Protein AF-A0A7L4KIB4-F1 (afdb_monomer)

Solvent-accessible surface area (backbone atoms only — not comparable to full-atom values): 39032 Å² total; per-residue (Å²): 135,52,42,20,43,33,67,12,42,65,26,35,74,50,36,65,62,58,71,74,46,82,54,44,65,69,56,52,50,52,50,50,50,46,61,68,49,84,81,75,78,62,70,79,91,49,56,37,87,61,47,54,59,50,58,59,62,57,53,67,56,52,64,57,50,56,53,44,51,76,71,39,92,54,46,53,32,49,70,36,38,34,41,34,30,88,48,21,46,33,38,33,35,61,46,60,75,48,48,64,83,51,51,64,70,54,32,66,53,43,48,51,9,67,78,35,70,85,23,47,22,61,33,49,36,41,77,40,78,74,69,79,46,50,24,28,35,43,16,33,45,37,67,71,90,78,76,72,95,66,87,83,65,66,63,30,35,38,38,36,31,27,31,42,50,33,52,40,47,52,52,42,71,76,35,58,72,38,54,73,64,81,39,76,42,32,46,49,35,31,26,30,38,55,40,34,41,52,21,43,68,70,70,68,41,63,80,49,88,63,66,64,49,83,46,34,40,36,75,78,37,23,65,58,40,43,50,49,39,67,40,84,89,40,54,44,80,46,62,21,38,34,77,89,80,43,24,35,39,38,43,49,41,47,50,75,80,64,82,70,74,48,56,78,77,74,92,68,94,64,42,60,50,43,43,36,34,64,45,86,68,33,44,32,32,42,38,43,34,40,49,78,53,99,70,92,59,78,34,56,62,55,94,84,56,56,49,47,93,56,78,89,64,88,61,76,58,61,52,53,43,71,24,34,33,81,53,68,53,40,87,89,75,72,43,61,39,84,75,61,66,71,45,47,71,46,76,76,76,67,74,81,83,70,70,71,85,71,59,67,74,60,57,74,72,53,80,79,89,75,83,69,58,30,78,75,32,83,46,66,84,75,22,53,20,31,56,66,29,24,51,28,42,26,33,73,81,65,70,52,69,45,97,72,60,46,28,33,42,41,86,54,16,33,69,19,20,32,68,38,81,58,92,83,64,76,66,98,54,83,71,53,64,65,55,54,54,54,56,60,63,67,70,58,71,54,64,66,52,51,51,50,52,53,49,52,51,52,51,52,51,50,50,52,49,50,49,52,50,51,50,55,53,54,62,62,72,76,70,85,87,85,86,85,86,83,81,86,80,91,83,84,89,83,88,83,87,86,84,90,82,87,85,86,88,84,84,87,82,88,86,84,87,86,88,83,87,80,87,80,85,81,88,79,91,74,93,72,86,81,82,79,82,79,88,86,80,89,83,89,79,90,82,85,86,82,86,88,84,81,86,85,90,81,93,83,81,86,86,85,88,82,82,89,86,89,87,86,88,85,90,82,88,88,81,90,80,91,79,83,90,74,85,65,57,59,60,49,49,76,69,60,83,86,85,80,93,74,86,87,76,87,82,91,78,96,74,88,79,82,83,78,86,77,78,70,86,77,77,84,65,98,80,134

Secondary structure (DSSP, 8-state):
---EEEE-GGGBS-HHHHHHSPP-HHHHHHHHHHHH-SSS-SPP-SB-TTHHHHHHHHHHHHHHHHHHHHH-TTTTTEEEEEEE-TTSEEEEES-----TT--GGGSHHHHHHHHSTTSBEEEEEEE-TTSS-EEEEEEEEEE-SSS---S--EEEEEEEEEEHHHHHHHHHHH-GGGGTTTTSSEEEEEE-TTSBEEE-HHHH-TT--S-STT-BHHHH-HHHHHHHTTSTTTEEEEEEEETTTTEEEEEEEE-TT--SEEE--S-S--SEEEEEEEPTTBS-EEEEEEE-S------B--SSSSB-S-SS---SSS-B-SEEEE--B-TTT-PBPTTGGGSPBPPPPPPP-------HHHHHHSPPS----GGG--SHHHHTT-TTEEEEEE-TTSSSEEEEEEEEETTTEETTEETPPPTT---TTTTSHHHHHHHHHTTSTHHHHHHHHHHHHHHHHHHHHHHHHHHHHHHTTS----------------------------------------PPPP-----PPP---------------------------------------------------PPPPPS-EE-PPPP--------------------------S--

Nearest PDB structures (foldseek):
  8s7c-assembly3_G  TM=9.441E-01  e=5.454E-66  Mus musculus
  7k5n-assembly1_A-2  TM=5.821E-01  e=9.030E-11  Aeromonas caviae
  8if3-assembly1_A  TM=6.240E-01  e=5.280E-10  Homo sapiens
  8if4-assembly1_A  TM=6.473E-01  e=2.168E-09  Homo sapiens
  7w0w-assembly1_A  TM=6.983E-01  e=3.185E-05  Bacillus velezensis

Mean predicted aligned error: 17.9 Å

Foldseek 3Di:
DFKWKAAALLFFQGSPVQVVDFFFPVLLVLVLCCLPDPPNPRDDSGTDPCQSVVSVVQVVVVVVVVVCCVPPPCVQWWDKKWKAFPSQIIMIPPYAFAFRNDGPCQDPQNVQQLVPAQFFEKDAWDQDLRHQGIKIKTKHFADDPPDDPPRDDGGMMIMIIGFLQVVQLVQCVVCVVCPPPPNPFKWKFKAFQQQATRYGPLLLDLLNPDPNPQRGCCAVPVLCQLQQLPDPPAKDWAWAAEPVVQKIWITMGGDLPDDDWDWGDDDDPRQKTKIWAHDPRYRMIMMMIGGNDDDDDHAQEDPPAQAGPDDPDDDSNRGHGTGIGHFDADPVPRDGDPVNVPGHHDRDDRDPRDRDDDDVVVVVLDDDPDDQVQQVDQDCSSQGSGGQKDWAQAEQVSPDGDPGIGIDGCCQAPSNYGPDDGPSDDDPPVPVVVVVVVVVVVPPVCPVVVVVVVVVVVVVVVVVVVVVVVVVVVVVVPDDDDDDDDDDDDDDDDDDDDDDDDDYDDDDDDDDDDDDDDDDDDDDDDDDPDDDDDDDDDDDDDDDDDDDDDDDDDDDDDDDDDDDDDDDDDDDDDDDDDDDDDPRRRRTDRFDADDDDDDDDDDDDDDDDDDDGDTDDDDPPPDD

pLDDT: mean 70.76, std 25.79, range [21.38, 97.5]

Sequence (624 aa):
ESPTVMLSAGSFSSPYEHLSQPETKRMVEHYTAYLSDNTRLIANPGLKFSVRNEVMATSHGTDEWMTQMEISGLNSYIVRRYIATPNGVLRIYPGSLMDKAFDPTRRQWYLHAVANPGLITFTGPYLDVGGAGYVVTISHTVHSSSAQMSSGHSVAVMGIDFTLRYFYKVLMDLLPVCNQDGGNKIRCFIMEDRGYLVAHPTLIDPKGHAPVEQQHITHKEPLVANDILNHPNFVKKNLCNSFSDRTVQRFYKFNTSLVGDLTNLVHGSHCSKYRLTRIPGTNAFVGIVNETCDSLAFCACSMVDRLCLNCHRMEQNECECPCECPLEVNECTGNLTNAESRNPSCEVHQEPMTFTAIDPSLQDALPQCINTQCNQRTESGDCFGVLDCEWCMVDSDGKTHLDKSYCAPQKECFGGIVGAKSPYVDDLGAIGDEVITLNMIKSAPVGPVAGGIMGCIMVLVLAVYAYRHQIHRRSHQHMSPLAAQEMSVRMSNLENDRDERDDDSHEDRGIISNTRFIAAVIERHAHSPERRRRYWGRSGTESDHGYSTMSPQEDSENPPCNNDPLSAGVDVGTHDEDLELDTPPQTAALLSHKFH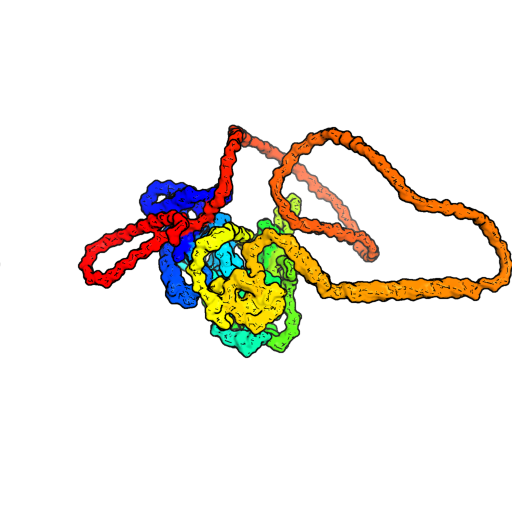HYRLHHPTLHHSHHLQAAVTVHTVDAEC

Organism: NCBI:txid1347786

Structure (mmCIF, N/CA/C/O backbone):
data_AF-A0A7L4KIB4-F1
#
_entry.id   AF-A0A7L4KIB4-F1
#
loop_
_atom_site.group_PDB
_atom_site.id
_atom_site.type_symbol
_atom_site.label_atom_id
_atom_site.label_alt_id
_atom_site.label_comp_id
_atom_site.label_asym_id
_atom_site.label_entity_id
_atom_site.label_seq_id
_atom_site.pdbx_PDB_ins_code
_atom_site.Cartn_x
_atom_site.Cartn_y
_atom_site.Cartn_z
_atom_site.occupancy
_atom_site.B_iso_or_equiv
_atom_site.auth_seq_id
_atom_site.auth_comp_id
_atom_site.auth_asym_id
_atom_site.auth_atom_id
_atom_site.pdbx_PDB_model_num
ATOM 1 N N . GLU A 1 1 ? 2.270 -0.060 26.452 1.00 62.03 1 GLU A N 1
ATOM 2 C CA . GLU A 1 1 ? 1.328 0.315 25.378 1.00 62.03 1 GLU A CA 1
ATOM 3 C C . GLU A 1 1 ? 0.114 -0.595 25.434 1.00 62.03 1 GLU A C 1
ATOM 5 O O . GLU A 1 1 ? 0.255 -1.742 25.845 1.00 62.03 1 GLU A O 1
ATOM 10 N N . SER A 1 2 ? -1.069 -0.098 25.082 1.00 77.50 2 SER A N 1
ATOM 11 C CA . SER A 1 2 ? -2.312 -0.877 25.085 1.00 77.50 2 SER A CA 1
ATOM 12 C C . SER A 1 2 ? -2.818 -1.105 23.658 1.00 77.50 2 SER A C 1
ATOM 14 O O . SER A 1 2 ? -2.631 -0.245 22.796 1.00 77.50 2 SER A O 1
ATOM 16 N N . PRO A 1 3 ? -3.459 -2.254 23.381 1.00 87.50 3 PRO A N 1
ATOM 17 C CA . PRO A 1 3 ? -4.139 -2.472 22.114 1.00 87.50 3 PRO A CA 1
ATOM 18 C C . PRO A 1 3 ? -5.426 -1.644 22.038 1.00 87.50 3 PRO A C 1
ATOM 20 O O . PRO A 1 3 ? -6.087 -1.397 23.050 1.00 87.50 3 PRO A O 1
ATOM 23 N N . THR A 1 4 ? -5.823 -1.296 20.818 1.00 89.69 4 THR A N 1
ATOM 24 C CA . THR A 1 4 ? -7.079 -0.591 20.540 1.00 89.69 4 THR A CA 1
ATOM 25 C C . THR A 1 4 ? -8.018 -1.485 19.745 1.00 89.69 4 THR A C 1
ATOM 27 O O . THR A 1 4 ? -7.585 -2.200 18.838 1.00 89.69 4 THR A O 1
ATOM 30 N N . VAL A 1 5 ? -9.311 -1.431 20.073 1.00 92.50 5 VAL A N 1
ATOM 31 C CA . VAL A 1 5 ? -10.382 -1.980 19.235 1.00 92.50 5 VAL A CA 1
ATOM 32 C C . VAL A 1 5 ? -11.169 -0.835 18.620 1.00 92.50 5 VAL A C 1
ATOM 34 O O . VAL A 1 5 ? -11.675 0.028 19.337 1.00 92.50 5 VAL A O 1
ATOM 37 N N . MET A 1 6 ? -11.290 -0.880 17.300 1.00 91.94 6 MET A N 1
ATOM 38 C CA . MET A 1 6 ? -12.134 -0.014 16.498 1.00 91.94 6 MET A CA 1
ATOM 39 C C . MET A 1 6 ? -13.277 -0.844 15.899 1.00 91.94 6 MET A C 1
ATOM 41 O O . MET A 1 6 ? -13.082 -1.983 15.463 1.00 91.94 6 MET A O 1
ATOM 45 N N . LEU A 1 7 ? -14.474 -0.264 15.878 1.00 93.56 7 LEU A N 1
ATOM 46 C CA . LEU A 1 7 ? -15.646 -0.821 15.212 1.00 93.56 7 LEU A CA 1
ATOM 47 C C . LEU A 1 7 ? -15.991 0.081 14.030 1.00 93.56 7 LEU A C 1
ATOM 49 O O . LEU A 1 7 ? -16.447 1.200 14.241 1.00 93.56 7 LEU A O 1
ATOM 53 N N . SER A 1 8 ? -15.781 -0.389 12.799 1.00 92.94 8 SER A N 1
ATOM 54 C CA . SER A 1 8 ? -16.218 0.372 11.624 1.00 92.94 8 SER A CA 1
ATOM 55 C C . SER A 1 8 ? -17.745 0.386 11.521 1.00 92.94 8 SER A C 1
ATOM 57 O O . SER A 1 8 ? -18.434 -0.427 12.148 1.00 92.94 8 SER A O 1
ATOM 59 N N . ALA A 1 9 ? -18.293 1.249 10.662 1.00 92.62 9 ALA A N 1
ATOM 60 C CA . ALA A 1 9 ? -19.732 1.310 10.392 1.00 92.62 9 ALA A CA 1
ATOM 61 C C . ALA A 1 9 ? -20.334 -0.065 10.025 1.00 92.62 9 ALA A C 1
ATOM 63 O O . ALA A 1 9 ? -21.481 -0.358 10.366 1.00 92.62 9 ALA A O 1
ATOM 64 N N . GLY A 1 10 ? -19.539 -0.951 9.410 1.00 92.19 10 GLY A N 1
ATOM 65 C CA . GLY A 1 10 ? -19.920 -2.330 9.105 1.00 92.19 10 GLY A CA 1
ATOM 66 C C . GLY A 1 10 ? -20.248 -3.194 10.331 1.00 92.19 10 GLY A C 1
ATOM 67 O O . GLY A 1 10 ? -20.943 -4.198 10.176 1.00 92.19 10 GLY A O 1
ATOM 68 N N . SER A 1 11 ? -19.827 -2.800 11.536 1.00 95.31 11 SER A N 1
ATOM 69 C CA . SER A 1 11 ? -20.081 -3.522 12.795 1.00 95.31 11 SER A CA 1
ATOM 70 C C . SER A 1 11 ? -21.490 -3.287 13.342 1.00 95.31 11 SER A C 1
ATOM 72 O O . SER A 1 11 ? -21.972 -4.041 14.191 1.00 95.31 11 SER A O 1
ATOM 74 N N . PHE A 1 12 ? -22.177 -2.252 12.865 1.00 95.06 12 PHE A N 1
ATOM 75 C CA . PHE A 1 12 ? -23.471 -1.828 13.384 1.00 95.06 12 PHE A CA 1
ATOM 76 C C . PHE A 1 12 ? -24.617 -2.389 12.542 1.00 95.06 12 PHE A C 1
ATOM 78 O O . PHE A 1 12 ? -24.485 -2.644 11.344 1.00 95.06 12 PHE A O 1
ATOM 85 N N . SER A 1 13 ? -25.770 -2.587 13.181 1.00 95.00 13 SER A N 1
ATOM 86 C CA . SER A 1 13 ? -27.001 -2.983 12.484 1.00 95.00 13 SER A CA 1
ATOM 87 C C . SER A 1 13 ? -27.495 -1.870 11.553 1.00 95.00 13 SER A C 1
ATOM 89 O O . SER A 1 13 ? -28.061 -2.161 10.503 1.00 95.00 13 SER A O 1
ATOM 91 N N . SER A 1 14 ? -27.224 -0.609 11.912 1.00 94.50 14 SER A N 1
ATOM 92 C CA . SER A 1 14 ? -27.474 0.586 11.102 1.00 94.50 14 SER A CA 1
ATOM 93 C C . SER A 1 14 ? -26.161 1.362 10.890 1.00 94.50 14 SER A C 1
ATOM 95 O O . SER A 1 14 ? -25.810 2.214 11.709 1.00 94.50 14 SER A O 1
ATOM 97 N N . PRO A 1 15 ? -25.397 1.070 9.815 1.00 93.06 15 PRO A N 1
ATOM 98 C CA . PRO A 1 15 ? -24.148 1.777 9.513 1.00 93.06 15 PRO A CA 1
ATOM 99 C C . PRO A 1 15 ? -24.341 3.288 9.320 1.00 93.06 15 PRO A C 1
ATOM 101 O O . PRO A 1 15 ? -23.518 4.080 9.768 1.00 93.06 15 PRO A O 1
ATOM 104 N N . TYR A 1 16 ? -25.447 3.688 8.682 1.00 92.19 16 TYR A N 1
ATOM 105 C CA . TYR A 1 16 ? -25.767 5.095 8.427 1.00 92.19 16 TYR A CA 1
ATOM 106 C C . TYR A 1 16 ? -25.990 5.878 9.723 1.00 92.19 16 TYR A C 1
ATOM 108 O O . TYR A 1 16 ? -25.429 6.955 9.892 1.00 92.19 16 TYR A O 1
ATOM 116 N N . GLU A 1 17 ? -26.764 5.323 10.660 1.00 91.25 17 GLU A N 1
ATOM 117 C CA . GLU A 1 17 ? -27.024 5.975 11.945 1.00 91.25 17 GLU A CA 1
ATOM 118 C C . GLU A 1 17 ? -25.727 6.179 12.727 1.00 91.25 17 GLU A C 1
ATOM 120 O O . GLU A 1 17 ? -25.471 7.290 13.194 1.00 91.25 17 GLU A O 1
ATOM 125 N N . HIS A 1 18 ? -24.871 5.147 12.768 1.00 89.62 18 HIS A N 1
ATOM 126 C CA . HIS A 1 18 ? -23.547 5.250 13.369 1.00 89.62 18 HIS A CA 1
ATOM 127 C C . HIS A 1 18 ? -22.758 6.405 12.751 1.00 89.62 18 HIS A C 1
ATOM 129 O O . HIS A 1 18 ? -22.316 7.266 13.496 1.00 89.62 18 HIS A O 1
ATOM 135 N N . LEU A 1 19 ? -22.621 6.476 11.424 1.00 90.25 19 LEU A N 1
ATOM 136 C CA . LEU A 1 19 ? -21.848 7.536 10.762 1.00 90.25 19 LEU A CA 1
ATOM 137 C C . LEU A 1 19 ? -22.461 8.938 10.922 1.00 90.25 19 LEU A C 1
ATOM 139 O O . LEU A 1 19 ? -21.721 9.912 10.991 1.00 90.25 19 LEU A O 1
ATOM 143 N N . SER A 1 20 ? -23.790 9.045 10.994 1.00 90.50 20 SER A N 1
ATOM 144 C CA . SER A 1 20 ? -24.495 10.333 11.065 1.00 90.50 20 SER A CA 1
ATOM 145 C C . SER A 1 20 ? -24.443 11.006 12.438 1.00 90.50 20 SER A C 1
ATOM 147 O O . SER A 1 20 ? -24.501 12.230 12.525 1.00 90.50 20 SER A O 1
ATOM 149 N N . GLN A 1 21 ? -24.359 10.225 13.517 1.00 88.88 21 GLN A N 1
ATOM 150 C CA . GLN A 1 21 ? -24.362 10.758 14.877 1.00 88.88 21 GLN A CA 1
ATOM 151 C C . GLN A 1 21 ? -22.930 11.037 15.345 1.00 88.88 21 GLN A C 1
ATOM 153 O O . GLN A 1 21 ? -22.037 10.238 15.054 1.00 88.88 21 GLN A O 1
ATOM 158 N N . PRO A 1 22 ? -22.672 12.114 16.106 1.00 86.75 22 PRO A N 1
ATOM 159 C CA . PRO A 1 22 ? -21.375 12.301 16.741 1.00 86.75 22 PRO A CA 1
ATOM 160 C C . PRO A 1 22 ? -21.140 11.187 17.760 1.00 86.75 22 PRO A C 1
ATOM 162 O O . PRO A 1 22 ? -22.062 10.711 18.425 1.00 86.75 22 PRO A O 1
ATOM 165 N N . GLU A 1 23 ? -19.895 10.743 17.876 1.00 83.38 23 GLU A N 1
ATOM 166 C CA . GLU A 1 23 ? -19.550 9.820 18.943 1.00 83.38 23 GLU A CA 1
ATOM 167 C C . GLU A 1 23 ? -19.382 10.560 20.272 1.00 83.38 23 GLU A C 1
ATOM 169 O O . GLU A 1 23 ? -18.769 11.621 20.341 1.00 83.38 23 GLU A O 1
ATOM 174 N N . THR A 1 24 ? -19.940 9.990 21.341 1.00 88.38 24 THR A N 1
ATOM 175 C CA . THR A 1 24 ? -19.845 10.545 22.694 1.00 88.38 24 THR A CA 1
ATOM 176 C C . THR A 1 24 ? -19.179 9.552 23.635 1.00 88.38 24 THR A C 1
ATOM 178 O O . THR A 1 24 ? -19.329 8.336 23.488 1.00 88.38 24 THR A O 1
ATOM 181 N N . LYS A 1 25 ? -18.513 10.057 24.679 1.00 87.88 25 LYS A N 1
ATOM 182 C CA . LYS A 1 25 ? -17.883 9.226 25.720 1.00 87.88 25 LYS A CA 1
ATOM 183 C C . LYS A 1 25 ? -18.846 8.178 26.293 1.00 87.88 25 LYS A C 1
ATOM 185 O O . LYS A 1 25 ? -18.488 7.012 26.426 1.00 87.88 25 LYS A O 1
ATOM 190 N N . ARG A 1 26 ? -20.097 8.571 26.548 1.00 89.25 26 ARG A N 1
ATOM 191 C CA . ARG A 1 26 ? -21.144 7.684 27.076 1.00 89.25 26 ARG A CA 1
ATOM 192 C C . ARG A 1 26 ? -21.479 6.531 26.124 1.00 89.25 26 ARG A C 1
ATOM 194 O O . ARG A 1 26 ? -21.742 5.420 26.581 1.00 89.25 26 ARG A O 1
ATOM 201 N N . MET A 1 27 ? -21.477 6.774 24.811 1.00 89.38 27 MET A N 1
ATOM 202 C CA . MET A 1 27 ? -21.674 5.713 23.815 1.00 89.38 27 MET A CA 1
ATOM 203 C C . MET A 1 27 ? -20.516 4.716 23.852 1.00 89.38 27 MET A C 1
ATOM 205 O O . MET A 1 27 ? -20.757 3.513 23.924 1.00 89.38 27 MET A O 1
ATOM 209 N N . VAL A 1 28 ? -19.276 5.210 23.890 1.00 88.69 28 VAL A N 1
ATOM 210 C CA . VAL A 1 28 ? -18.071 4.368 23.971 1.00 88.69 28 VAL A CA 1
ATOM 211 C C . VAL A 1 28 ? -18.054 3.533 25.253 1.00 88.69 28 VAL A C 1
ATOM 213 O O . VAL A 1 28 ? -17.759 2.337 25.208 1.00 88.69 28 VAL A O 1
ATOM 216 N N . GLU A 1 29 ? -18.430 4.117 26.392 1.00 90.75 29 GLU A N 1
ATOM 217 C CA . GLU A 1 29 ? -18.575 3.402 27.666 1.00 90.75 29 GLU A CA 1
ATOM 218 C C . GLU A 1 29 ? -19.626 2.288 27.571 1.00 90.75 29 GLU A C 1
ATOM 220 O O . GLU A 1 29 ? -19.388 1.171 28.035 1.00 90.75 29 GLU A O 1
ATOM 225 N N . HIS A 1 30 ? -20.759 2.547 26.913 1.00 91.31 30 HIS A N 1
ATOM 226 C CA . HIS A 1 30 ? -21.805 1.546 26.713 1.00 91.31 30 HIS A CA 1
ATOM 227 C C . HIS A 1 30 ? -21.356 0.405 25.783 1.00 91.31 30 HIS A C 1
ATOM 229 O O . HIS A 1 30 ? -21.592 -0.765 26.097 1.00 91.31 30 HIS A O 1
ATOM 235 N N . TYR A 1 31 ? -20.652 0.713 24.686 1.00 91.88 31 TYR A N 1
ATOM 236 C CA . TYR A 1 31 ? -20.038 -0.297 23.815 1.00 91.88 31 TYR A CA 1
ATOM 237 C C . TYR A 1 31 ? -19.034 -1.153 24.587 1.00 91.88 31 TYR A C 1
ATOM 239 O O . TYR A 1 31 ? -19.090 -2.382 24.540 1.00 91.88 31 TYR A O 1
ATOM 247 N N . THR A 1 32 ? -18.153 -0.507 25.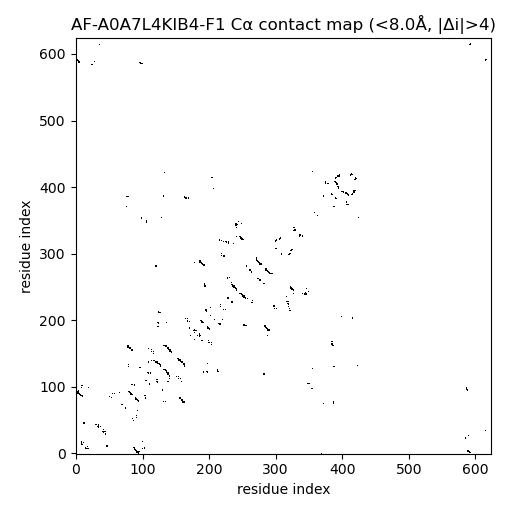350 1.00 91.38 32 THR A N 1
ATOM 248 C CA . THR A 1 32 ? -17.120 -1.173 26.151 1.00 91.38 32 THR A CA 1
ATOM 249 C C . THR A 1 32 ? -17.743 -2.090 27.197 1.00 91.38 32 THR A C 1
ATOM 251 O O . THR A 1 32 ? -17.321 -3.239 27.331 1.00 91.38 32 THR A O 1
ATOM 254 N N . ALA A 1 33 ? -18.787 -1.634 27.895 1.00 91.38 33 ALA A N 1
ATOM 255 C CA . ALA A 1 33 ? -19.518 -2.443 28.862 1.00 91.38 33 ALA A CA 1
ATOM 256 C C . ALA A 1 33 ? -20.143 -3.680 28.198 1.00 91.38 33 ALA A C 1
ATOM 258 O O . ALA A 1 33 ? -19.938 -4.793 28.669 1.00 91.38 33 ALA A O 1
ATOM 259 N N . TYR A 1 34 ? -20.832 -3.522 27.063 1.00 92.94 34 TYR A N 1
ATOM 260 C CA . TYR A 1 34 ? -21.438 -4.648 26.342 1.00 92.94 34 TYR A CA 1
ATOM 261 C C . TYR A 1 34 ? -20.409 -5.675 25.838 1.00 92.94 34 TYR A C 1
ATOM 263 O O . TYR A 1 34 ? -20.644 -6.884 25.914 1.00 92.94 34 TYR A O 1
ATOM 271 N N . LEU A 1 35 ? -19.270 -5.208 25.318 1.00 91.94 35 LEU A N 1
ATOM 272 C CA . LEU A 1 35 ? -18.213 -6.070 24.782 1.00 91.94 35 LEU A CA 1
ATOM 273 C C . LEU A 1 35 ? -17.439 -6.806 25.879 1.00 91.94 35 LEU A C 1
ATOM 275 O O . LEU A 1 35 ? -17.030 -7.944 25.664 1.00 91.94 35 LEU A O 1
ATOM 279 N N . SER A 1 36 ? -17.256 -6.170 27.038 1.00 87.56 36 SER A N 1
ATOM 280 C CA . SER A 1 36 ? -16.556 -6.748 28.192 1.00 87.56 36 SER A CA 1
ATOM 281 C C . SER A 1 36 ? -17.459 -7.559 29.125 1.00 87.56 36 SER A C 1
ATOM 283 O O . SER A 1 36 ? -16.958 -8.325 29.950 1.00 87.56 36 SER A O 1
ATOM 285 N N . ASP A 1 37 ? -18.782 -7.426 29.003 1.00 86.88 37 ASP A N 1
ATOM 286 C CA . ASP A 1 37 ? -19.730 -8.202 29.791 1.00 86.88 37 ASP A CA 1
ATOM 287 C C . ASP A 1 37 ? -19.542 -9.695 29.505 1.00 86.88 37 ASP A C 1
ATOM 289 O O . ASP A 1 37 ? -19.565 -10.117 28.356 1.00 86.88 37 ASP A O 1
ATOM 293 N N . ASN A 1 38 ? -19.401 -10.526 30.536 1.00 82.25 38 ASN A N 1
ATOM 294 C CA . ASN A 1 38 ? -19.404 -11.989 30.409 1.00 82.25 38 ASN A CA 1
ATOM 295 C C . ASN A 1 38 ? -20.767 -12.598 30.772 1.00 82.25 38 ASN A C 1
ATOM 297 O O . ASN A 1 38 ? -21.056 -13.738 30.412 1.00 82.25 38 ASN A O 1
ATOM 301 N N . THR A 1 39 ? -21.626 -11.836 31.452 1.00 84.69 39 THR A N 1
ATOM 302 C CA . THR A 1 39 ? -22.924 -12.291 31.968 1.00 84.69 39 THR A CA 1
ATOM 303 C C . THR A 1 39 ? -24.016 -12.318 30.899 1.00 84.69 39 THR A C 1
ATOM 305 O O . THR A 1 39 ? -24.998 -13.040 31.053 1.00 84.69 39 THR A O 1
ATOM 308 N N . ARG A 1 40 ? -23.821 -11.593 29.784 1.00 83.94 40 ARG A N 1
ATOM 309 C CA . ARG A 1 40 ? -24.810 -11.404 28.704 1.00 83.94 40 ARG A CA 1
ATOM 310 C C . ARG A 1 40 ? -26.092 -10.715 29.187 1.00 83.94 40 ARG A C 1
ATOM 312 O O . ARG A 1 40 ? -27.150 -10.930 28.603 1.00 83.94 40 ARG A O 1
ATOM 319 N N . LEU A 1 41 ? -25.989 -9.906 30.238 1.00 87.69 41 LEU A N 1
ATOM 320 C CA . LEU A 1 41 ? -27.109 -9.158 30.809 1.00 87.69 41 LEU A CA 1
ATOM 321 C C . LEU A 1 41 ? -27.213 -7.746 30.228 1.00 87.69 41 LEU A C 1
ATOM 323 O O . LEU A 1 41 ? -28.287 -7.151 30.273 1.00 87.69 41 LEU A O 1
ATOM 327 N N . ILE A 1 42 ? -26.121 -7.211 29.673 1.00 88.88 42 ILE A N 1
ATOM 328 C CA . ILE A 1 42 ? -26.125 -5.884 29.057 1.00 88.88 42 ILE A CA 1
ATOM 329 C C . ILE A 1 42 ? -26.809 -5.946 27.688 1.00 88.88 42 ILE A C 1
ATOM 331 O O . ILE A 1 42 ? -26.513 -6.813 26.858 1.00 88.88 42 ILE A O 1
ATOM 335 N N . ALA A 1 43 ? -27.737 -5.016 27.458 1.00 90.94 43 ALA A N 1
ATOM 336 C CA . ALA A 1 43 ? -28.459 -4.897 26.200 1.00 90.94 43 ALA A CA 1
ATOM 337 C C . ALA A 1 43 ? -27.506 -4.544 25.049 1.00 90.94 43 ALA A C 1
ATOM 339 O O . ALA A 1 43 ? -26.565 -3.774 25.217 1.00 90.94 43 ALA A O 1
ATOM 340 N N . ASN A 1 44 ? -27.761 -5.108 23.867 1.00 91.88 44 ASN A N 1
ATOM 341 C CA . ASN A 1 44 ? -26.950 -4.832 22.687 1.00 91.88 44 ASN A CA 1
ATOM 342 C C . ASN A 1 44 ? -27.139 -3.367 22.240 1.00 91.88 44 ASN A C 1
ATOM 344 O O . ASN A 1 44 ? -28.263 -3.000 21.894 1.00 91.88 44 ASN A O 1
ATOM 348 N N . PRO A 1 45 ? -26.070 -2.553 22.175 1.00 92.12 45 PRO A N 1
ATOM 349 C CA . PRO A 1 45 ? -26.143 -1.133 21.834 1.00 92.12 45 PRO A CA 1
ATOM 350 C C . PRO A 1 45 ? -26.274 -0.864 20.319 1.00 92.12 45 PRO A C 1
ATOM 352 O O . PRO A 1 45 ? -25.869 0.190 19.846 1.00 92.12 45 PRO A O 1
ATOM 355 N N . GLY A 1 46 ? -26.809 -1.814 19.543 1.00 92.62 46 GLY A N 1
ATOM 356 C CA . GLY A 1 46 ? -26.989 -1.696 18.088 1.00 92.62 46 GLY A CA 1
ATOM 357 C C . GLY A 1 46 ? -25.927 -2.406 17.238 1.00 92.62 46 GLY A C 1
ATOM 358 O O . GLY A 1 46 ? -25.942 -2.291 16.011 1.00 92.62 46 GLY A O 1
ATOM 359 N N . LEU A 1 47 ? -25.032 -3.184 17.850 1.00 94.88 47 LEU A N 1
ATOM 360 C CA . LEU A 1 47 ? -24.017 -3.973 17.147 1.00 94.88 47 LEU A CA 1
ATOM 361 C C . LEU A 1 47 ? -24.627 -5.201 16.463 1.00 94.88 47 LEU A C 1
ATOM 363 O O . LEU A 1 47 ? -25.631 -5.758 16.913 1.00 94.88 47 LEU A O 1
ATOM 367 N N . LYS A 1 48 ? -23.998 -5.679 15.389 1.00 95.31 48 LYS A N 1
ATOM 368 C CA . LYS A 1 48 ? -24.334 -6.987 14.813 1.00 95.31 48 LYS A CA 1
ATOM 369 C C . LYS A 1 48 ? -24.034 -8.097 15.823 1.00 95.31 48 LYS A C 1
ATOM 371 O O . LYS A 1 48 ? -23.081 -8.020 16.596 1.00 95.31 48 LYS A O 1
ATOM 376 N N . PHE A 1 49 ? -24.821 -9.172 15.792 1.00 90.25 49 PHE A N 1
ATOM 377 C CA . PHE A 1 49 ? -24.722 -10.254 16.783 1.00 90.25 49 PHE A CA 1
ATOM 378 C C . PHE A 1 49 ? -23.351 -10.965 16.804 1.00 90.25 49 PHE A C 1
ATOM 380 O O . PHE A 1 49 ? -22.969 -11.521 17.833 1.00 90.25 49 PHE A O 1
ATOM 387 N N . SER A 1 50 ? -22.616 -10.965 15.684 1.00 91.75 50 SER A N 1
ATOM 388 C CA . SER A 1 50 ? -21.294 -11.592 15.540 1.00 91.75 50 SER A CA 1
ATOM 389 C C . SER A 1 50 ? -20.160 -10.777 16.167 1.00 91.75 50 SER A C 1
ATOM 391 O O . SER A 1 50 ? -19.188 -11.365 16.643 1.00 91.75 50 SER A O 1
ATOM 393 N N . VAL A 1 51 ? -20.303 -9.450 16.234 1.00 94.31 51 VAL A N 1
ATOM 394 C CA . VAL A 1 51 ? -19.225 -8.510 16.591 1.00 94.31 51 VAL A CA 1
ATOM 395 C C . VAL A 1 51 ? -18.643 -8.798 17.966 1.00 94.31 51 VAL A C 1
ATOM 397 O O . VAL A 1 51 ? -17.429 -8.817 18.132 1.00 94.31 51 VAL A O 1
ATOM 400 N N . ARG A 1 52 ? -19.480 -9.103 18.962 1.00 92.44 52 ARG A N 1
ATOM 401 C CA . ARG A 1 52 ? -18.987 -9.429 20.308 1.00 92.44 52 ARG A CA 1
ATOM 402 C C . ARG A 1 52 ? -18.083 -10.664 20.309 1.00 92.44 52 ARG A C 1
ATOM 404 O O . ARG A 1 52 ? -17.039 -10.654 20.952 1.00 92.44 52 ARG A O 1
ATOM 411 N N . ASN A 1 53 ? -18.458 -11.709 19.571 1.00 91.12 53 ASN A N 1
ATOM 412 C CA . ASN A 1 53 ? -17.645 -12.923 19.474 1.00 91.12 53 ASN A CA 1
ATOM 413 C C . ASN A 1 53 ? -16.338 -12.658 18.717 1.00 91.12 53 ASN A C 1
ATOM 415 O O . ASN A 1 53 ? -15.305 -13.203 19.085 1.00 91.12 53 ASN A O 1
ATOM 419 N N . GLU A 1 54 ? -16.363 -11.803 17.697 1.00 92.38 54 GLU A N 1
ATOM 420 C CA . GLU A 1 54 ? -15.179 -11.398 16.932 1.00 92.38 54 GLU A CA 1
ATOM 421 C C . GLU A 1 54 ? -14.206 -10.540 17.755 1.00 92.38 54 GLU A C 1
ATOM 423 O O . GLU A 1 54 ? -12.997 -10.780 17.742 1.00 92.38 54 GLU A O 1
ATOM 428 N N . VAL A 1 55 ? -14.714 -9.582 18.538 1.00 93.44 55 VAL A N 1
ATOM 429 C CA . VAL A 1 55 ? -13.902 -8.774 19.465 1.00 93.44 55 VAL A CA 1
ATOM 430 C C . VAL A 1 55 ? -13.210 -9.663 20.500 1.00 93.44 55 VAL A C 1
ATOM 432 O O . VAL A 1 55 ? -12.027 -9.456 20.781 1.00 93.44 55 VAL A O 1
ATOM 435 N N . MET A 1 56 ? -13.920 -10.667 21.026 1.00 90.50 56 MET A N 1
ATOM 436 C CA . MET A 1 56 ? -13.360 -11.658 21.950 1.00 90.50 56 MET A CA 1
ATOM 437 C C . MET A 1 56 ? -12.368 -12.603 21.261 1.00 90.50 56 MET A C 1
ATOM 439 O O . MET A 1 56 ? -11.322 -12.907 21.815 1.00 90.50 56 MET A O 1
ATOM 443 N N . ALA A 1 57 ? -12.642 -13.054 20.036 1.00 89.69 57 ALA A N 1
ATOM 444 C CA . ALA A 1 57 ? -11.727 -13.936 19.312 1.00 89.69 57 ALA A CA 1
ATOM 445 C C . ALA A 1 57 ? -10.394 -13.240 18.992 1.00 89.69 57 ALA A C 1
ATOM 447 O O . ALA A 1 57 ? -9.328 -13.842 19.112 1.00 89.69 57 ALA A O 1
ATOM 448 N N . THR A 1 58 ? -10.443 -11.957 18.622 1.00 91.69 58 THR A N 1
ATOM 449 C CA . THR A 1 58 ? -9.245 -11.170 18.297 1.00 91.69 58 THR A CA 1
ATOM 450 C C . THR A 1 58 ? -8.420 -10.777 19.524 1.00 91.69 58 THR A C 1
ATOM 452 O O . THR A 1 58 ? -7.242 -10.462 19.367 1.00 91.69 58 THR A O 1
ATOM 455 N N . SER A 1 59 ? -8.976 -10.811 20.744 1.00 89.12 59 SER A N 1
ATOM 456 C CA . SER A 1 59 ? -8.235 -10.409 21.950 1.00 89.12 59 SER A CA 1
ATOM 457 C C . SER A 1 59 ? -7.065 -11.337 22.269 1.00 89.12 59 SER A C 1
ATOM 459 O O . SER A 1 59 ? -6.069 -10.886 22.810 1.00 89.12 59 SER A O 1
ATOM 461 N N . HIS A 1 60 ? -7.124 -12.611 21.880 1.00 83.88 60 HIS A N 1
ATOM 462 C CA . HIS A 1 60 ? -6.021 -13.548 22.114 1.00 83.88 60 HIS A CA 1
ATOM 463 C C . HIS A 1 60 ? -4.733 -13.189 21.355 1.00 83.88 60 HIS A C 1
ATOM 465 O O . HIS A 1 60 ? -3.653 -13.607 21.760 1.00 83.88 60 HIS A O 1
ATOM 471 N N . GLY A 1 61 ? -4.825 -12.415 20.267 1.00 86.94 61 GLY A N 1
ATOM 472 C CA . GLY A 1 61 ? -3.649 -12.007 19.495 1.00 86.94 61 GLY A CA 1
ATOM 473 C C . GLY A 1 61 ? -2.776 -10.967 20.202 1.00 86.94 61 GLY A C 1
ATOM 474 O O . GLY A 1 61 ? -1.582 -10.884 19.921 1.00 86.94 61 GLY A O 1
ATOM 475 N N . THR A 1 62 ? -3.336 -10.182 21.128 1.00 87.88 62 THR A N 1
ATOM 476 C CA . THR A 1 62 ? -2.617 -9.035 21.707 1.00 87.88 62 THR A CA 1
ATOM 477 C C . THR A 1 62 ? -1.511 -9.446 22.658 1.00 87.88 62 THR A C 1
ATOM 479 O O . THR A 1 62 ? -0.469 -8.799 22.668 1.00 87.88 62 THR A O 1
ATOM 482 N N . ASP A 1 63 ? -1.705 -10.523 23.418 1.00 86.00 63 ASP A N 1
ATOM 483 C CA . ASP A 1 63 ? -0.718 -10.994 24.397 1.00 86.00 63 ASP A CA 1
ATOM 484 C C . ASP A 1 63 ? 0.585 -11.421 23.708 1.00 86.00 63 ASP A C 1
ATOM 486 O O . ASP A 1 63 ? 1.686 -11.072 24.144 1.00 86.00 63 ASP A O 1
ATOM 490 N N . GLU A 1 64 ? 0.455 -12.105 22.570 1.00 89.38 64 GLU A N 1
ATOM 491 C CA . GLU A 1 64 ? 1.594 -12.478 21.735 1.00 89.38 64 GLU A CA 1
ATOM 492 C C . GLU A 1 64 ? 2.272 -11.236 21.146 1.00 89.38 64 GLU A C 1
ATOM 494 O O . GLU A 1 64 ? 3.493 -11.117 21.191 1.00 89.38 64 GLU A O 1
ATOM 499 N N . TRP A 1 65 ? 1.509 -10.270 20.626 1.00 91.62 65 TRP A N 1
ATOM 500 C CA . TRP A 1 65 ? 2.088 -9.061 20.032 1.00 91.62 65 TRP A CA 1
ATOM 501 C C . TRP A 1 65 ? 2.847 -8.192 21.032 1.00 91.62 65 TRP A C 1
ATOM 503 O O . TRP A 1 65 ? 3.914 -7.685 20.687 1.00 91.62 65 TRP A O 1
ATOM 513 N N . MET A 1 66 ? 2.328 -8.051 22.254 1.00 88.56 66 MET A N 1
ATOM 514 C CA . MET A 1 66 ? 3.013 -7.345 23.338 1.00 88.56 66 MET A CA 1
ATOM 515 C C . MET A 1 66 ? 4.338 -8.034 23.671 1.00 88.56 66 MET A C 1
ATOM 517 O O . MET A 1 66 ? 5.384 -7.390 23.672 1.00 88.56 66 MET A O 1
ATOM 521 N N . THR A 1 67 ? 4.316 -9.360 23.835 1.00 88.88 67 THR A N 1
ATOM 522 C CA . THR A 1 67 ? 5.527 -10.150 24.099 1.00 88.88 67 THR A CA 1
ATOM 523 C C . THR A 1 67 ? 6.552 -9.985 22.973 1.00 88.88 67 THR A C 1
ATOM 525 O O . THR A 1 67 ? 7.723 -9.702 23.225 1.00 88.88 67 THR A O 1
ATOM 528 N N . GLN A 1 68 ? 6.116 -10.095 21.714 1.00 89.06 68 GLN A N 1
ATOM 529 C CA . GLN A 1 68 ? 6.983 -9.948 20.542 1.00 89.06 68 GLN A CA 1
ATOM 530 C C . GLN A 1 68 ? 7.566 -8.542 20.401 1.00 89.06 68 GLN A C 1
ATOM 532 O O . GLN A 1 68 ? 8.671 -8.398 19.890 1.00 89.06 68 GLN A O 1
ATOM 537 N N . MET A 1 69 ? 6.867 -7.498 20.838 1.00 86.12 69 MET A N 1
ATOM 538 C CA . MET A 1 69 ? 7.402 -6.138 20.798 1.00 86.12 69 MET A CA 1
ATOM 539 C C . MET A 1 69 ? 8.595 -5.945 21.742 1.00 86.12 69 MET A C 1
ATOM 541 O O . MET A 1 69 ? 9.532 -5.223 21.401 1.00 86.12 69 MET A O 1
ATOM 545 N N . GLU A 1 70 ? 8.591 -6.615 22.892 1.00 84.31 70 GLU A N 1
ATOM 546 C CA . GLU A 1 70 ? 9.688 -6.534 23.860 1.00 84.31 70 GLU A CA 1
ATOM 547 C C . GLU A 1 70 ? 10.903 -7.364 23.429 1.00 84.31 70 GLU A C 1
ATOM 549 O O . GLU A 1 70 ? 12.040 -6.921 23.586 1.00 84.31 70 GLU A O 1
ATOM 554 N N . ILE A 1 71 ? 10.679 -8.561 22.872 1.00 88.50 71 ILE A N 1
ATOM 555 C CA . ILE A 1 71 ? 11.766 -9.516 22.588 1.00 88.50 71 ILE A CA 1
ATOM 556 C C . ILE A 1 71 ? 12.297 -9.461 21.151 1.00 88.50 71 ILE A C 1
ATOM 558 O O . ILE A 1 71 ? 13.410 -9.922 20.892 1.00 88.50 71 ILE A O 1
ATOM 562 N N . SER A 1 72 ? 11.508 -8.973 20.190 1.00 88.00 72 SER A N 1
ATOM 563 C CA . SER A 1 72 ? 11.878 -9.038 18.776 1.00 88.00 72 SER A CA 1
ATOM 564 C C . SER A 1 72 ? 12.881 -7.951 18.411 1.00 88.00 72 SER A C 1
ATOM 566 O O . SER A 1 72 ? 12.627 -6.765 18.606 1.00 88.00 72 SER A O 1
ATOM 568 N N . GLY A 1 73 ? 13.961 -8.338 17.727 1.00 86.12 73 GLY A N 1
ATOM 569 C CA . GLY A 1 73 ? 14.875 -7.386 17.085 1.00 86.12 73 GLY A CA 1
ATOM 570 C C . GLY A 1 73 ? 14.236 -6.573 15.948 1.00 86.12 73 GLY A C 1
ATOM 571 O O . GLY A 1 73 ? 14.866 -5.658 15.427 1.00 86.12 73 GLY A O 1
ATOM 572 N N . LEU A 1 74 ? 12.996 -6.895 15.553 1.00 87.81 74 LEU A N 1
ATOM 573 C CA . LEU A 1 74 ? 12.226 -6.148 14.556 1.00 87.81 74 LEU A CA 1
ATOM 574 C C . LEU A 1 74 ? 11.347 -5.045 15.158 1.00 87.81 74 LEU A C 1
ATOM 576 O O . LEU A 1 74 ? 10.673 -4.335 14.414 1.00 87.81 74 LEU A O 1
ATOM 580 N N . ASN A 1 75 ? 11.334 -4.887 16.485 1.00 86.12 75 ASN A N 1
ATOM 581 C CA . ASN A 1 75 ? 10.500 -3.900 17.176 1.00 86.12 75 ASN A CA 1
ATOM 582 C C . ASN A 1 75 ? 10.722 -2.459 16.693 1.00 86.12 75 ASN A C 1
ATOM 584 O O . ASN A 1 75 ? 9.793 -1.665 16.679 1.00 86.12 75 ASN A O 1
ATOM 588 N N . SER A 1 76 ? 11.933 -2.157 16.232 1.00 88.31 76 SER A N 1
ATOM 589 C CA . SER A 1 76 ? 12.332 -0.846 15.731 1.00 88.31 76 SER A CA 1
ATOM 590 C C . SER A 1 76 ? 11.913 -0.607 14.277 1.00 88.31 76 SER A C 1
ATOM 592 O O . SER A 1 76 ? 12.150 0.478 13.770 1.00 88.31 76 SER A O 1
ATOM 594 N N . TYR A 1 77 ? 11.332 -1.596 13.592 1.00 90.88 77 TYR A N 1
ATOM 595 C CA . TYR A 1 77 ? 10.967 -1.525 12.168 1.00 90.88 77 TYR A CA 1
ATOM 596 C C . TYR A 1 77 ? 9.478 -1.791 11.909 1.00 90.88 77 TYR A C 1
ATOM 598 O O . TYR A 1 77 ? 8.960 -1.436 10.848 1.00 90.88 77 TYR A O 1
ATOM 606 N N . ILE A 1 78 ? 8.797 -2.437 12.859 1.00 92.88 78 ILE A N 1
ATOM 607 C CA . ILE A 1 78 ? 7.370 -2.752 12.784 1.00 92.88 78 ILE A CA 1
ATOM 608 C C . ILE A 1 78 ? 6.579 -1.586 13.364 1.00 92.88 78 ILE A C 1
ATOM 610 O O . ILE A 1 78 ? 6.713 -1.270 14.541 1.00 92.88 78 ILE A O 1
ATOM 614 N N . VAL A 1 79 ? 5.722 -0.998 12.538 1.00 91.81 79 VAL A N 1
ATOM 615 C CA . VAL A 1 79 ? 4.857 0.125 12.907 1.00 91.81 79 VAL A CA 1
ATOM 616 C C . VAL A 1 79 ? 3.674 -0.366 13.732 1.00 91.81 79 VAL A C 1
ATOM 618 O O . VAL A 1 79 ? 3.404 0.140 14.816 1.00 91.81 79 VAL A O 1
ATOM 621 N N . ARG A 1 80 ? 2.951 -1.363 13.212 1.00 91.44 80 ARG A N 1
ATOM 622 C CA . ARG A 1 80 ? 1.714 -1.867 13.814 1.00 91.44 80 ARG A CA 1
ATOM 623 C C . ARG A 1 80 ? 1.409 -3.287 13.356 1.00 91.44 80 ARG A C 1
ATOM 625 O O . ARG A 1 80 ? 1.805 -3.714 12.275 1.00 91.44 80 ARG A O 1
ATOM 632 N N . ARG A 1 81 ? 0.680 -4.015 14.195 1.00 94.50 81 ARG A N 1
ATOM 633 C CA . ARG A 1 81 ? 0.075 -5.322 13.922 1.00 94.50 81 ARG A CA 1
ATOM 634 C C . ARG A 1 81 ? -1.422 -5.195 14.117 1.00 94.50 81 ARG A C 1
ATOM 636 O O . ARG A 1 81 ? -1.862 -4.552 15.070 1.00 94.50 81 ARG A O 1
ATOM 643 N N . TYR A 1 82 ? -2.203 -5.796 13.233 1.00 95.62 82 TYR A N 1
ATOM 644 C CA . TYR A 1 82 ? -3.649 -5.690 13.317 1.00 95.62 82 TYR A CA 1
ATOM 645 C C . TYR A 1 82 ? -4.383 -6.903 12.759 1.00 95.62 82 TYR A C 1
ATOM 647 O O . TYR A 1 82 ? -3.862 -7.667 11.949 1.00 95.62 82 TYR A O 1
ATOM 655 N N . ILE A 1 83 ? -5.616 -7.082 13.228 1.00 96.50 83 ILE A N 1
ATOM 656 C CA . ILE A 1 83 ? -6.561 -8.085 12.738 1.00 96.50 83 ILE A CA 1
ATOM 657 C C . ILE A 1 83 ? -7.858 -7.363 12.401 1.00 96.50 83 ILE A C 1
ATOM 659 O O . ILE A 1 83 ? -8.423 -6.694 13.267 1.00 96.50 83 ILE A O 1
ATOM 663 N N . ALA A 1 84 ? -8.341 -7.531 11.172 1.00 95.88 84 ALA A N 1
ATOM 664 C CA . ALA A 1 84 ? -9.660 -7.075 10.758 1.00 95.88 84 ALA A CA 1
ATOM 665 C C . ALA A 1 84 ? -10.577 -8.240 10.413 1.00 95.88 84 ALA A C 1
ATOM 667 O O . ALA A 1 84 ? -10.172 -9.217 9.780 1.00 95.88 84 ALA A O 1
ATOM 668 N N . THR A 1 85 ? -11.842 -8.106 10.779 1.00 95.06 85 THR A N 1
ATOM 669 C CA . THR A 1 85 ? -12.894 -9.067 10.441 1.00 95.06 85 THR A CA 1
ATOM 670 C C . THR A 1 85 ? -13.791 -8.525 9.326 1.00 95.06 85 THR A C 1
ATOM 672 O O . THR A 1 85 ? -13.889 -7.308 9.154 1.00 95.06 85 THR A O 1
ATOM 675 N N . PRO A 1 86 ? -14.490 -9.397 8.576 1.00 92.94 86 PRO A N 1
ATOM 676 C CA . PRO A 1 86 ? -15.442 -8.972 7.547 1.00 92.94 86 PRO A CA 1
ATOM 677 C C . PRO A 1 86 ? -16.591 -8.094 8.065 1.00 92.94 86 PRO A C 1
ATOM 679 O O . PRO A 1 86 ? -17.176 -7.340 7.295 1.00 92.94 86 PRO A O 1
ATOM 682 N N . ASN A 1 87 ? -16.926 -8.174 9.357 1.00 93.38 87 ASN A N 1
ATOM 683 C CA . ASN A 1 87 ? -17.953 -7.326 9.964 1.00 93.38 87 ASN A CA 1
ATOM 684 C C . ASN A 1 87 ? -17.408 -5.980 10.458 1.00 93.38 87 ASN A C 1
ATOM 686 O O . ASN A 1 87 ? -18.164 -5.230 11.059 1.00 93.38 87 ASN A O 1
ATOM 690 N N . GLY A 1 88 ? -16.140 -5.642 10.206 1.00 92.31 88 GLY A N 1
ATOM 691 C CA . GLY A 1 88 ? -15.608 -4.313 10.514 1.00 92.31 88 GLY A CA 1
ATOM 692 C C . GLY A 1 88 ? -14.982 -4.157 11.900 1.00 92.31 88 GLY A C 1
ATOM 693 O O . GLY A 1 88 ? -14.620 -3.042 12.271 1.00 92.31 88 GLY A O 1
ATOM 694 N N . VAL A 1 89 ? -14.814 -5.245 12.660 1.00 95.38 89 VAL A N 1
ATOM 695 C CA . VAL A 1 89 ? -13.984 -5.224 13.875 1.00 95.38 89 VAL A CA 1
ATOM 696 C C . VAL A 1 89 ? -12.524 -5.139 13.463 1.00 95.38 89 VAL A C 1
ATOM 698 O O . VAL A 1 89 ? -12.053 -6.018 12.740 1.00 95.38 89 VAL A O 1
ATOM 701 N N . LEU A 1 90 ? -11.814 -4.133 13.964 1.00 95.12 90 LEU A N 1
ATOM 702 C CA . LEU A 1 90 ? -10.383 -3.936 13.775 1.00 95.12 90 LEU A CA 1
ATOM 703 C C . LEU A 1 90 ? -9.697 -3.858 15.134 1.00 95.12 90 LEU A C 1
ATOM 705 O O . LEU A 1 90 ? -10.058 -3.044 15.980 1.00 95.12 90 LEU A O 1
ATOM 709 N N . ARG A 1 91 ? -8.683 -4.691 15.342 1.00 94.81 91 ARG A N 1
ATOM 710 C CA . ARG A 1 91 ? -7.835 -4.650 16.533 1.00 94.81 91 ARG A CA 1
ATOM 711 C C . ARG A 1 91 ? -6.415 -4.310 16.124 1.00 94.81 91 ARG A C 1
ATOM 713 O O . ARG A 1 91 ? -5.893 -4.980 15.240 1.00 94.81 91 ARG A O 1
ATOM 720 N N . ILE A 1 92 ? -5.809 -3.313 16.762 1.00 93.31 92 ILE A N 1
ATOM 721 C CA . ILE A 1 92 ? -4.492 -2.766 16.400 1.00 93.31 92 ILE A CA 1
ATOM 722 C C . ILE A 1 92 ? -3.585 -2.732 17.632 1.00 93.31 92 ILE A C 1
ATOM 724 O O . ILE A 1 92 ? -4.040 -2.436 18.740 1.00 93.31 92 ILE A O 1
ATOM 728 N N . TYR A 1 93 ? -2.303 -3.027 17.427 1.00 91.38 93 TYR A N 1
ATOM 729 C CA . TYR A 1 93 ? -1.239 -2.843 18.404 1.00 91.38 93 TYR A CA 1
ATOM 730 C C . TYR A 1 93 ? 0.058 -2.335 17.734 1.00 91.38 93 TYR A C 1
ATOM 732 O O . TYR A 1 93 ? 0.495 -2.960 16.762 1.00 91.38 93 TYR A O 1
ATOM 740 N N . PRO A 1 94 ? 0.719 -1.280 18.247 1.00 89.19 94 PRO A N 1
ATOM 741 C CA . PRO A 1 94 ? 0.274 -0.412 19.342 1.00 89.19 94 PRO A CA 1
ATOM 742 C C . PRO A 1 94 ? -1.054 0.290 19.025 1.00 89.19 94 PRO A C 1
ATOM 744 O O . PRO A 1 94 ? -1.445 0.402 17.862 1.00 89.19 94 PRO A O 1
ATOM 747 N N . GLY A 1 95 ? -1.791 0.698 20.058 1.00 86.19 95 GLY A N 1
ATOM 748 C CA . GLY A 1 95 ? -3.064 1.396 19.893 1.00 86.19 95 GLY A CA 1
ATOM 749 C C . GLY A 1 95 ? -2.916 2.697 19.100 1.00 86.19 95 GLY A C 1
ATOM 750 O O . GLY A 1 95 ? -1.889 3.370 19.164 1.00 86.19 95 GLY A O 1
ATOM 751 N N . SER A 1 96 ? -3.928 3.058 18.314 1.00 81.19 96 SER A N 1
ATOM 752 C CA . SER A 1 96 ? -3.927 4.295 17.525 1.00 81.19 96 SER A CA 1
ATOM 753 C C . SER A 1 96 ? -5.333 4.862 17.413 1.00 81.19 96 SER A C 1
ATOM 755 O O . SER A 1 96 ? -6.310 4.110 17.406 1.00 81.19 96 SER A O 1
ATOM 757 N N . LEU A 1 97 ? -5.417 6.188 17.337 1.00 78.75 97 LEU A N 1
ATOM 758 C CA . LEU A 1 97 ? -6.665 6.908 17.124 1.00 78.75 97 LEU A CA 1
ATOM 759 C C . LEU A 1 97 ? -7.045 6.818 15.650 1.00 78.75 97 LEU A C 1
ATOM 761 O O . LEU A 1 97 ? -6.243 7.205 14.809 1.00 78.75 97 LEU A O 1
ATOM 765 N N . MET A 1 98 ? -8.235 6.305 15.351 1.00 81.69 98 MET A N 1
ATOM 766 C CA . MET A 1 98 ? -8.723 6.132 13.985 1.00 81.69 98 MET A CA 1
ATOM 767 C C . MET A 1 98 ? -10.015 6.906 13.784 1.00 81.69 98 MET A C 1
ATOM 769 O O . MET A 1 98 ? -10.873 6.929 14.669 1.00 81.69 98 MET A O 1
ATOM 773 N N . ASP A 1 99 ? -10.159 7.477 12.591 1.00 83.25 99 ASP A N 1
ATOM 774 C CA . ASP A 1 99 ? -11.388 8.139 12.190 1.00 83.25 99 ASP A CA 1
ATOM 775 C C . ASP A 1 99 ? -12.572 7.165 12.211 1.00 83.25 99 ASP A C 1
ATOM 777 O O . ASP A 1 99 ? -12.460 5.995 11.843 1.00 83.25 99 ASP A O 1
ATOM 781 N N . LYS A 1 100 ? -13.737 7.663 12.618 1.00 83.88 100 LYS A N 1
ATOM 782 C CA . LYS A 1 100 ? -14.961 6.869 12.745 1.00 83.88 100 LYS A CA 1
ATOM 783 C C . LYS A 1 100 ? -15.427 6.255 11.419 1.00 83.88 100 LYS A C 1
ATOM 785 O O . LYS A 1 100 ? -16.009 5.171 11.416 1.00 83.88 100 LYS A O 1
ATOM 790 N N . ALA A 1 101 ? -15.178 6.926 10.297 1.00 86.19 101 ALA A N 1
ATOM 791 C CA . ALA A 1 101 ? -15.513 6.429 8.971 1.00 86.19 101 ALA A CA 1
ATOM 792 C C . ALA A 1 101 ? -14.497 5.404 8.444 1.00 86.19 101 ALA A C 1
ATOM 794 O O . ALA A 1 101 ? -14.737 4.797 7.401 1.00 86.19 101 ALA A O 1
ATOM 795 N N . PHE A 1 102 ? -13.384 5.156 9.147 1.00 88.12 102 PHE A N 1
ATOM 796 C CA . PHE A 1 102 ? -12.379 4.203 8.692 1.00 88.12 102 PHE A CA 1
ATOM 797 C C . PHE A 1 102 ? -12.959 2.779 8.586 1.00 88.12 102 PHE A C 1
ATOM 799 O O . PHE A 1 102 ? -13.386 2.161 9.563 1.00 88.12 102 PHE A O 1
ATOM 806 N N . ASP A 1 103 ? -12.925 2.219 7.375 1.00 90.75 103 ASP A N 1
ATOM 807 C CA . ASP A 1 103 ? -13.317 0.835 7.113 1.00 90.75 103 ASP A CA 1
ATOM 808 C C . ASP A 1 103 ? -12.087 -0.014 6.738 1.00 90.75 103 ASP A C 1
ATOM 810 O O . ASP A 1 103 ? -11.529 0.160 5.648 1.00 90.75 103 ASP A O 1
ATOM 814 N N . PRO A 1 104 ? -11.648 -0.961 7.594 1.00 92.00 104 PRO A N 1
ATOM 815 C CA . PRO A 1 104 ? -10.511 -1.826 7.284 1.00 92.00 104 PRO A CA 1
ATOM 816 C C . PRO A 1 104 ? -10.776 -2.738 6.081 1.00 92.00 104 PRO A C 1
ATOM 818 O O . PRO A 1 104 ? -9.837 -3.102 5.378 1.00 92.00 104 PRO A O 1
ATOM 821 N N . THR A 1 105 ? -12.037 -3.098 5.817 1.00 91.75 105 THR A N 1
ATOM 822 C CA . THR A 1 105 ? -12.396 -4.061 4.761 1.00 91.75 105 THR A CA 1
ATOM 823 C C . THR A 1 105 ? -12.259 -3.481 3.354 1.00 91.75 105 THR A C 1
ATOM 825 O O . THR A 1 105 ? -12.190 -4.223 2.376 1.00 91.75 105 THR A O 1
ATOM 828 N N . ARG A 1 106 ? -12.160 -2.150 3.252 1.00 90.00 106 ARG A N 1
ATOM 829 C CA . ARG A 1 106 ? -11.961 -1.405 2.001 1.00 90.00 106 ARG A CA 1
ATOM 830 C C . ARG A 1 106 ? -10.498 -1.047 1.742 1.00 90.00 106 ARG A C 1
ATOM 832 O O . ARG A 1 106 ? -10.184 -0.412 0.738 1.00 90.00 106 ARG A O 1
ATOM 839 N N . ARG A 1 107 ? -9.578 -1.410 2.642 1.00 90.00 107 ARG A N 1
ATOM 840 C CA . ARG A 1 107 ? -8.150 -1.098 2.490 1.00 90.00 107 ARG A CA 1
ATOM 841 C C . ARG A 1 107 ? -7.473 -2.085 1.541 1.00 90.00 107 ARG A C 1
ATOM 843 O O . ARG A 1 107 ? -7.820 -3.264 1.508 1.00 90.00 107 ARG A O 1
ATOM 850 N N . GLN A 1 108 ? -6.471 -1.606 0.798 1.00 90.31 108 GLN A N 1
ATOM 851 C CA . GLN A 1 108 ? -5.736 -2.402 -0.197 1.00 90.31 108 GLN A CA 1
ATOM 852 C C . GLN A 1 108 ? -5.179 -3.687 0.410 1.00 90.31 108 GLN A C 1
ATOM 854 O O . GLN A 1 108 ? -5.393 -4.758 -0.142 1.00 90.31 108 GLN A O 1
ATOM 859 N N . TRP A 1 109 ? -4.562 -3.608 1.591 1.00 93.38 109 TRP A N 1
ATOM 860 C CA . TRP A 1 109 ? -4.005 -4.782 2.260 1.00 93.38 109 TRP A CA 1
ATOM 861 C C . TRP A 1 109 ? -5.046 -5.856 2.587 1.00 93.38 109 TRP A C 1
ATOM 863 O O . TRP A 1 109 ? -4.718 -7.045 2.575 1.00 93.38 109 TRP A O 1
ATOM 873 N N . TYR A 1 110 ? -6.292 -5.456 2.863 1.00 94.25 110 TYR A N 1
ATOM 874 C CA . TYR A 1 110 ? -7.393 -6.372 3.144 1.00 94.25 110 TYR A CA 1
ATOM 875 C C . TYR A 1 110 ? -7.878 -7.012 1.845 1.00 94.25 110 TYR A C 1
ATOM 877 O O . TYR A 1 110 ? -7.929 -8.238 1.736 1.00 94.25 110 TYR A O 1
ATOM 885 N N . LEU A 1 111 ? -8.163 -6.184 0.836 1.00 92.25 111 LEU A N 1
ATOM 886 C CA . LEU A 1 111 ? -8.633 -6.625 -0.477 1.00 92.25 111 LEU A CA 1
ATOM 887 C C . LEU A 1 111 ? -7.611 -7.543 -1.161 1.00 92.25 111 LEU A C 1
ATOM 889 O O . LEU A 1 111 ? -7.975 -8.611 -1.651 1.00 92.25 111 LEU A O 1
ATOM 893 N N . HIS A 1 112 ? -6.325 -7.187 -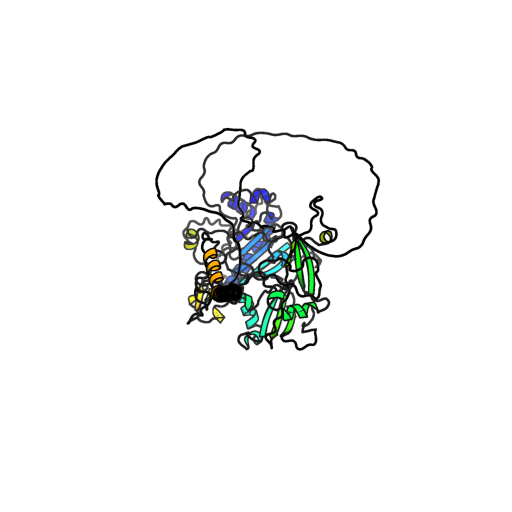1.126 1.00 92.12 112 HIS A N 1
ATOM 894 C CA . HIS A 1 112 ? -5.252 -7.985 -1.714 1.00 92.12 112 HIS A CA 1
ATOM 895 C C . HIS A 1 112 ? -5.119 -9.343 -1.006 1.00 92.12 112 HIS A C 1
ATOM 897 O O . HIS A 1 112 ? -4.918 -10.355 -1.680 1.00 92.12 112 HIS A O 1
ATOM 903 N N . ALA A 1 113 ? -5.262 -9.399 0.326 1.00 94.25 113 ALA A N 1
ATOM 904 C CA . ALA A 1 113 ? -5.197 -10.657 1.075 1.00 94.25 113 ALA A CA 1
ATOM 905 C C . ALA A 1 113 ? -6.380 -11.577 0.761 1.00 94.25 113 ALA A C 1
ATOM 907 O O . ALA A 1 113 ? -6.202 -12.782 0.582 1.00 94.25 113 ALA A O 1
ATOM 908 N N . VAL A 1 114 ? -7.589 -11.014 0.675 1.00 91.94 114 VAL A N 1
ATOM 909 C CA . VAL A 1 114 ? -8.800 -11.758 0.301 1.00 91.94 114 VAL A CA 1
ATOM 910 C C . VAL A 1 114 ? -8.708 -12.265 -1.141 1.00 91.94 114 VAL A C 1
ATOM 912 O O . VAL A 1 114 ? -9.114 -13.393 -1.416 1.00 91.94 114 VAL A O 1
ATOM 915 N N . ALA A 1 115 ? -8.116 -11.482 -2.048 1.00 89.44 115 ALA A N 1
ATOM 916 C CA . ALA A 1 115 ? -7.869 -11.883 -3.433 1.00 89.44 115 ALA A CA 1
ATOM 917 C C . ALA A 1 115 ? -6.792 -12.977 -3.578 1.00 89.44 115 ALA A C 1
ATOM 919 O O . ALA A 1 115 ? -6.744 -13.655 -4.606 1.00 89.44 115 ALA A O 1
ATOM 920 N N . ASN A 1 116 ? -5.943 -13.168 -2.563 1.00 90.50 116 ASN A N 1
ATOM 921 C CA . ASN A 1 116 ? -4.849 -14.140 -2.545 1.00 90.50 116 ASN A CA 1
ATOM 922 C C . ASN A 1 116 ? -4.956 -15.087 -1.325 1.00 90.50 116 ASN A C 1
ATOM 924 O O . ASN A 1 116 ? -4.083 -15.088 -0.450 1.00 90.50 116 ASN A O 1
ATOM 928 N N . PRO A 1 117 ? -6.013 -15.919 -1.236 1.00 88.50 117 PRO A N 1
ATOM 929 C CA . PRO A 1 117 ? -6.247 -16.763 -0.068 1.00 88.50 117 PRO A CA 1
ATOM 930 C C . PRO A 1 117 ? -5.108 -17.769 0.147 1.00 88.50 117 PRO A C 1
ATOM 932 O O . PRO A 1 117 ? -4.701 -18.479 -0.773 1.00 88.50 117 PRO A O 1
ATOM 935 N N . GLY A 1 118 ? -4.603 -17.840 1.382 1.00 86.75 118 GLY A N 1
ATOM 936 C CA . GLY A 1 118 ? -3.513 -18.744 1.771 1.00 86.75 118 GLY A CA 1
ATOM 937 C C . GLY A 1 118 ? -2.113 -18.330 1.300 1.00 86.75 118 GLY A C 1
ATOM 938 O O . GLY A 1 118 ? -1.160 -19.070 1.541 1.00 86.75 118 GLY A O 1
ATOM 939 N N . LEU A 1 119 ? -1.971 -17.174 0.642 1.00 92.38 119 LEU A N 1
ATOM 940 C CA . LEU A 1 119 ? -0.676 -16.569 0.341 1.00 92.38 119 LEU A CA 1
ATOM 941 C C . LEU A 1 119 ? -0.381 -15.432 1.321 1.00 92.38 119 LEU A C 1
ATOM 943 O O . LEU A 1 119 ? -1.272 -14.692 1.744 1.00 92.38 119 LEU A O 1
ATOM 947 N N . ILE A 1 120 ? 0.900 -15.253 1.633 1.00 96.25 120 ILE A N 1
ATOM 948 C CA . ILE A 1 120 ? 1.384 -14.031 2.273 1.00 96.25 120 ILE A CA 1
ATOM 949 C C . ILE A 1 120 ? 1.331 -12.921 1.225 1.00 96.25 120 ILE A C 1
ATOM 951 O O . ILE A 1 120 ? 1.957 -13.014 0.169 1.00 96.25 120 ILE A O 1
ATOM 955 N N . THR A 1 121 ? 0.567 -11.880 1.503 1.00 96.19 121 THR A N 1
ATOM 956 C CA . THR A 1 121 ? 0.279 -10.823 0.543 1.00 96.19 121 THR A CA 1
ATOM 957 C C . THR A 1 121 ? 1.060 -9.571 0.897 1.00 96.19 121 THR A C 1
ATOM 959 O O . THR A 1 121 ? 0.947 -9.053 2.000 1.00 96.19 121 THR A O 1
ATOM 962 N N . PHE A 1 122 ? 1.852 -9.082 -0.045 1.00 95.88 122 PHE A N 1
ATOM 963 C CA . PHE A 1 122 ? 2.530 -7.799 0.020 1.00 95.88 122 PHE A CA 1
ATOM 964 C C . PHE A 1 122 ? 1.646 -6.754 -0.638 1.00 95.88 122 PHE A C 1
ATOM 966 O O . PHE A 1 122 ? 1.128 -6.987 -1.729 1.00 95.88 122 PHE A O 1
ATOM 973 N N . THR A 1 123 ? 1.504 -5.617 0.030 1.00 94.19 123 THR A N 1
ATOM 974 C CA . THR A 1 123 ? 0.864 -4.416 -0.505 1.00 94.19 123 THR A CA 1
ATOM 975 C C . THR A 1 123 ? 1.929 -3.344 -0.647 1.00 94.19 123 THR A C 1
ATOM 977 O O . THR A 1 123 ? 2.746 -3.174 0.259 1.00 94.19 123 THR A O 1
ATOM 980 N N . GLY A 1 124 ? 1.947 -2.654 -1.788 1.00 91.94 124 GLY A N 1
ATOM 981 C CA . GLY A 1 124 ? 2.886 -1.560 -2.035 1.00 91.94 124 GLY A CA 1
ATOM 982 C C . GLY A 1 124 ? 2.764 -0.409 -1.021 1.00 91.94 124 GLY A C 1
ATOM 983 O O . GLY A 1 124 ? 1.847 -0.400 -0.199 1.00 91.94 124 GLY A O 1
ATOM 984 N N . PRO A 1 125 ? 3.686 0.564 -1.071 1.00 92.44 125 PRO A N 1
ATOM 985 C CA . PRO A 1 125 ? 3.730 1.649 -0.107 1.00 92.44 125 PRO A CA 1
ATOM 986 C C . PRO A 1 125 ? 2.464 2.508 -0.135 1.00 92.44 125 PRO A C 1
ATOM 988 O O . PRO A 1 125 ? 2.029 2.932 -1.208 1.00 92.44 125 PRO A O 1
ATOM 991 N N . TYR A 1 126 ? 1.928 2.808 1.043 1.00 89.38 126 TYR A N 1
ATOM 992 C CA . TYR A 1 126 ? 0.859 3.784 1.247 1.00 89.38 126 TYR A CA 1
ATOM 993 C C . TYR A 1 126 ? 1.095 4.566 2.541 1.00 89.38 126 TYR A C 1
ATOM 995 O O . TYR A 1 126 ? 1.892 4.164 3.391 1.00 89.38 126 TYR A O 1
ATOM 1003 N N . LEU A 1 127 ? 0.437 5.708 2.679 1.00 87.88 127 LEU A N 1
ATOM 1004 C CA . LEU A 1 127 ? 0.552 6.578 3.833 1.00 87.88 127 LEU A CA 1
ATOM 1005 C C . LEU A 1 127 ? -0.247 6.019 5.017 1.00 87.88 127 LEU A C 1
ATOM 1007 O O . LEU A 1 127 ? -1.452 5.783 4.922 1.00 87.88 127 LEU A O 1
ATOM 1011 N N . ASP A 1 128 ? 0.431 5.782 6.137 1.00 87.69 128 ASP A N 1
ATOM 1012 C CA . ASP A 1 128 ? -0.170 5.197 7.332 1.00 87.69 128 ASP A CA 1
ATOM 1013 C C . ASP A 1 128 ? -1.179 6.139 8.000 1.00 87.69 128 ASP A C 1
ATOM 1015 O O . ASP A 1 128 ? -0.842 7.208 8.496 1.00 87.69 128 ASP A O 1
ATOM 1019 N N . VAL A 1 129 ? -2.425 5.694 8.134 1.00 82.88 129 VAL A N 1
ATOM 1020 C CA . VAL A 1 129 ? -3.479 6.475 8.803 1.00 82.88 129 VAL A CA 1
ATOM 1021 C C . VAL A 1 129 ? -3.165 6.826 10.258 1.00 82.88 129 VAL A C 1
ATOM 1023 O O . VAL A 1 129 ? -3.725 7.785 10.778 1.00 82.88 129 VAL A O 1
ATOM 1026 N N . GLY A 1 130 ? -2.294 6.066 10.927 1.00 79.81 130 GLY A N 1
ATOM 1027 C CA . GLY A 1 130 ? -1.889 6.356 12.301 1.00 79.81 130 GLY A CA 1
ATOM 1028 C C . GLY A 1 130 ? -0.595 7.163 12.427 1.00 79.81 130 GLY A C 1
ATOM 1029 O O . GLY A 1 130 ? -0.054 7.220 13.529 1.00 79.81 130 GLY A O 1
ATOM 1030 N N . GLY A 1 131 ? -0.109 7.782 11.345 1.00 81.88 131 GLY A N 1
ATOM 1031 C CA . GLY A 1 131 ? 0.911 8.832 11.402 1.00 81.88 131 GLY A CA 1
ATOM 1032 C C . GLY A 1 131 ? 2.372 8.386 11.279 1.00 81.88 131 GLY A C 1
ATOM 1033 O O . GLY A 1 131 ? 3.258 9.217 11.447 1.00 81.88 131 GLY A O 1
ATOM 1034 N N . ALA A 1 132 ? 2.671 7.122 10.964 1.00 84.00 132 ALA A N 1
ATOM 1035 C CA . ALA A 1 132 ? 4.051 6.605 10.921 1.00 84.00 132 ALA A CA 1
ATOM 1036 C C . ALA A 1 132 ? 4.827 6.881 9.610 1.00 84.00 132 ALA A C 1
ATOM 1038 O O . ALA A 1 132 ? 5.903 6.324 9.375 1.00 84.00 132 ALA A O 1
ATOM 1039 N N . GLY A 1 133 ? 4.274 7.713 8.728 1.00 86.69 133 GLY A N 1
ATOM 1040 C CA . GLY A 1 133 ? 4.784 7.935 7.367 1.00 86.69 133 GLY A CA 1
ATOM 1041 C C . GLY A 1 133 ? 4.373 6.839 6.376 1.00 86.69 133 GLY A C 1
ATOM 1042 O O . GLY A 1 133 ? 3.336 6.202 6.540 1.00 86.69 133 GLY A O 1
ATOM 1043 N N . TYR A 1 134 ? 5.155 6.648 5.312 1.00 89.69 134 TYR A N 1
ATOM 1044 C CA . TYR A 1 134 ? 4.872 5.619 4.309 1.00 89.69 134 TYR A CA 1
ATOM 1045 C C . TYR A 1 134 ? 5.231 4.224 4.825 1.00 89.69 134 TYR A C 1
ATOM 1047 O O . TYR A 1 134 ? 6.362 3.971 5.259 1.00 89.69 134 TYR A O 1
ATOM 1055 N N . VAL A 1 135 ? 4.279 3.304 4.711 1.00 92.94 135 VAL A N 1
ATOM 1056 C CA . VAL A 1 135 ? 4.397 1.925 5.183 1.00 92.94 135 VAL A CA 1
ATOM 1057 C C . VAL A 1 135 ? 4.156 0.931 4.067 1.00 92.94 135 VAL A C 1
ATOM 1059 O O . VAL A 1 135 ? 3.462 1.210 3.096 1.00 92.94 135 VAL A O 1
ATOM 1062 N N . VAL A 1 136 ? 4.738 -0.250 4.230 1.00 94.69 136 VAL A N 1
ATOM 1063 C CA . VAL A 1 136 ? 4.475 -1.426 3.404 1.00 94.69 136 VAL A CA 1
ATOM 1064 C C . VAL A 1 136 ? 3.837 -2.478 4.293 1.00 94.69 136 VAL A C 1
ATOM 1066 O O . VAL A 1 136 ? 4.352 -2.785 5.374 1.00 94.69 136 VAL A O 1
ATOM 1069 N N . THR A 1 137 ? 2.752 -3.069 3.809 1.00 96.06 137 THR A N 1
ATOM 1070 C CA . THR A 1 137 ? 1.987 -4.052 4.573 1.00 96.06 137 THR A CA 1
ATOM 1071 C C . THR A 1 137 ? 2.214 -5.457 4.066 1.00 96.06 137 THR A C 1
ATOM 1073 O O . THR A 1 137 ? 2.105 -5.732 2.867 1.00 96.06 137 THR A O 1
ATOM 1076 N N . ILE A 1 138 ? 2.432 -6.367 5.011 1.00 97.12 138 ILE A N 1
ATOM 1077 C CA . ILE A 1 138 ? 2.265 -7.799 4.794 1.00 97.12 138 ILE A CA 1
ATOM 1078 C C . ILE A 1 138 ? 0.953 -8.236 5.438 1.00 97.12 138 ILE A C 1
ATOM 1080 O O . ILE A 1 138 ? 0.751 -8.036 6.634 1.00 97.12 138 ILE A O 1
ATOM 1084 N N . SER A 1 139 ? 0.083 -8.881 4.667 1.00 97.50 139 SER A N 1
ATOM 1085 C CA . SER A 1 139 ? -1.210 -9.380 5.124 1.00 97.50 139 SER A CA 1
ATOM 1086 C C . SER A 1 139 ? -1.426 -10.860 4.804 1.00 97.50 139 SER A C 1
ATOM 1088 O O . SER A 1 139 ? -0.830 -11.428 3.888 1.00 97.50 139 SER A O 1
ATOM 1090 N N . HIS A 1 140 ? -2.264 -11.526 5.602 1.00 95.94 140 HIS A N 1
ATOM 1091 C CA . HIS A 1 140 ? -2.602 -12.937 5.426 1.00 95.94 140 HIS A CA 1
ATOM 1092 C C . HIS A 1 140 ? -4.032 -13.231 5.897 1.00 95.94 140 HIS A C 1
ATOM 1094 O O . HIS A 1 140 ? -4.487 -12.737 6.931 1.00 95.94 140 HIS A O 1
ATOM 1100 N N . THR A 1 141 ? -4.739 -14.079 5.153 1.00 94.62 141 THR A N 1
ATOM 1101 C CA . THR A 1 141 ? -6.111 -14.503 5.463 1.00 94.62 141 THR A CA 1
ATOM 1102 C C . THR A 1 141 ? -6.147 -15.577 6.551 1.00 94.62 141 THR A C 1
ATOM 1104 O O . THR A 1 141 ? -5.384 -16.543 6.545 1.00 94.62 141 THR A O 1
ATOM 1107 N N . VAL A 1 142 ? -7.066 -15.436 7.502 1.00 91.19 142 VAL A N 1
ATOM 1108 C CA . VAL A 1 142 ? -7.350 -16.429 8.546 1.00 91.19 142 VAL A CA 1
ATOM 1109 C C . VAL A 1 142 ? -8.570 -17.233 8.124 1.00 91.19 142 VAL A C 1
ATOM 1111 O O . VAL A 1 142 ? -9.584 -16.661 7.729 1.00 91.19 142 VAL A O 1
ATOM 1114 N N . HIS A 1 143 ? -8.491 -18.556 8.229 1.00 86.44 143 HIS A N 1
ATOM 1115 C CA . HIS A 1 143 ? -9.548 -19.474 7.807 1.00 86.44 143 HIS A CA 1
ATOM 1116 C C . HIS A 1 143 ? -10.060 -20.290 8.998 1.00 86.44 143 HIS A C 1
ATOM 1118 O O . HIS A 1 143 ? -9.295 -20.613 9.907 1.00 86.44 143 HIS A O 1
ATOM 1124 N N . SER A 1 144 ? -11.351 -20.636 8.992 1.00 78.31 144 SER A N 1
ATOM 1125 C CA . SER A 1 144 ? -11.926 -21.558 9.981 1.00 78.31 144 SER A CA 1
ATOM 1126 C C . SER A 1 144 ? -11.473 -22.998 9.704 1.00 78.31 144 SER A C 1
ATOM 1128 O O . SER A 1 144 ? -11.396 -23.420 8.553 1.00 78.31 144 SER A O 1
ATOM 1130 N N . SER A 1 145 ? -11.174 -23.768 10.752 1.00 64.62 145 SER A N 1
ATOM 1131 C CA . SER A 1 145 ? -10.508 -25.078 10.677 1.00 64.62 145 SER A CA 1
ATOM 1132 C C . SER A 1 145 ? -11.403 -26.263 10.270 1.00 64.62 145 SER A C 1
ATOM 1134 O O . SER A 1 145 ? -10.926 -27.399 10.233 1.00 64.62 145 SER A O 1
ATOM 1136 N N . SER A 1 146 ? -12.680 -26.056 9.932 1.00 53.00 146 SER A N 1
ATOM 1137 C CA . SER A 1 146 ? -13.592 -27.151 9.572 1.00 53.00 146 SER A CA 1
ATOM 1138 C C . SER A 1 146 ? -13.751 -27.330 8.057 1.00 53.00 146 SER A C 1
ATOM 1140 O O . SER A 1 146 ? -14.542 -26.640 7.424 1.00 53.00 146 SER A O 1
ATOM 1142 N N . ALA A 1 147 ? -13.060 -28.354 7.550 1.00 45.41 147 ALA A N 1
ATOM 1143 C CA . ALA A 1 147 ? -13.247 -29.033 6.266 1.00 45.41 147 ALA A CA 1
ATOM 1144 C C . ALA A 1 147 ? -12.889 -28.251 4.989 1.00 45.41 147 ALA A C 1
ATOM 1146 O O . ALA A 1 147 ? -13.645 -27.432 4.490 1.00 45.41 147 ALA A O 1
ATOM 1147 N N . GLN A 1 148 ? -11.774 -28.694 4.402 1.00 44.62 148 GLN A N 1
ATOM 1148 C CA . GLN A 1 148 ? -11.284 -28.392 3.062 1.00 44.62 148 GLN A CA 1
ATOM 1149 C C . GLN A 1 148 ? -10.843 -26.947 2.838 1.00 44.62 148 GLN A C 1
ATOM 1151 O O . GLN A 1 148 ? -11.555 -25.976 3.045 1.00 44.62 148 GLN A O 1
ATOM 1156 N N . MET A 1 149 ? -9.642 -26.845 2.279 1.00 45.94 149 MET A N 1
ATOM 1157 C CA . MET A 1 149 ? -9.089 -25.689 1.582 1.00 45.94 149 MET A CA 1
ATOM 1158 C C . MET A 1 149 ? -9.917 -25.343 0.322 1.00 45.94 149 MET A C 1
ATOM 1160 O O . MET A 1 149 ? -9.367 -25.022 -0.726 1.00 45.94 149 MET A O 1
ATOM 1164 N N . SER A 1 150 ? -11.246 -25.485 0.383 1.00 43.91 150 SER A N 1
ATOM 1165 C CA . SER A 1 150 ? -12.167 -24.914 -0.579 1.00 43.91 150 SER A CA 1
ATOM 1166 C C . SER A 1 150 ? -12.189 -23.419 -0.308 1.00 43.91 150 SER A C 1
ATOM 1168 O O . SER A 1 150 ? -12.711 -22.960 0.708 1.00 43.91 150 SER A O 1
ATOM 1170 N N . SER A 1 151 ? -11.553 -22.679 -1.208 1.00 49.22 151 SER A N 1
ATOM 1171 C CA . SER A 1 151 ? -11.647 -21.230 -1.334 1.00 49.22 151 SER A CA 1
ATOM 1172 C C . SER A 1 151 ? -13.055 -20.732 -0.992 1.00 49.22 151 SER A C 1
ATOM 1174 O O . SER A 1 151 ? -14.014 -21.121 -1.661 1.00 49.22 151 SER A O 1
ATOM 1176 N N . GLY A 1 152 ? -13.193 -19.866 0.014 1.00 53.12 152 GLY A N 1
ATOM 1177 C CA . GLY A 1 152 ? -14.423 -19.080 0.109 1.00 53.12 152 GLY A CA 1
ATOM 1178 C C . GLY A 1 152 ? -14.679 -18.301 1.389 1.00 53.12 152 GLY A C 1
ATOM 1179 O O . GLY A 1 152 ? -15.334 -17.273 1.305 1.00 53.12 152 GLY A O 1
ATOM 1180 N N . HIS A 1 153 ? -14.198 -18.735 2.559 1.00 66.31 153 HIS A N 1
ATOM 1181 C CA . HIS A 1 153 ? -14.601 -18.085 3.816 1.00 66.31 153 HIS A CA 1
ATOM 1182 C C . HIS A 1 153 ? -13.402 -17.780 4.718 1.00 66.31 153 HIS A C 1
ATOM 1184 O O . HIS A 1 153 ? -13.106 -18.507 5.669 1.00 66.31 153 HIS A O 1
ATOM 1190 N N . SER A 1 154 ? -12.703 -16.683 4.410 1.00 80.88 154 SER A N 1
ATOM 1191 C CA . SER A 1 154 ? -11.778 -16.045 5.350 1.00 80.88 154 SER A CA 1
ATOM 1192 C C . SER A 1 154 ? -12.573 -15.429 6.504 1.00 80.88 154 SER A C 1
ATOM 1194 O O . SER A 1 154 ? -13.463 -14.610 6.276 1.00 80.88 154 SER A O 1
ATOM 1196 N N . VAL A 1 155 ? -12.256 -15.808 7.741 1.00 90.50 155 VAL A N 1
ATOM 1197 C CA . VAL A 1 155 ? -12.922 -15.295 8.953 1.00 90.50 155 VAL A CA 1
ATOM 1198 C C . VAL A 1 155 ? -12.319 -13.979 9.445 1.00 90.50 155 VAL A C 1
ATOM 1200 O O . VAL A 1 155 ? -12.981 -13.225 10.151 1.00 90.50 155 VAL A O 1
ATOM 1203 N N . ALA A 1 156 ? -11.072 -13.697 9.069 1.00 93.62 156 ALA A N 1
ATOM 1204 C CA . ALA A 1 156 ? -10.370 -12.453 9.358 1.00 93.62 156 ALA A CA 1
ATOM 1205 C C . ALA A 1 156 ? -9.176 -12.284 8.406 1.00 93.62 156 ALA A C 1
ATOM 1207 O O . ALA A 1 156 ? -8.764 -13.233 7.736 1.00 93.62 156 ALA A O 1
ATOM 1208 N N . VAL A 1 157 ? -8.590 -11.093 8.386 1.00 96.12 157 VAL A N 1
ATOM 1209 C CA . VAL A 1 157 ? -7.298 -10.804 7.758 1.00 96.12 157 VAL A CA 1
ATOM 1210 C C . VAL A 1 157 ? -6.386 -10.217 8.824 1.00 96.12 157 VAL A C 1
ATOM 1212 O O . VAL A 1 157 ? -6.780 -9.297 9.539 1.00 96.12 157 VAL A O 1
ATOM 1215 N N . MET A 1 158 ? -5.177 -10.758 8.940 1.00 96.12 158 MET A N 1
ATOM 1216 C CA . MET A 1 158 ? -4.124 -10.183 9.776 1.00 96.12 158 MET A CA 1
ATOM 1217 C C . MET A 1 158 ? -3.185 -9.366 8.903 1.00 96.12 158 MET A C 1
ATOM 1219 O O . MET A 1 158 ? -2.908 -9.770 7.774 1.00 96.12 158 MET A O 1
ATOM 1223 N N . GLY A 1 159 ? -2.684 -8.256 9.430 1.00 96.44 159 GLY A N 1
ATOM 1224 C CA . GLY A 1 159 ? -1.710 -7.404 8.767 1.00 96.44 159 GLY A CA 1
ATOM 1225 C C . GLY A 1 159 ? -0.615 -6.942 9.719 1.00 96.44 159 GLY A C 1
ATOM 1226 O O . GLY A 1 159 ? -0.805 -6.863 10.937 1.00 96.44 159 GLY A O 1
ATOM 1227 N N . ILE A 1 160 ? 0.551 -6.672 9.149 1.00 96.00 160 ILE A N 1
ATOM 1228 C CA . ILE A 1 160 ? 1.685 -6.052 9.819 1.00 96.00 160 ILE A CA 1
ATOM 1229 C C . ILE A 1 160 ? 2.282 -4.995 8.896 1.00 96.00 160 ILE A C 1
ATOM 1231 O O . ILE A 1 160 ? 2.566 -5.272 7.728 1.00 96.00 160 ILE A O 1
ATOM 1235 N N . ASP A 1 161 ? 2.481 -3.802 9.438 1.00 95.62 161 ASP A N 1
ATOM 1236 C CA . ASP A 1 161 ? 3.064 -2.683 8.710 1.00 95.62 161 ASP A CA 1
ATOM 1237 C C . ASP A 1 161 ? 4.519 -2.518 9.117 1.00 95.62 161 ASP A C 1
ATOM 1239 O O . ASP A 1 161 ? 4.854 -2.491 10.306 1.00 95.62 161 ASP A O 1
ATOM 1243 N N . PHE A 1 162 ? 5.380 -2.371 8.119 1.00 94.81 162 PHE A N 1
ATOM 1244 C CA . PHE A 1 162 ? 6.765 -1.972 8.308 1.00 94.81 162 PHE A CA 1
ATOM 1245 C C . PHE A 1 162 ? 7.007 -0.619 7.660 1.00 94.81 162 PHE A C 1
ATOM 1247 O O . PHE A 1 162 ? 6.320 -0.233 6.711 1.00 94.81 162 PHE A O 1
ATOM 1254 N N . THR A 1 163 ? 8.042 0.071 8.125 1.00 92.06 163 THR A N 1
ATOM 1255 C CA . THR A 1 163 ? 8.512 1.283 7.454 1.00 92.06 163 THR A CA 1
ATOM 1256 C C . THR A 1 163 ? 8.948 0.961 6.019 1.00 92.06 163 THR A C 1
ATOM 1258 O O . THR A 1 163 ? 9.548 -0.083 5.739 1.00 92.06 163 THR A O 1
ATOM 1261 N N . LEU A 1 164 ? 8.685 1.881 5.089 1.00 91.06 164 LEU A N 1
ATOM 1262 C CA . LEU A 1 164 ? 9.078 1.736 3.685 1.00 91.06 164 LEU A CA 1
ATOM 1263 C C . LEU A 1 164 ? 10.571 1.411 3.511 1.00 91.06 164 LEU A C 1
ATOM 1265 O O . LEU A 1 164 ? 10.958 0.498 2.776 1.00 91.06 164 LEU A O 1
ATOM 1269 N N . ARG A 1 165 ? 11.430 2.152 4.216 1.00 90.62 165 ARG A N 1
ATOM 1270 C CA . ARG A 1 165 ? 12.887 2.000 4.122 1.00 90.62 165 ARG A CA 1
ATOM 1271 C C . ARG A 1 165 ? 13.366 0.644 4.637 1.00 90.62 165 ARG A C 1
ATOM 1273 O O . ARG A 1 165 ? 14.335 0.115 4.096 1.00 90.62 165 ARG A O 1
ATOM 1280 N N . TYR A 1 166 ? 12.687 0.045 5.617 1.00 91.94 166 TYR A N 1
ATOM 1281 C CA . TYR A 1 166 ? 13.060 -1.277 6.112 1.00 91.94 166 TYR A CA 1
ATOM 1282 C C . TYR A 1 166 ? 12.965 -2.355 5.024 1.00 91.94 166 TYR A C 1
ATOM 1284 O O . TYR A 1 166 ? 13.887 -3.154 4.881 1.00 91.94 166 TYR A O 1
ATOM 1292 N N . PHE A 1 167 ? 11.925 -2.354 4.183 1.00 88.81 167 PHE A N 1
ATOM 1293 C CA . PHE A 1 167 ? 11.834 -3.333 3.090 1.00 88.81 167 PHE A CA 1
ATOM 1294 C C . PHE A 1 167 ? 12.939 -3.177 2.048 1.00 88.81 167 PHE A C 1
ATOM 1296 O O . PHE A 1 167 ? 13.466 -4.175 1.550 1.00 88.81 167 PHE A O 1
ATOM 1303 N N . TYR A 1 168 ? 13.328 -1.938 1.746 1.00 89.88 168 TYR A N 1
ATOM 1304 C CA . TYR A 1 168 ? 14.476 -1.692 0.880 1.00 89.88 168 TYR A CA 1
ATOM 1305 C C . TYR A 1 168 ? 15.784 -2.171 1.526 1.00 89.88 168 TYR A C 1
ATOM 1307 O O . TYR A 1 168 ? 16.595 -2.810 0.858 1.00 89.88 168 TYR A O 1
ATOM 1315 N N . LYS A 1 169 ? 15.958 -1.953 2.838 1.00 90.75 169 LYS A N 1
ATOM 1316 C CA . LYS A 1 169 ? 17.094 -2.478 3.613 1.00 90.75 169 LYS A CA 1
ATOM 1317 C C . LYS A 1 169 ? 17.177 -4.001 3.525 1.00 90.75 169 LYS A C 1
ATOM 1319 O O . LYS A 1 169 ? 18.219 -4.529 3.161 1.00 90.75 169 LYS A O 1
ATOM 1324 N N . VAL A 1 170 ? 16.067 -4.696 3.779 1.00 91.50 170 VAL A N 1
ATOM 1325 C CA . VAL A 1 170 ? 15.985 -6.164 3.706 1.00 91.50 170 VAL A CA 1
ATOM 1326 C C . VAL A 1 170 ? 16.402 -6.671 2.326 1.00 91.50 170 VAL A C 1
ATOM 1328 O O . VAL A 1 170 ? 17.161 -7.633 2.232 1.00 91.50 170 VAL A O 1
ATOM 1331 N N . LEU A 1 171 ? 15.952 -6.018 1.250 1.00 91.69 171 LEU A N 1
ATOM 1332 C CA . LEU A 1 171 ? 16.348 -6.385 -0.109 1.00 91.69 171 LEU A CA 1
ATOM 1333 C C . LEU A 1 171 ? 17.867 -6.267 -0.318 1.00 91.69 171 LEU A C 1
ATOM 1335 O O . LEU A 1 171 ? 18.473 -7.176 -0.884 1.00 91.69 171 LEU A O 1
ATOM 1339 N N . MET A 1 172 ? 18.475 -5.174 0.148 1.00 89.00 172 MET A N 1
ATOM 1340 C CA . MET A 1 172 ? 19.918 -4.936 0.020 1.00 89.00 172 MET A CA 1
ATOM 1341 C C . MET A 1 172 ? 20.748 -5.901 0.876 1.00 89.00 172 MET A C 1
ATOM 1343 O O . MET A 1 172 ? 21.763 -6.415 0.406 1.00 89.00 172 MET A O 1
ATOM 1347 N N . ASP A 1 173 ? 20.299 -6.187 2.099 1.00 89.62 173 ASP A N 1
ATOM 1348 C CA . ASP A 1 173 ? 20.984 -7.089 3.029 1.00 89.62 173 ASP A CA 1
ATOM 1349 C C . ASP A 1 173 ? 20.936 -8.548 2.534 1.00 89.62 173 ASP A C 1
ATOM 1351 O O . ASP A 1 173 ? 21.919 -9.284 2.642 1.00 89.62 173 ASP A O 1
ATOM 1355 N N . LEU A 1 174 ? 19.809 -8.974 1.946 1.00 90.62 174 LEU A N 1
ATOM 1356 C CA . LEU A 1 174 ? 19.641 -10.327 1.401 1.00 90.62 174 LEU A CA 1
ATOM 1357 C C . LEU A 1 174 ? 20.338 -10.528 0.051 1.00 90.62 174 LEU A C 1
ATOM 1359 O O . LEU A 1 174 ? 20.738 -11.650 -0.269 1.00 90.62 174 LEU A O 1
ATOM 1363 N N . LEU A 1 175 ? 20.478 -9.468 -0.749 1.00 89.88 175 LEU A N 1
ATOM 1364 C CA . LEU A 1 175 ? 21.100 -9.511 -2.070 1.00 89.88 175 LEU A CA 1
ATOM 1365 C C . LEU A 1 175 ? 22.270 -8.519 -2.157 1.00 89.88 175 LEU A C 1
ATOM 1367 O O . LEU A 1 175 ? 22.137 -7.452 -2.759 1.00 89.88 175 LEU A O 1
ATOM 1371 N N . PRO A 1 176 ? 23.470 -8.897 -1.674 1.00 85.88 176 PRO A N 1
ATOM 1372 C CA . PRO A 1 176 ? 24.639 -8.013 -1.675 1.00 85.88 176 PRO A CA 1
ATOM 1373 C C . PRO A 1 176 ? 25.036 -7.508 -3.067 1.00 85.88 176 PRO A C 1
ATOM 1375 O O . PRO A 1 176 ? 25.630 -6.443 -3.199 1.00 85.88 176 PRO A O 1
ATOM 1378 N N . VAL A 1 177 ? 24.693 -8.265 -4.117 1.00 87.00 177 VAL A N 1
ATOM 1379 C CA . VAL A 1 177 ? 24.945 -7.923 -5.528 1.00 87.00 177 VAL A CA 1
ATOM 1380 C C . VAL A 1 177 ? 24.266 -6.605 -5.925 1.00 87.00 177 VAL A C 1
ATOM 1382 O O . VAL A 1 177 ? 24.774 -5.884 -6.777 1.00 87.00 177 VAL A O 1
ATOM 1385 N N . CYS A 1 178 ? 23.161 -6.251 -5.266 1.00 85.62 178 CYS A N 1
ATOM 1386 C CA . CYS A 1 178 ? 22.440 -4.996 -5.474 1.00 85.62 178 CYS A CA 1
ATOM 1387 C C . CYS A 1 178 ? 23.218 -3.767 -4.972 1.00 85.62 178 CYS A C 1
ATOM 1389 O O . CYS A 1 178 ? 22.934 -2.648 -5.386 1.00 85.62 178 CYS A O 1
ATOM 1391 N N . ASN A 1 179 ? 24.227 -3.967 -4.117 1.00 79.12 179 ASN A N 1
ATOM 1392 C CA . ASN A 1 179 ? 25.042 -2.898 -3.539 1.00 79.12 179 ASN A CA 1
ATOM 1393 C C . ASN A 1 179 ? 26.436 -2.767 -4.199 1.00 79.12 179 ASN A C 1
ATOM 1395 O O . ASN A 1 179 ? 27.223 -1.903 -3.824 1.00 79.12 179 ASN A O 1
ATOM 1399 N N . GLN A 1 180 ? 26.776 -3.615 -5.182 1.00 65.25 180 GLN A N 1
ATOM 1400 C CA . GLN A 1 180 ? 28.167 -3.800 -5.636 1.00 65.25 180 GLN A CA 1
ATOM 1401 C C . GLN A 1 180 ? 28.788 -2.657 -6.464 1.00 65.25 180 GLN A C 1
ATOM 1403 O O . GLN A 1 180 ? 29.982 -2.710 -6.718 1.00 65.25 180 GLN A O 1
ATOM 1408 N N . ASP A 1 181 ? 28.057 -1.594 -6.806 1.00 60.31 181 ASP A N 1
ATOM 1409 C CA . ASP A 1 181 ? 28.586 -0.418 -7.529 1.00 60.31 181 ASP A CA 1
ATOM 1410 C C . ASP A 1 181 ? 27.846 0.879 -7.121 1.00 60.31 181 ASP A C 1
ATOM 1412 O O . ASP A 1 181 ? 27.547 1.742 -7.951 1.00 60.31 181 ASP A O 1
ATOM 1416 N N . GLY A 1 182 ? 27.441 0.985 -5.848 1.00 59.19 182 GLY A N 1
ATOM 1417 C CA . GLY A 1 182 ? 26.581 2.081 -5.377 1.00 59.19 182 GLY A CA 1
ATOM 1418 C C . GLY A 1 182 ? 25.179 2.074 -6.005 1.00 59.19 182 GLY A C 1
ATOM 1419 O O . GLY A 1 182 ? 24.562 3.124 -6.131 1.00 59.19 182 GLY A O 1
ATOM 1420 N N . GLY A 1 183 ? 24.703 0.906 -6.459 1.00 59.47 183 GLY A N 1
ATOM 1421 C CA . GLY A 1 183 ? 23.391 0.726 -7.098 1.00 59.47 183 GLY A CA 1
ATOM 1422 C C . GLY A 1 183 ? 23.282 1.228 -8.546 1.00 59.47 183 GLY A C 1
ATOM 1423 O O . GLY A 1 183 ? 22.222 1.102 -9.152 1.00 59.47 183 GLY A O 1
ATOM 1424 N N . ASN A 1 184 ? 24.357 1.769 -9.134 1.00 64.38 184 ASN A N 1
ATOM 1425 C CA . ASN A 1 184 ? 24.273 2.477 -10.420 1.00 64.38 184 ASN A CA 1
ATOM 1426 C C . ASN A 1 184 ? 24.195 1.573 -11.661 1.00 64.38 184 ASN A C 1
ATOM 1428 O O . ASN A 1 184 ? 23.760 2.030 -12.711 1.00 64.38 184 ASN A O 1
ATOM 1432 N N . LYS A 1 185 ? 24.625 0.310 -11.573 1.00 75.38 185 LYS A N 1
ATOM 1433 C CA . LYS A 1 185 ? 24.572 -0.641 -12.706 1.00 75.38 185 LYS A CA 1
ATOM 1434 C C . LYS A 1 185 ? 23.591 -1.782 -12.491 1.00 75.38 185 LYS A C 1
ATOM 1436 O O . LYS A 1 185 ? 23.000 -2.280 -13.446 1.00 75.38 185 LYS A O 1
ATOM 1441 N N . ILE A 1 186 ? 23.441 -2.207 -11.238 1.00 87.19 186 ILE A N 1
ATOM 1442 C CA . ILE A 1 186 ? 22.542 -3.287 -10.848 1.00 87.19 186 ILE A CA 1
ATOM 1443 C C . ILE A 1 186 ? 21.456 -2.693 -9.965 1.00 87.19 186 ILE A C 1
ATOM 1445 O O . ILE A 1 186 ? 21.727 -2.243 -8.854 1.00 87.19 186 ILE A O 1
ATOM 1449 N N . ARG A 1 187 ? 20.229 -2.710 -10.474 1.00 89.38 187 ARG A N 1
ATOM 1450 C CA . ARG A 1 187 ? 19.032 -2.273 -9.765 1.00 89.38 187 ARG A CA 1
ATOM 1451 C C . ARG A 1 187 ? 18.250 -3.495 -9.324 1.00 89.38 187 ARG A C 1
ATOM 1453 O O . ARG A 1 187 ? 18.050 -4.431 -10.095 1.00 89.38 187 ARG A O 1
ATOM 1460 N N . CYS A 1 188 ? 17.821 -3.492 -8.072 1.00 92.94 188 CYS A N 1
ATOM 1461 C CA . CYS A 1 188 ? 17.020 -4.565 -7.510 1.00 92.94 188 CYS A CA 1
ATOM 1462 C C . CYS A 1 188 ? 15.711 -4.010 -6.988 1.00 92.94 188 CYS A C 1
ATOM 1464 O O . CYS A 1 188 ? 15.673 -2.913 -6.427 1.00 92.94 188 CYS A O 1
ATOM 1466 N N . PHE A 1 189 ? 14.650 -4.790 -7.147 1.00 94.44 189 PHE A N 1
ATOM 1467 C CA . PHE A 1 189 ? 13.332 -4.384 -6.705 1.00 94.44 189 PHE A CA 1
ATOM 1468 C C . PHE A 1 189 ? 12.470 -5.563 -6.276 1.00 94.44 189 PHE A C 1
ATOM 1470 O O . PHE A 1 189 ? 12.712 -6.712 -6.648 1.00 94.44 189 PHE A O 1
ATOM 1477 N N . ILE A 1 190 ? 11.433 -5.249 -5.508 1.00 95.50 190 ILE A N 1
ATOM 1478 C CA . ILE A 1 190 ? 10.327 -6.148 -5.200 1.00 95.50 190 ILE A CA 1
ATOM 1479 C C . ILE A 1 190 ? 9.069 -5.521 -5.786 1.00 95.50 190 ILE A C 1
ATOM 1481 O O . ILE A 1 190 ? 8.845 -4.325 -5.603 1.00 95.50 190 ILE A O 1
ATOM 1485 N N . MET A 1 191 ? 8.249 -6.313 -6.469 1.00 95.31 191 MET A N 1
ATOM 1486 C CA . MET A 1 191 ? 6.936 -5.890 -6.958 1.00 95.31 191 MET A CA 1
ATOM 1487 C C . MET A 1 191 ? 5.851 -6.879 -6.543 1.00 95.31 191 MET A C 1
ATOM 1489 O O . MET A 1 191 ? 6.118 -8.077 -6.428 1.00 95.31 191 MET A O 1
ATOM 1493 N N . GLU A 1 192 ? 4.632 -6.390 -6.342 1.00 94.50 192 GLU A N 1
ATOM 1494 C CA . GLU A 1 192 ? 3.457 -7.245 -6.161 1.00 94.50 192 GLU A CA 1
ATOM 1495 C C . GLU A 1 192 ? 2.906 -7.757 -7.504 1.00 94.50 192 GLU A C 1
ATOM 1497 O O . GLU A 1 192 ? 3.347 -7.374 -8.589 1.00 94.50 192 GLU A O 1
ATOM 1502 N N . ASP A 1 193 ? 1.902 -8.625 -7.442 1.00 94.12 193 ASP A N 1
ATOM 1503 C CA . ASP A 1 193 ? 1.266 -9.292 -8.580 1.00 94.12 193 ASP A CA 1
ATOM 1504 C C . ASP A 1 193 ? 0.429 -8.377 -9.482 1.00 94.12 193 ASP A C 1
ATOM 1506 O O . ASP A 1 193 ? -0.054 -8.826 -10.524 1.00 94.12 193 ASP A O 1
ATOM 1510 N N . ARG A 1 194 ? 0.275 -7.100 -9.128 1.00 92.94 194 ARG A N 1
ATOM 1511 C CA . ARG A 1 194 ? -0.241 -6.057 -10.025 1.00 92.94 194 ARG A CA 1
ATOM 1512 C C . ARG A 1 194 ? 0.851 -5.234 -10.702 1.00 92.94 194 ARG A C 1
ATOM 1514 O O . ARG A 1 194 ? 0.520 -4.420 -11.551 1.00 92.94 194 ARG A O 1
ATOM 1521 N N . GLY A 1 195 ? 2.124 -5.462 -10.371 1.00 93.88 195 GLY A N 1
ATOM 1522 C CA . GLY A 1 195 ? 3.277 -4.745 -10.928 1.00 93.88 195 GLY A CA 1
ATOM 1523 C C . GLY A 1 195 ? 3.640 -3.448 -10.200 1.00 93.88 195 GLY A C 1
ATOM 1524 O O . GLY A 1 195 ? 4.554 -2.741 -10.634 1.00 93.88 195 GLY A O 1
ATOM 1525 N N . TYR A 1 196 ? 2.959 -3.121 -9.096 1.00 93.31 196 TYR A N 1
ATOM 1526 C CA . TYR A 1 196 ? 3.358 -2.025 -8.213 1.00 93.31 196 TYR A CA 1
ATOM 1527 C C . TYR A 1 196 ? 4.590 -2.408 -7.395 1.00 93.31 196 TYR A C 1
ATOM 1529 O O . TYR A 1 196 ? 4.735 -3.545 -6.941 1.00 93.31 196 TYR A O 1
ATOM 1537 N N . LEU A 1 197 ? 5.499 -1.452 -7.232 1.00 94.38 197 LEU A N 1
ATOM 1538 C CA . LEU A 1 197 ? 6.765 -1.648 -6.543 1.00 94.38 197 LEU A CA 1
ATOM 1539 C C . LEU A 1 197 ? 6.557 -1.587 -5.031 1.00 94.38 197 LEU A C 1
ATOM 1541 O O . LEU A 1 197 ? 5.984 -0.638 -4.509 1.00 94.38 197 LEU A O 1
ATOM 1545 N N . VAL A 1 198 ? 7.071 -2.598 -4.343 1.00 94.62 198 VAL A N 1
ATOM 1546 C CA . VAL A 1 198 ? 7.110 -2.708 -2.880 1.00 94.62 198 VAL A CA 1
ATOM 1547 C C . VAL A 1 198 ? 8.440 -2.174 -2.344 1.00 94.62 198 VAL A C 1
ATOM 1549 O O . VAL A 1 198 ? 8.481 -1.495 -1.324 1.00 94.62 198 VAL A O 1
ATOM 1552 N N . ALA A 1 199 ? 9.537 -2.453 -3.053 1.00 93.12 199 ALA A N 1
ATOM 1553 C CA . ALA A 1 199 ? 10.869 -1.948 -2.742 1.00 93.12 199 ALA A CA 1
ATOM 1554 C C . ALA A 1 199 ? 11.597 -1.611 -4.044 1.00 93.12 199 ALA A C 1
ATOM 1556 O O . ALA A 1 199 ? 11.661 -2.446 -4.942 1.00 93.12 199 ALA A O 1
ATOM 1557 N N . HIS A 1 200 ? 12.134 -0.398 -4.155 1.00 92.06 200 HIS A N 1
ATOM 1558 C CA . HIS A 1 200 ? 12.855 0.088 -5.332 1.00 92.06 200 HIS A CA 1
ATOM 1559 C C . HIS A 1 200 ? 13.685 1.327 -4.942 1.00 92.06 200 HIS A C 1
ATOM 1561 O O . HIS A 1 200 ? 13.222 2.098 -4.096 1.00 92.06 200 HIS A O 1
ATOM 1567 N N . PRO A 1 201 ? 14.858 1.589 -5.554 1.00 88.88 201 PRO A N 1
ATOM 1568 C CA . PRO A 1 201 ? 15.669 2.769 -5.232 1.00 88.88 201 PRO A CA 1
ATOM 1569 C C . PRO A 1 201 ? 14.913 4.105 -5.364 1.00 88.88 201 PRO A C 1
ATOM 1571 O O . PRO A 1 201 ? 15.107 5.016 -4.575 1.00 88.88 201 PRO A O 1
ATOM 1574 N N . THR A 1 202 ? 13.978 4.225 -6.310 1.00 87.12 202 THR A N 1
ATOM 1575 C CA . THR A 1 202 ? 13.172 5.455 -6.489 1.00 87.12 202 THR A CA 1
ATOM 1576 C C . THR A 1 202 ? 12.089 5.669 -5.430 1.00 87.12 202 THR A C 1
ATOM 1578 O O . THR A 1 202 ? 11.454 6.720 -5.439 1.00 87.12 202 THR A O 1
ATOM 1581 N N . LEU A 1 203 ? 11.829 4.683 -4.565 1.00 88.44 203 LEU A N 1
ATOM 1582 C CA . LEU A 1 203 ? 10.901 4.824 -3.436 1.00 88.44 203 LEU A CA 1
ATOM 1583 C C . LEU A 1 203 ? 11.585 5.429 -2.204 1.00 88.44 203 LEU A C 1
ATOM 1585 O O . LEU A 1 203 ? 10.908 5.975 -1.343 1.00 88.44 203 LEU A O 1
ATOM 1589 N N . ILE A 1 204 ? 12.914 5.321 -2.111 1.00 86.94 204 ILE A N 1
ATOM 1590 C CA . ILE A 1 204 ? 13.709 5.805 -0.970 1.00 86.94 204 ILE A CA 1
ATOM 1591 C C . ILE A 1 204 ? 14.582 7.021 -1.313 1.00 86.94 204 ILE A C 1
ATOM 1593 O O . ILE A 1 204 ? 15.220 7.571 -0.411 1.00 86.94 204 ILE A O 1
ATOM 1597 N N . ASP A 1 205 ? 14.629 7.406 -2.592 1.00 83.69 205 ASP A N 1
ATOM 1598 C CA . ASP A 1 205 ? 15.407 8.537 -3.098 1.00 83.69 205 ASP A CA 1
ATOM 1599 C C . ASP A 1 205 ? 14.779 9.875 -2.663 1.00 83.69 205 ASP A C 1
ATOM 1601 O O . ASP A 1 205 ? 13.642 10.157 -3.054 1.00 83.69 205 ASP A O 1
ATOM 1605 N N . PRO A 1 206 ? 15.507 10.734 -1.920 1.00 75.12 206 PRO A N 1
ATOM 1606 C CA . PRO A 1 206 ? 15.023 12.061 -1.536 1.00 75.12 206 PRO A CA 1
ATOM 1607 C C . PRO A 1 206 ? 14.710 12.957 -2.743 1.00 75.12 206 PRO A C 1
ATOM 1609 O O . PRO A 1 206 ? 13.914 13.880 -2.633 1.00 75.12 206 PRO A O 1
ATOM 1612 N N . LYS A 1 207 ? 15.310 12.701 -3.914 1.00 70.31 207 LYS A N 1
ATOM 1613 C CA . LYS A 1 207 ? 15.062 13.474 -5.143 1.00 70.31 207 LYS A CA 1
ATOM 1614 C C . LYS A 1 207 ? 13.855 12.960 -5.934 1.00 70.31 207 LYS A C 1
ATOM 1616 O O . LYS A 1 207 ? 13.579 13.467 -7.023 1.00 70.31 207 LYS A O 1
ATOM 1621 N N . GLY A 1 208 ? 13.141 11.948 -5.442 1.00 62.72 208 GLY A N 1
ATOM 1622 C CA . GLY A 1 208 ? 11.959 11.403 -6.099 1.00 62.72 208 GLY A CA 1
ATOM 1623 C C . GLY A 1 208 ? 10.804 12.408 -6.124 1.00 62.72 208 GLY A C 1
ATOM 1624 O O . GLY A 1 208 ? 10.293 12.790 -5.083 1.00 62.72 208 GLY A O 1
ATOM 1625 N N . HIS A 1 209 ? 10.362 12.814 -7.318 1.00 56.09 209 HIS A N 1
ATOM 1626 C CA . HIS A 1 209 ? 9.247 13.765 -7.496 1.00 56.09 209 HIS A CA 1
ATOM 1627 C C . HIS A 1 209 ? 7.882 13.080 -7.709 1.00 56.09 209 HIS A C 1
ATOM 1629 O O . HIS A 1 209 ? 6.873 13.756 -7.888 1.00 56.09 209 HIS A O 1
ATOM 1635 N N . ALA A 1 210 ? 7.839 11.744 -7.762 1.00 54.59 210 ALA A N 1
ATOM 1636 C CA . ALA A 1 210 ? 6.602 10.995 -7.981 1.00 54.59 210 ALA A CA 1
ATOM 1637 C C . ALA A 1 210 ? 5.996 10.564 -6.639 1.00 54.59 210 ALA A C 1
ATOM 1639 O O . ALA A 1 210 ? 6.773 10.207 -5.748 1.00 54.59 210 ALA A O 1
ATOM 1640 N N . PRO A 1 211 ? 4.653 10.503 -6.518 1.00 60.09 211 PRO A N 1
ATOM 1641 C CA . PRO A 1 211 ? 4.005 9.904 -5.360 1.00 60.09 211 PRO A CA 1
ATOM 1642 C C . PRO A 1 211 ? 4.641 8.545 -5.053 1.00 60.09 211 PRO A C 1
ATOM 1644 O O . PRO A 1 211 ? 4.890 7.733 -5.952 1.00 60.09 211 PRO A O 1
ATOM 1647 N N . VAL A 1 212 ? 5.003 8.346 -3.788 1.00 66.88 212 VAL A N 1
ATOM 1648 C CA . VAL A 1 212 ? 5.599 7.090 -3.311 1.00 66.88 212 VAL A CA 1
ATOM 1649 C C . VAL A 1 212 ? 4.598 5.950 -3.512 1.00 66.88 212 VAL A C 1
ATOM 1651 O O . VAL A 1 212 ? 4.950 4.859 -3.959 1.00 66.88 212 VAL A O 1
ATOM 1654 N N . GLU A 1 213 ? 3.328 6.256 -3.275 1.00 65.38 213 GLU A N 1
ATOM 1655 C CA . GLU A 1 213 ? 2.183 5.420 -3.597 1.00 65.38 213 GLU A CA 1
ATOM 1656 C C . GLU A 1 213 ? 2.025 5.368 -5.123 1.00 65.38 213 GLU A C 1
ATOM 1658 O O . GLU A 1 213 ? 1.989 6.405 -5.776 1.00 65.38 213 GLU A O 1
ATOM 1663 N N . GLN A 1 214 ? 1.877 4.176 -5.706 1.00 72.38 214 GLN A N 1
ATOM 1664 C CA . GLN A 1 214 ? 1.584 3.965 -7.141 1.00 72.38 214 GLN A CA 1
ATOM 1665 C C . GLN A 1 214 ? 2.785 3.995 -8.105 1.00 72.38 214 GLN A C 1
ATOM 1667 O O . GLN A 1 214 ? 2.605 4.111 -9.322 1.00 72.38 214 GLN A O 1
ATOM 1672 N N . GLN A 1 215 ? 4.016 3.797 -7.626 1.00 87.19 215 GLN A N 1
ATOM 1673 C CA . GLN A 1 215 ? 5.133 3.533 -8.540 1.00 87.19 215 GLN A CA 1
ATOM 1674 C C . GLN A 1 215 ? 5.005 2.129 -9.155 1.00 87.19 215 GLN A C 1
ATOM 1676 O O . GLN A 1 215 ? 5.212 1.118 -8.488 1.00 87.19 215 GLN A O 1
ATOM 1681 N N . HIS A 1 216 ? 4.654 2.067 -10.440 1.00 91.25 216 HIS A N 1
ATOM 1682 C CA . HIS A 1 216 ? 4.509 0.820 -11.196 1.00 91.25 216 HIS A CA 1
ATOM 1683 C C . HIS A 1 216 ? 5.771 0.491 -12.011 1.00 91.25 216 HIS A C 1
ATOM 1685 O O . HIS A 1 216 ? 6.467 1.395 -12.491 1.00 91.25 216 HIS A O 1
ATOM 1691 N N . ILE A 1 217 ? 6.040 -0.800 -12.232 1.00 93.31 217 ILE A N 1
ATOM 1692 C CA . ILE A 1 217 ? 7.208 -1.278 -12.992 1.00 93.31 217 ILE A CA 1
ATOM 1693 C C . ILE A 1 217 ? 7.291 -0.675 -14.404 1.00 93.31 217 ILE A C 1
ATOM 1695 O O . ILE A 1 217 ? 8.377 -0.361 -14.873 1.00 93.31 217 ILE A O 1
ATOM 1699 N N . THR A 1 218 ? 6.161 -0.419 -15.066 1.00 91.94 218 THR A N 1
ATOM 1700 C CA . THR A 1 218 ? 6.122 0.203 -16.409 1.00 91.94 218 THR A CA 1
ATOM 1701 C C . THR A 1 218 ? 6.695 1.619 -16.441 1.00 91.94 218 THR A C 1
ATOM 1703 O O . THR A 1 218 ? 7.170 2.055 -17.484 1.00 91.94 218 THR A O 1
ATOM 1706 N N . HIS A 1 219 ? 6.648 2.341 -15.320 1.00 87.44 219 HIS A N 1
ATOM 1707 C CA . HIS A 1 219 ? 7.187 3.694 -15.217 1.00 87.44 219 HIS A CA 1
ATOM 1708 C C . HIS A 1 219 ? 8.661 3.680 -14.797 1.00 87.44 219 HIS A C 1
ATOM 1710 O O . HIS A 1 219 ? 9.452 4.467 -15.310 1.00 87.44 219 HIS A O 1
ATOM 1716 N N . LYS A 1 220 ? 9.040 2.803 -13.861 1.00 88.38 220 LYS A N 1
ATOM 1717 C CA . LYS A 1 220 ? 10.396 2.797 -13.283 1.00 88.38 220 LYS A CA 1
ATOM 1718 C C . LYS A 1 220 ? 11.382 1.889 -14.010 1.00 88.38 220 LYS A C 1
ATOM 1720 O O . LYS A 1 220 ? 12.572 2.180 -14.019 1.00 88.38 220 LYS A O 1
ATOM 1725 N N . GLU A 1 221 ? 10.890 0.835 -14.651 1.00 90.44 221 GLU A N 1
ATOM 1726 C CA . GLU A 1 221 ? 11.686 -0.139 -15.399 1.00 90.44 221 GLU A CA 1
ATOM 1727 C C . GLU A 1 221 ? 11.072 -0.416 -16.789 1.00 90.44 221 GLU A C 1
ATOM 1729 O O . GLU A 1 221 ? 10.701 -1.554 -17.098 1.00 90.44 221 GLU A O 1
ATOM 1734 N N . PRO A 1 222 ? 10.950 0.601 -17.668 1.00 89.69 222 PRO A N 1
ATOM 1735 C CA . PRO A 1 222 ? 10.229 0.483 -18.941 1.00 89.69 222 PRO A CA 1
ATOM 1736 C C . PRO A 1 222 ? 10.840 -0.549 -19.901 1.00 89.69 222 PRO A C 1
ATOM 1738 O O . PRO A 1 222 ? 10.104 -1.242 -20.601 1.00 89.69 222 PRO A O 1
ATOM 1741 N N . LEU A 1 223 ? 12.171 -0.706 -19.912 1.00 88.69 223 LEU A N 1
ATOM 1742 C CA . LEU A 1 223 ? 12.856 -1.730 -20.717 1.00 88.69 223 LEU A CA 1
ATOM 1743 C C . LEU A 1 223 ? 12.454 -3.148 -20.300 1.00 88.69 223 LEU A C 1
ATOM 1745 O O . LEU A 1 223 ? 12.208 -4.002 -21.150 1.00 88.69 223 LEU A O 1
ATOM 1749 N N . VAL A 1 224 ? 12.376 -3.381 -18.989 1.00 91.06 224 VAL A N 1
ATOM 1750 C CA . VAL A 1 224 ? 11.990 -4.671 -18.415 1.00 91.06 224 VAL A CA 1
ATOM 1751 C C . VAL A 1 224 ? 10.505 -4.914 -18.653 1.00 91.06 224 VAL A C 1
ATOM 1753 O O . VAL A 1 224 ? 10.135 -5.972 -19.148 1.00 91.06 224 VAL A O 1
ATOM 1756 N N . ALA A 1 225 ? 9.658 -3.918 -18.383 1.00 92.12 225 ALA A N 1
ATOM 1757 C CA . ALA A 1 225 ? 8.219 -4.019 -18.593 1.00 92.12 225 ALA A CA 1
ATOM 1758 C C . ALA A 1 225 ? 7.866 -4.339 -20.055 1.00 92.12 225 ALA A C 1
ATOM 1760 O O . ALA A 1 225 ? 7.050 -5.222 -20.306 1.00 92.12 225 ALA A O 1
ATOM 1761 N N . ASN A 1 226 ? 8.518 -3.683 -21.018 1.00 90.31 226 ASN A N 1
ATOM 1762 C CA . ASN A 1 226 ? 8.277 -3.922 -22.439 1.00 90.31 226 ASN A CA 1
ATOM 1763 C C . ASN A 1 226 ? 8.661 -5.346 -22.882 1.00 90.31 226 ASN A C 1
ATOM 1765 O O . ASN A 1 226 ? 7.960 -5.940 -23.696 1.00 90.31 226 ASN A O 1
ATOM 1769 N N . ASP A 1 227 ? 9.749 -5.915 -22.351 1.00 90.19 227 ASP A N 1
ATOM 1770 C CA . ASP A 1 227 ? 10.132 -7.301 -22.656 1.00 90.19 227 ASP A CA 1
ATOM 1771 C C . ASP A 1 227 ? 9.205 -8.313 -21.964 1.00 90.19 227 ASP A C 1
ATOM 1773 O O . ASP A 1 227 ? 8.720 -9.240 -22.612 1.00 90.19 227 ASP A O 1
ATOM 1777 N N . ILE A 1 228 ? 8.876 -8.078 -20.687 1.00 92.00 228 ILE A N 1
ATOM 1778 C CA . ILE A 1 228 ? 7.998 -8.927 -19.873 1.00 92.00 228 ILE A CA 1
ATOM 1779 C C . ILE A 1 228 ? 6.637 -9.169 -20.544 1.00 92.00 228 ILE A C 1
ATOM 1781 O O . ILE A 1 228 ? 6.106 -10.278 -20.470 1.00 92.00 228 ILE A O 1
ATOM 1785 N N . LEU A 1 229 ? 6.072 -8.161 -21.216 1.00 91.38 229 LEU A N 1
ATOM 1786 C CA . LEU A 1 229 ? 4.777 -8.280 -21.900 1.00 91.38 229 LEU A CA 1
ATOM 1787 C C . LEU A 1 229 ? 4.782 -9.299 -23.047 1.00 91.38 229 LEU A C 1
ATOM 1789 O O . LEU A 1 229 ? 3.723 -9.816 -23.397 1.00 91.38 229 LEU A O 1
ATOM 1793 N N . ASN A 1 230 ? 5.955 -9.636 -23.590 1.00 90.50 230 ASN A N 1
ATOM 1794 C CA . ASN A 1 230 ? 6.093 -10.651 -24.633 1.00 90.50 230 ASN A CA 1
ATOM 1795 C C . ASN A 1 230 ? 6.096 -12.083 -24.079 1.00 90.50 230 ASN A C 1
ATOM 1797 O O . ASN A 1 230 ? 5.970 -13.031 -24.858 1.00 90.50 230 ASN A O 1
ATOM 1801 N N . HIS A 1 231 ? 6.230 -12.276 -22.761 1.00 90.44 231 HIS A N 1
ATOM 1802 C CA . HIS A 1 231 ? 6.186 -13.611 -22.173 1.00 90.44 231 HIS A CA 1
ATOM 1803 C C . HIS A 1 231 ? 4.762 -14.183 -22.207 1.00 90.44 231 HIS A C 1
ATOM 1805 O O . HIS A 1 231 ? 3.854 -13.644 -21.562 1.00 90.44 231 HIS A O 1
ATOM 1811 N N . PRO A 1 232 ? 4.546 -15.319 -22.897 1.00 88.12 232 PRO A N 1
ATOM 1812 C CA . PRO A 1 232 ? 3.222 -15.909 -22.995 1.00 88.12 232 PRO A CA 1
ATOM 1813 C C . PRO A 1 232 ? 2.745 -16.382 -21.618 1.00 88.12 232 PRO A C 1
ATOM 1815 O O . PRO A 1 232 ? 3.479 -17.044 -20.886 1.00 88.12 232 PRO A O 1
ATOM 1818 N N . ASN A 1 233 ? 1.488 -16.082 -21.281 1.00 88.44 233 ASN A N 1
ATOM 1819 C CA . ASN A 1 233 ? 0.814 -16.506 -20.043 1.00 88.44 233 ASN A CA 1
ATOM 1820 C C . ASN A 1 233 ? 1.442 -16.007 -18.725 1.00 88.44 233 ASN A C 1
ATOM 1822 O O . ASN A 1 233 ? 1.063 -16.494 -17.653 1.00 88.44 233 ASN A O 1
ATOM 1826 N N . PHE A 1 234 ? 2.379 -15.054 -18.777 1.00 92.19 234 PHE A N 1
ATOM 1827 C CA . PHE A 1 234 ? 2.983 -14.487 -17.572 1.00 92.19 234 PHE A CA 1
ATOM 1828 C C . PHE A 1 234 ? 2.275 -13.213 -17.104 1.00 92.19 234 PHE A C 1
ATOM 1830 O O . PHE A 1 234 ? 1.914 -13.117 -15.933 1.00 92.19 234 PHE A O 1
ATOM 1837 N N . VAL A 1 235 ? 2.028 -12.264 -18.008 1.00 93.62 235 VAL A N 1
ATOM 1838 C CA . VAL A 1 235 ? 1.326 -11.012 -17.696 1.00 93.62 235 VAL A CA 1
ATOM 1839 C C . VAL A 1 235 ? 0.040 -10.936 -18.491 1.00 93.62 235 VAL A C 1
ATOM 1841 O O . VAL A 1 235 ? 0.011 -11.263 -19.673 1.00 93.62 235 VAL A O 1
ATOM 1844 N N . LYS A 1 236 ? -1.028 -10.468 -17.852 1.00 93.81 236 LYS A N 1
ATOM 1845 C CA . LYS A 1 236 ? -2.301 -10.179 -18.505 1.00 93.81 236 LYS A CA 1
ATOM 1846 C C . LYS A 1 236 ? -2.711 -8.740 -18.228 1.00 93.81 236 LYS A C 1
ATOM 1848 O O . LYS A 1 236 ? -2.708 -8.313 -17.073 1.00 93.81 236 LYS A O 1
ATOM 1853 N N . LYS A 1 237 ? -3.100 -8.023 -19.281 1.00 93.69 237 LYS A N 1
ATOM 1854 C CA . LYS A 1 237 ? -3.802 -6.748 -19.143 1.00 93.69 237 LYS A CA 1
ATOM 1855 C C . LYS A 1 237 ? -5.271 -7.003 -18.851 1.00 93.69 237 LYS A C 1
ATOM 1857 O O . LYS A 1 237 ? -5.937 -7.741 -19.577 1.00 93.69 237 LYS A O 1
ATOM 1862 N N . ASN A 1 238 ? -5.760 -6.398 -17.783 1.00 92.81 238 ASN A N 1
ATOM 1863 C CA . ASN A 1 238 ? -7.150 -6.460 -17.376 1.00 92.81 238 ASN A CA 1
ATOM 1864 C C . ASN A 1 238 ? -7.733 -5.052 -17.339 1.00 92.81 238 ASN A C 1
ATOM 1866 O O . ASN A 1 238 ? -7.018 -4.053 -17.258 1.00 92.81 238 ASN A O 1
ATOM 1870 N N . LEU A 1 239 ? -9.056 -5.002 -17.390 1.00 92.75 239 LEU A N 1
ATOM 1871 C CA . LEU A 1 239 ? -9.816 -3.776 -17.270 1.00 92.75 239 LEU A CA 1
ATOM 1872 C C . LEU A 1 239 ? -11.076 -4.022 -16.444 1.00 92.75 239 LEU A C 1
ATOM 1874 O O . LEU A 1 239 ? -11.562 -5.155 -16.375 1.00 92.75 239 LEU A O 1
ATOM 1878 N N . CYS A 1 240 ? -11.579 -2.973 -15.808 1.00 92.44 240 CYS A N 1
ATOM 1879 C CA . CYS A 1 240 ? -12.800 -3.009 -15.014 1.00 92.44 240 CYS A CA 1
ATOM 1880 C C . CYS A 1 240 ? -13.532 -1.663 -15.072 1.00 92.44 240 CYS A C 1
ATOM 1882 O O . CYS A 1 240 ? -12.922 -0.636 -15.365 1.00 92.44 240 CYS A O 1
ATOM 1884 N N . ASN A 1 241 ? -14.833 -1.665 -14.782 1.00 91.62 241 ASN A N 1
ATOM 1885 C CA . ASN A 1 241 ? -15.642 -0.449 -14.705 1.00 91.62 241 ASN A CA 1
ATOM 1886 C C . ASN A 1 241 ? -15.742 0.036 -13.252 1.00 91.62 241 ASN A C 1
ATOM 1888 O O . ASN A 1 241 ? -16.270 -0.675 -12.390 1.00 91.62 241 ASN A O 1
ATOM 1892 N N . SER A 1 242 ? -15.281 1.260 -13.002 1.00 89.31 242 SER A N 1
ATOM 1893 C CA . SER A 1 242 ? -15.527 2.019 -11.778 1.00 89.31 242 SER A CA 1
ATOM 1894 C C . SER A 1 242 ? -16.758 2.901 -11.977 1.00 89.31 242 SER A C 1
ATOM 1896 O O . SER A 1 242 ? -16.745 3.881 -12.724 1.00 89.31 242 SER A O 1
ATOM 1898 N N . PHE A 1 243 ? -17.853 2.547 -11.308 1.00 86.25 243 PHE A N 1
ATOM 1899 C CA . PHE A 1 243 ? -19.106 3.299 -11.398 1.00 86.25 243 PHE A CA 1
ATOM 1900 C C . PHE A 1 243 ? -19.118 4.555 -10.523 1.00 86.25 243 PHE A C 1
ATOM 1902 O O . PHE A 1 243 ? -19.817 5.507 -10.863 1.00 86.25 243 PHE A O 1
ATOM 1909 N N . SER A 1 244 ? -18.350 4.570 -9.426 1.00 82.81 244 SER A N 1
ATOM 1910 C CA . SER A 1 244 ? -18.204 5.749 -8.562 1.00 82.81 244 SER A CA 1
ATOM 1911 C C . SER A 1 244 ? -17.536 6.890 -9.317 1.00 82.81 244 SER A C 1
ATOM 1913 O O . SER A 1 244 ? -18.039 8.011 -9.323 1.00 82.81 244 SER A O 1
ATOM 1915 N N . ASP A 1 245 ? -16.456 6.564 -10.026 1.00 83.38 245 ASP A N 1
ATOM 1916 C CA . ASP A 1 245 ? -15.606 7.549 -10.699 1.00 83.38 245 ASP A CA 1
ATOM 1917 C C . ASP A 1 245 ? -16.053 7.769 -12.150 1.00 83.38 245 ASP A C 1
ATOM 1919 O O . ASP A 1 245 ? -15.616 8.709 -12.811 1.00 83.38 245 ASP A O 1
ATOM 1923 N N . ARG A 1 246 ? -16.953 6.903 -12.643 1.00 87.31 246 ARG A N 1
ATOM 1924 C CA . ARG A 1 246 ? -17.378 6.811 -14.047 1.00 87.31 246 ARG A CA 1
ATOM 1925 C C . ARG A 1 246 ? -16.184 6.611 -14.984 1.00 87.31 246 ARG A C 1
ATOM 1927 O O . ARG A 1 246 ? -16.093 7.249 -16.035 1.00 87.31 246 ARG A O 1
ATOM 1934 N N . THR A 1 247 ? -15.280 5.708 -14.607 1.00 90.31 247 THR A N 1
ATOM 1935 C CA . THR A 1 247 ? -14.079 5.378 -15.381 1.00 90.31 247 THR A CA 1
ATOM 1936 C C . THR A 1 247 ? -13.966 3.884 -15.679 1.00 90.31 247 THR A C 1
ATOM 1938 O O . THR A 1 247 ? -14.483 3.034 -14.958 1.00 90.31 247 THR A O 1
ATOM 1941 N N . VAL A 1 248 ? -13.273 3.549 -16.762 1.00 91.81 248 VAL A N 1
ATOM 1942 C CA . VAL A 1 248 ? -12.751 2.215 -17.056 1.00 91.81 248 VAL A CA 1
ATOM 1943 C C . VAL A 1 248 ? -11.288 2.196 -16.628 1.00 91.81 248 VAL A C 1
ATOM 1945 O O . VAL A 1 248 ? -10.466 2.902 -17.212 1.00 91.81 248 VAL A O 1
ATOM 1948 N N . GLN A 1 249 ? -10.947 1.397 -15.622 1.00 91.69 249 GLN A N 1
ATOM 1949 C CA . GLN A 1 249 ? -9.579 1.281 -15.117 1.00 91.69 249 GLN A CA 1
ATOM 1950 C C . GLN A 1 249 ? -8.854 0.139 -15.829 1.00 91.69 249 GLN A C 1
ATOM 1952 O O . GLN A 1 249 ? -9.394 -0.962 -15.938 1.00 91.69 249 GLN A O 1
ATOM 1957 N N . ARG A 1 250 ? -7.628 0.384 -16.295 1.00 92.56 250 ARG A N 1
ATOM 1958 C CA . ARG A 1 250 ? -6.727 -0.607 -16.898 1.00 92.56 250 ARG A CA 1
ATOM 1959 C C . ARG A 1 250 ? -5.579 -0.911 -15.948 1.00 92.56 250 ARG A C 1
ATOM 1961 O O . ARG A 1 250 ? -4.927 -0.003 -15.437 1.00 92.56 250 ARG A O 1
ATOM 1968 N N . PHE A 1 251 ? -5.305 -2.193 -15.744 1.00 92.81 251 PHE A N 1
ATOM 1969 C CA . PHE A 1 251 ? -4.275 -2.655 -14.818 1.00 92.81 251 PHE A CA 1
ATOM 1970 C C . PHE A 1 251 ? -3.674 -3.991 -15.262 1.00 92.81 251 PHE A C 1
ATOM 1972 O O . PHE A 1 251 ? -4.176 -4.669 -16.163 1.00 92.81 251 PHE A O 1
ATOM 1979 N N . TYR A 1 252 ? -2.586 -4.384 -14.607 1.00 94.31 252 TYR A N 1
ATOM 1980 C CA . TYR A 1 252 ? -1.864 -5.613 -14.906 1.00 94.31 252 TYR A CA 1
ATOM 1981 C C . TYR A 1 252 ? -2.132 -6.686 -13.856 1.00 94.31 252 TYR A C 1
ATOM 1983 O O . TYR A 1 252 ? -2.368 -6.399 -12.683 1.00 94.31 252 TYR A O 1
ATOM 1991 N N . LYS A 1 253 ? -2.074 -7.948 -14.280 1.00 94.31 253 LYS A N 1
ATOM 1992 C CA . LYS A 1 253 ? -2.025 -9.104 -13.386 1.00 94.31 253 LYS A CA 1
ATOM 1993 C C . LYS A 1 253 ? -0.904 -10.033 -13.830 1.00 94.31 253 LYS A C 1
ATOM 1995 O O . LYS A 1 253 ? -0.924 -10.553 -14.947 1.00 94.31 253 LYS A O 1
ATOM 2000 N N . PHE A 1 254 ? 0.054 -10.233 -12.940 1.00 94.88 254 PHE A N 1
ATOM 2001 C CA . PHE A 1 254 ? 1.191 -11.121 -13.109 1.00 94.88 254 PHE A CA 1
ATOM 2002 C C . PHE A 1 254 ? 0.855 -12.497 -12.537 1.00 94.88 254 PHE A C 1
ATOM 2004 O O . PHE A 1 254 ? 0.186 -12.632 -11.510 1.00 94.88 254 PHE A O 1
ATOM 2011 N N . ASN A 1 255 ? 1.307 -13.540 -13.221 1.00 93.25 255 ASN A N 1
ATOM 2012 C CA . ASN A 1 255 ? 1.004 -14.911 -12.855 1.00 93.25 255 ASN A CA 1
ATOM 2013 C C . ASN A 1 255 ? 1.872 -15.370 -11.673 1.00 93.25 255 ASN A C 1
ATOM 2015 O O . ASN A 1 255 ? 3.062 -15.651 -11.817 1.00 93.25 255 ASN A O 1
ATOM 2019 N N . THR A 1 256 ? 1.254 -15.505 -10.499 1.00 90.94 256 THR A N 1
ATOM 2020 C CA . THR A 1 256 ? 1.892 -15.985 -9.260 1.00 90.94 256 THR A CA 1
ATOM 2021 C C . THR A 1 256 ? 2.158 -17.496 -9.254 1.00 90.94 256 THR A C 1
ATOM 2023 O O . THR A 1 256 ? 2.719 -18.024 -8.299 1.00 90.94 256 THR A O 1
ATOM 2026 N N . SER A 1 257 ? 1.812 -18.220 -10.320 1.00 88.56 257 SER A N 1
ATOM 2027 C CA . SER A 1 257 ? 2.150 -19.641 -10.490 1.00 88.56 257 SER A CA 1
ATOM 2028 C C . SER A 1 257 ? 3.426 -19.867 -11.310 1.00 88.56 257 SER A C 1
ATOM 2030 O O . SER A 1 257 ? 3.690 -20.995 -11.722 1.00 88.56 257 SER A O 1
ATOM 2032 N N . LEU A 1 258 ? 4.219 -18.818 -11.569 1.00 86.19 258 LEU A N 1
ATOM 2033 C CA . LEU A 1 258 ? 5.500 -18.937 -12.268 1.00 86.19 258 LEU A CA 1
ATOM 2034 C C . LEU A 1 258 ? 6.439 -19.913 -11.535 1.00 86.19 258 LEU A C 1
ATOM 2036 O O . LEU A 1 258 ? 6.687 -19.771 -10.335 1.00 86.19 258 LEU A O 1
ATOM 2040 N N . VAL A 1 259 ? 6.981 -20.879 -12.279 1.00 83.81 259 VAL A N 1
ATOM 2041 C CA . VAL A 1 259 ? 7.988 -21.835 -11.803 1.00 83.81 259 VAL A CA 1
ATOM 2042 C C . VAL A 1 259 ? 9.325 -21.499 -12.454 1.00 83.81 259 VAL A C 1
ATOM 2044 O O . VAL A 1 259 ? 9.429 -21.504 -13.677 1.00 83.81 259 VAL A O 1
ATOM 2047 N N . GLY A 1 260 ? 10.345 -21.249 -11.633 1.00 86.31 260 GLY A N 1
ATOM 2048 C CA . GLY A 1 260 ? 11.677 -20.861 -12.096 1.00 86.31 260 GLY A CA 1
ATOM 2049 C C . GLY A 1 260 ? 11.856 -19.349 -12.221 1.00 86.31 260 GLY A C 1
ATOM 2050 O O . GLY A 1 260 ? 11.085 -18.563 -11.667 1.00 86.31 260 GLY A O 1
ATOM 2051 N N . ASP A 1 261 ? 12.922 -18.961 -12.908 1.00 88.62 261 ASP A N 1
ATOM 2052 C CA . ASP A 1 261 ? 13.291 -17.584 -13.188 1.00 88.62 261 ASP A CA 1
ATOM 2053 C C . ASP A 1 261 ? 12.862 -17.154 -14.591 1.00 88.62 261 ASP A C 1
ATOM 2055 O O . ASP A 1 261 ? 12.953 -17.904 -15.561 1.00 88.62 261 ASP A O 1
ATOM 2059 N N . LEU A 1 262 ? 12.404 -15.912 -14.687 1.00 90.94 262 LEU A N 1
ATOM 2060 C CA . LEU A 1 262 ? 12.073 -15.254 -15.937 1.00 90.94 262 LEU A CA 1
ATOM 2061 C C . LEU A 1 262 ? 13.229 -14.330 -16.320 1.00 90.94 262 LEU A C 1
ATOM 2063 O O . LEU A 1 262 ? 13.676 -13.504 -15.522 1.00 90.94 262 LEU A O 1
ATOM 2067 N N . THR A 1 263 ? 13.739 -14.510 -17.528 1.00 91.19 263 THR A N 1
ATOM 2068 C CA . THR A 1 263 ? 14.843 -13.740 -18.106 1.00 91.19 263 THR A CA 1
ATOM 2069 C C . THR A 1 263 ? 14.424 -13.196 -19.464 1.00 91.19 263 THR A C 1
ATOM 2071 O O . THR A 1 263 ? 13.392 -13.603 -19.992 1.00 91.19 263 THR A O 1
ATOM 2074 N N . ASN A 1 264 ? 15.232 -12.299 -20.032 1.00 87.69 264 ASN A N 1
ATOM 2075 C CA . ASN A 1 264 ? 14.975 -11.691 -21.338 1.00 87.69 264 ASN A CA 1
ATOM 2076 C C . ASN A 1 264 ? 14.544 -12.722 -22.404 1.00 87.69 264 ASN A C 1
ATOM 2078 O O . ASN A 1 264 ? 15.277 -13.681 -22.665 1.00 87.69 264 ASN A O 1
ATOM 2082 N N . LEU A 1 265 ? 13.383 -12.507 -23.034 1.00 77.81 265 LEU A N 1
ATOM 2083 C CA . LEU A 1 265 ? 12.839 -13.403 -24.066 1.00 77.81 265 LEU A CA 1
ATOM 2084 C C . LEU A 1 265 ? 13.281 -13.018 -25.475 1.00 77.81 265 LEU A C 1
ATOM 2086 O O . LEU A 1 265 ? 13.662 -13.876 -26.282 1.00 77.81 265 LEU A O 1
ATOM 2090 N N . VAL A 1 266 ? 13.181 -11.730 -25.803 1.00 65.69 266 VAL A N 1
ATOM 2091 C CA . VAL A 1 266 ? 13.609 -11.237 -27.110 1.00 65.69 266 VAL A CA 1
ATOM 2092 C C . VAL A 1 266 ? 15.131 -11.398 -27.186 1.00 65.69 266 VAL A C 1
ATOM 2094 O O . VAL A 1 266 ? 15.821 -11.307 -26.179 1.00 65.69 266 VAL A O 1
ATOM 2097 N N . HIS A 1 267 ? 15.663 -11.749 -28.356 1.00 50.50 267 HIS A N 1
ATOM 2098 C CA . HIS A 1 267 ? 17.100 -11.920 -28.574 1.00 50.50 267 HIS A CA 1
ATOM 2099 C C . HIS A 1 267 ? 17.609 -10.749 -29.427 1.00 50.50 267 HIS A C 1
ATOM 2101 O O . HIS A 1 267 ? 17.617 -10.818 -30.654 1.00 50.50 267 HIS A O 1
ATOM 2107 N N . GLY A 1 268 ? 18.002 -9.655 -28.775 1.00 56.78 268 GLY A N 1
ATOM 2108 C CA . GLY A 1 268 ? 18.650 -8.479 -29.367 1.00 56.78 268 GLY A CA 1
ATOM 2109 C C . GLY A 1 268 ? 19.776 -7.944 -28.471 1.00 56.78 268 GLY A C 1
ATOM 2110 O O . GLY A 1 268 ? 20.094 -8.531 -27.438 1.00 56.78 268 GLY A O 1
ATOM 2111 N N . SER A 1 269 ? 20.416 -6.830 -28.838 1.00 55.34 269 SER A N 1
ATOM 2112 C CA . SER A 1 269 ? 21.358 -6.137 -27.944 1.00 55.34 269 SER A CA 1
ATOM 2113 C C . SER A 1 269 ? 20.586 -5.475 -26.794 1.00 55.34 269 SER A C 1
ATOM 2115 O O . SER A 1 269 ? 20.280 -4.285 -26.846 1.00 55.34 269 SER A O 1
ATOM 2117 N N . HIS A 1 270 ? 20.198 -6.254 -25.784 1.00 65.75 270 HIS A N 1
ATOM 2118 C CA . HIS A 1 270 ? 19.481 -5.735 -24.622 1.00 65.75 270 HIS A CA 1
ATOM 2119 C C . HIS A 1 270 ? 20.415 -4.861 -23.795 1.00 65.75 270 HIS A C 1
ATOM 2121 O O . HIS A 1 270 ? 21.366 -5.370 -23.200 1.00 65.75 270 HIS A O 1
ATOM 2127 N N . CYS A 1 271 ? 20.108 -3.562 -23.734 1.00 77.25 271 CYS A N 1
ATOM 2128 C CA . CYS A 1 271 ? 20.763 -2.646 -22.803 1.00 77.25 271 CYS A CA 1
ATOM 2129 C C . CYS A 1 271 ? 20.588 -3.084 -21.351 1.00 77.25 271 CYS A C 1
ATOM 2131 O O . CYS A 1 271 ? 21.509 -2.896 -20.559 1.00 77.25 271 CYS A O 1
ATOM 2133 N N . SER A 1 272 ? 19.472 -3.751 -21.038 1.00 82.19 272 SER A N 1
ATOM 2134 C CA . SER A 1 272 ? 19.161 -4.233 -19.694 1.00 82.19 272 SER A CA 1
ATOM 2135 C C . SER A 1 272 ? 18.893 -5.732 -19.701 1.00 82.19 272 SER A C 1
ATOM 2137 O O . SER A 1 272 ? 17.964 -6.218 -20.352 1.00 82.19 272 SER A O 1
ATOM 2139 N N . LYS A 1 273 ? 19.712 -6.475 -18.959 1.00 88.88 273 LYS A N 1
ATOM 2140 C CA . LYS A 1 273 ? 19.481 -7.891 -18.666 1.00 88.88 273 LYS A CA 1
ATOM 2141 C C . LYS A 1 273 ? 18.775 -7.992 -17.333 1.00 88.88 273 LYS A C 1
ATOM 2143 O O . LYS A 1 273 ? 19.256 -7.413 -16.364 1.00 88.88 273 LYS A O 1
ATOM 2148 N N . TYR A 1 274 ? 17.679 -8.731 -17.264 1.00 91.69 274 TYR A N 1
ATOM 2149 C CA . TYR A 1 274 ? 16.953 -8.893 -16.016 1.00 91.69 274 TYR A CA 1
ATOM 2150 C C . TYR A 1 274 ? 16.728 -10.357 -15.672 1.00 91.69 274 TYR A C 1
ATOM 2152 O O . TYR A 1 274 ? 16.708 -11.240 -16.532 1.00 91.69 274 TYR A O 1
ATOM 2160 N N . ARG A 1 275 ? 16.573 -10.596 -14.375 1.00 92.81 275 ARG A N 1
ATOM 2161 C CA . ARG A 1 275 ? 16.134 -11.862 -13.812 1.00 92.81 275 ARG A CA 1
ATOM 2162 C C . ARG A 1 275 ? 15.024 -11.569 -12.822 1.00 92.81 275 ARG A C 1
ATOM 2164 O O . ARG A 1 275 ? 15.231 -10.800 -11.887 1.00 92.81 275 ARG A O 1
ATOM 2171 N N . LEU A 1 276 ? 13.867 -12.174 -13.037 1.00 94.62 276 LEU A N 1
ATOM 2172 C CA . LEU A 1 276 ? 12.693 -12.018 -12.196 1.00 94.62 276 LEU A CA 1
ATOM 2173 C C . LEU A 1 276 ? 12.296 -13.378 -11.624 1.00 94.62 276 LEU A C 1
ATOM 2175 O O . LEU A 1 276 ? 12.090 -14.336 -12.366 1.00 94.62 276 LEU A O 1
ATOM 2179 N N . THR A 1 277 ? 12.160 -13.455 -10.306 1.00 94.06 277 THR A N 1
ATOM 2180 C CA . THR A 1 277 ? 11.827 -14.695 -9.600 1.00 94.06 277 THR A CA 1
ATOM 2181 C C . THR A 1 277 ? 10.702 -14.435 -8.614 1.00 94.06 277 THR A C 1
ATOM 2183 O O . THR A 1 277 ? 10.720 -13.449 -7.878 1.00 94.06 277 THR A O 1
ATOM 2186 N N . ARG A 1 278 ? 9.717 -15.332 -8.564 1.00 95.00 278 ARG A N 1
ATOM 2187 C CA . ARG A 1 278 ? 8.651 -15.261 -7.562 1.00 95.00 278 ARG A CA 1
ATOM 2188 C C . ARG A 1 278 ? 9.187 -15.588 -6.164 1.00 95.00 278 ARG A C 1
ATOM 2190 O O . ARG A 1 278 ? 9.931 -16.553 -6.003 1.00 95.00 278 ARG A O 1
ATOM 2197 N N . ILE A 1 279 ? 8.728 -14.858 -5.148 1.00 94.06 279 ILE A N 1
ATOM 2198 C CA . ILE A 1 279 ? 8.941 -15.223 -3.743 1.00 94.06 279 ILE A CA 1
ATOM 2199 C C . ILE A 1 279 ? 7.957 -16.355 -3.372 1.00 94.06 279 ILE A C 1
ATOM 2201 O O . ILE A 1 279 ? 6.737 -16.172 -3.453 1.00 94.06 279 ILE A O 1
ATOM 2205 N N . PRO A 1 280 ? 8.437 -17.555 -2.995 1.00 93.12 280 PRO A N 1
ATOM 2206 C CA . PRO A 1 280 ? 7.560 -18.688 -2.710 1.00 93.12 280 PRO A CA 1
ATOM 2207 C C . PRO A 1 280 ? 6.567 -18.397 -1.579 1.00 93.12 280 PRO A C 1
ATOM 2209 O O . PRO A 1 280 ? 6.935 -17.843 -0.549 1.00 93.12 280 PRO A O 1
ATOM 2212 N N . GLY A 1 281 ? 5.308 -18.806 -1.762 1.00 92.69 281 GLY A N 1
ATOM 2213 C CA . GLY A 1 281 ? 4.248 -18.607 -0.765 1.00 92.69 281 GLY A CA 1
ATOM 2214 C C . GLY A 1 281 ? 3.655 -17.194 -0.723 1.00 92.69 281 GLY A C 1
ATOM 2215 O O . GLY A 1 281 ? 2.821 -16.929 0.139 1.00 92.69 281 GLY A O 1
ATOM 2216 N N . THR A 1 282 ? 4.037 -16.305 -1.649 1.00 95.25 282 THR A N 1
ATOM 2217 C CA . THR A 1 282 ? 3.572 -14.908 -1.666 1.00 95.25 282 THR A CA 1
ATOM 2218 C C . THR A 1 282 ? 2.997 -14.483 -3.026 1.00 95.25 282 THR A C 1
ATOM 2220 O O . THR A 1 282 ? 3.058 -15.242 -4.004 1.00 95.25 282 THR A O 1
ATOM 2223 N N . ASN A 1 283 ? 2.428 -13.276 -3.097 1.00 95.38 283 ASN A N 1
ATOM 2224 C CA . ASN A 1 283 ? 2.036 -12.607 -4.347 1.00 95.38 283 ASN A CA 1
ATOM 2225 C C . ASN A 1 283 ? 3.170 -11.773 -4.987 1.00 95.38 283 ASN A C 1
ATOM 2227 O O . ASN A 1 283 ? 2.945 -11.126 -6.004 1.00 95.38 283 ASN A O 1
ATOM 2231 N N . ALA A 1 284 ? 4.371 -11.757 -4.410 1.00 95.56 284 ALA A N 1
ATOM 2232 C CA . ALA A 1 284 ? 5.437 -10.839 -4.801 1.00 95.56 284 ALA A CA 1
ATOM 2233 C C . ALA A 1 284 ? 6.545 -11.503 -5.635 1.00 95.56 284 ALA A C 1
ATOM 2235 O O . ALA A 1 284 ? 6.793 -12.712 -5.569 1.00 95.56 284 ALA A O 1
ATOM 2236 N N . PHE A 1 285 ? 7.256 -10.675 -6.396 1.00 95.94 285 PHE A N 1
ATOM 2237 C CA . PHE A 1 285 ? 8.386 -11.048 -7.241 1.00 95.94 285 PHE A CA 1
ATOM 2238 C C . PHE A 1 285 ? 9.600 -10.184 -6.908 1.00 95.94 285 PHE A C 1
ATOM 2240 O O . PHE A 1 285 ? 9.459 -8.992 -6.644 1.00 95.94 285 PHE A O 1
ATOM 2247 N N . VAL A 1 286 ? 10.791 -10.777 -6.964 1.00 95.25 286 VAL A N 1
ATOM 2248 C CA . VAL A 1 286 ? 12.074 -10.074 -6.864 1.00 95.25 286 VAL A CA 1
ATOM 2249 C C . VAL A 1 286 ? 12.675 -9.959 -8.255 1.00 95.25 286 VAL A C 1
ATOM 2251 O O . VAL A 1 286 ? 12.797 -10.963 -8.961 1.00 95.25 286 VAL A O 1
ATOM 2254 N N . GLY A 1 287 ? 13.059 -8.744 -8.635 1.00 94.50 287 GLY A N 1
ATOM 2255 C CA . GLY A 1 287 ? 13.751 -8.440 -9.879 1.00 94.50 287 GLY A CA 1
ATOM 2256 C C . GLY A 1 287 ? 15.177 -7.971 -9.632 1.00 94.50 287 GLY A C 1
ATOM 2257 O O . GLY A 1 287 ? 15.430 -7.189 -8.719 1.00 94.50 287 GLY A O 1
ATOM 2258 N N . ILE A 1 288 ? 16.100 -8.438 -10.470 1.00 93.25 288 ILE A N 1
ATOM 2259 C CA . ILE A 1 288 ? 17.469 -7.927 -10.580 1.00 93.25 288 ILE A CA 1
ATOM 2260 C C . ILE A 1 288 ? 17.658 -7.479 -12.022 1.00 93.25 288 ILE A C 1
ATOM 2262 O O . ILE A 1 288 ? 17.455 -8.273 -12.939 1.00 93.25 288 ILE A O 1
ATOM 2266 N N . VAL A 1 289 ? 18.056 -6.230 -12.220 1.00 91.50 289 VAL A N 1
ATOM 2267 C CA . VAL A 1 289 ? 18.261 -5.604 -13.526 1.00 91.50 289 VAL A CA 1
ATOM 2268 C C . VAL A 1 289 ? 19.700 -5.137 -13.606 1.00 91.50 289 VAL A C 1
ATOM 2270 O O . VAL A 1 289 ? 20.153 -4.382 -12.757 1.00 91.50 289 VAL A O 1
ATOM 2273 N N . ASN A 1 290 ? 20.419 -5.588 -14.625 1.00 89.12 290 ASN A N 1
ATOM 2274 C CA . ASN A 1 290 ? 21.760 -5.137 -14.953 1.00 89.12 290 ASN A CA 1
ATOM 2275 C C . ASN A 1 290 ? 21.697 -4.317 -16.240 1.00 89.12 290 ASN A C 1
ATOM 2277 O O . ASN A 1 290 ? 21.438 -4.869 -17.315 1.00 89.12 290 ASN A O 1
ATOM 2281 N N . GLU A 1 291 ? 21.917 -3.016 -16.114 1.00 82.69 291 GLU A N 1
ATOM 2282 C CA . GLU A 1 291 ? 21.894 -2.072 -17.221 1.00 82.69 291 GLU A CA 1
ATOM 2283 C C . GLU A 1 291 ? 23.314 -1.723 -17.671 1.00 82.69 291 GLU A C 1
ATOM 2285 O O . GLU A 1 291 ? 24.212 -1.447 -16.878 1.00 82.69 291 GLU A O 1
ATOM 2290 N N . THR A 1 292 ? 23.518 -1.774 -18.984 1.00 81.75 292 THR A N 1
ATOM 2291 C CA . THR A 1 292 ? 24.828 -1.636 -19.633 1.00 81.75 292 THR A CA 1
ATOM 2292 C C . THR A 1 292 ? 24.898 -0.466 -20.614 1.00 81.75 292 THR A C 1
ATOM 2294 O O . THR A 1 292 ? 25.994 -0.112 -21.045 1.00 81.75 292 THR A O 1
ATOM 2297 N N . CYS A 1 293 ? 23.760 0.153 -20.947 1.00 77.06 293 CYS A N 1
ATOM 2298 C CA . CYS A 1 293 ? 23.687 1.374 -21.746 1.00 77.06 293 CYS A CA 1
ATOM 2299 C C . CYS A 1 293 ? 22.537 2.279 -21.308 1.00 77.06 293 CYS A C 1
ATOM 2301 O O . CYS A 1 293 ? 21.479 1.789 -20.929 1.00 77.06 293 CYS A O 1
ATOM 2303 N N . ASP A 1 294 ? 22.731 3.588 -21.481 1.00 70.25 294 ASP A N 1
ATOM 2304 C CA . ASP A 1 294 ? 21.699 4.612 -21.311 1.00 70.25 294 ASP A CA 1
ATOM 2305 C C . ASP A 1 294 ? 20.743 4.590 -22.514 1.00 70.25 294 ASP A C 1
ATOM 2307 O O . ASP A 1 294 ? 20.872 5.368 -23.463 1.00 70.25 294 ASP A O 1
ATOM 2311 N N . SER A 1 295 ? 19.803 3.644 -22.519 1.00 70.62 295 SER A N 1
ATOM 2312 C CA . SER A 1 295 ? 18.754 3.573 -23.536 1.00 70.62 295 SER A CA 1
ATOM 2313 C C . SER A 1 295 ? 17.454 4.151 -23.004 1.00 70.62 295 SER A C 1
ATOM 2315 O O . SER A 1 295 ? 16.880 3.660 -22.037 1.00 70.62 295 SER A O 1
ATOM 2317 N N . LEU A 1 296 ? 16.928 5.146 -23.711 1.00 68.44 296 LEU A N 1
ATOM 2318 C CA . LEU A 1 296 ? 15.622 5.717 -23.422 1.00 68.44 296 LEU A CA 1
ATOM 2319 C C . LEU A 1 296 ? 14.529 4.818 -24.012 1.00 68.44 296 LEU A C 1
ATOM 2321 O O . LEU A 1 296 ? 14.206 4.913 -25.195 1.00 68.44 296 LEU A O 1
ATOM 2325 N N . ALA A 1 297 ? 13.970 3.929 -23.193 1.00 75.88 297 ALA A N 1
ATOM 2326 C CA . ALA A 1 297 ? 12.683 3.308 -23.486 1.00 75.88 297 ALA A CA 1
ATOM 2327 C C . ALA A 1 297 ? 11.601 3.931 -22.615 1.00 75.88 297 ALA A C 1
ATOM 2329 O O . ALA A 1 297 ? 11.837 4.268 -21.457 1.00 75.88 297 ALA A O 1
ATOM 2330 N N . PHE A 1 298 ? 10.404 4.041 -23.176 1.00 79.38 298 PHE A N 1
ATOM 2331 C CA . PHE A 1 298 ? 9.254 4.586 -22.479 1.00 79.38 298 PHE A CA 1
ATOM 2332 C C . PHE A 1 298 ? 8.044 3.707 -22.744 1.00 79.38 298 PHE A C 1
ATOM 2334 O O . PHE A 1 298 ? 7.792 3.306 -23.880 1.00 79.38 298 PHE A O 1
ATOM 2341 N N . CYS A 1 299 ? 7.291 3.433 -21.688 1.00 88.06 299 CYS A N 1
ATOM 2342 C CA . CYS A 1 299 ? 5.924 2.957 -21.812 1.00 88.06 299 CYS A CA 1
ATOM 2343 C C . CYS A 1 299 ? 4.998 4.170 -21.961 1.00 88.06 299 CYS A C 1
ATOM 2345 O O . CYS A 1 299 ? 5.297 5.253 -21.454 1.00 88.06 299 CYS A O 1
ATOM 2347 N N . ALA A 1 300 ? 3.883 4.006 -22.670 1.00 87.75 300 ALA A N 1
ATOM 2348 C CA . ALA A 1 300 ? 2.895 5.066 -22.839 1.00 87.75 300 ALA A CA 1
ATOM 2349 C C . ALA A 1 300 ? 2.256 5.403 -21.478 1.00 87.75 300 ALA A C 1
ATOM 2351 O O . ALA A 1 300 ? 1.437 4.640 -20.966 1.00 87.75 300 ALA A O 1
ATOM 2352 N N . CYS A 1 301 ? 2.660 6.521 -20.873 1.00 83.50 301 CYS A N 1
ATOM 2353 C CA . CYS A 1 301 ? 2.263 6.919 -19.523 1.00 83.50 301 CYS A CA 1
ATOM 2354 C C . CYS A 1 301 ? 1.949 8.418 -19.488 1.00 83.50 301 CYS A C 1
ATOM 2356 O O . CYS A 1 301 ? 2.703 9.221 -20.041 1.00 83.50 301 CYS A O 1
ATOM 2358 N N . SER A 1 302 ? 0.850 8.797 -18.833 1.00 80.69 302 SER A N 1
ATOM 2359 C CA . SER A 1 302 ? 0.622 10.199 -18.477 1.00 80.69 302 SER A CA 1
ATOM 2360 C C . SER A 1 302 ? 1.534 10.583 -17.310 1.00 80.69 302 SER A C 1
ATOM 2362 O O . SER A 1 302 ? 1.773 9.787 -16.403 1.00 80.69 302 SER A O 1
ATOM 2364 N N . MET A 1 303 ? 2.079 11.797 -17.366 1.00 72.94 303 MET A N 1
ATOM 2365 C CA . MET A 1 303 ? 2.990 12.341 -16.348 1.00 72.94 303 MET A CA 1
ATOM 2366 C C . MET A 1 303 ? 2.269 13.239 -15.335 1.00 72.94 303 MET A C 1
ATOM 2368 O O . MET A 1 303 ? 2.903 13.726 -14.403 1.00 72.94 303 MET A O 1
ATOM 2372 N N . VAL A 1 304 ? 0.979 13.516 -15.553 1.00 70.50 304 VAL A N 1
ATOM 2373 C CA . VAL A 1 304 ? 0.219 14.536 -14.809 1.00 70.50 304 VAL A CA 1
ATOM 2374 C C . VAL A 1 304 ? -1.027 13.944 -14.165 1.00 70.50 304 VAL A C 1
ATOM 2376 O O . VAL A 1 304 ? -1.376 14.303 -13.046 1.00 70.50 304 VAL A O 1
ATOM 2379 N N . ASP A 1 305 ? -1.698 13.039 -14.866 1.00 79.81 305 ASP A N 1
ATOM 2380 C CA . ASP A 1 305 ? -2.934 12.416 -14.419 1.00 79.81 305 ASP A CA 1
ATOM 2381 C C . ASP A 1 305 ? -2.891 10.904 -14.652 1.00 79.81 305 ASP A C 1
ATOM 2383 O O . ASP A 1 305 ? -1.908 10.343 -15.137 1.00 79.81 305 ASP A O 1
ATOM 2387 N N . ARG A 1 306 ? -3.977 10.228 -14.285 1.00 83.56 306 ARG A N 1
ATOM 2388 C CA . ARG A 1 306 ? -4.141 8.798 -14.539 1.00 83.56 306 ARG A CA 1
ATOM 2389 C C . ARG A 1 306 ? -4.769 8.508 -15.895 1.00 83.56 306 ARG A C 1
ATOM 2391 O O . ARG A 1 306 ? -5.118 7.363 -16.142 1.00 83.56 306 ARG A O 1
ATOM 2398 N N . LEU A 1 307 ? -4.946 9.496 -16.774 1.00 88.38 307 LEU A N 1
ATOM 2399 C CA . LEU A 1 307 ? -5.643 9.269 -18.036 1.00 88.38 307 LEU A CA 1
ATOM 2400 C C . LEU A 1 307 ? -4.792 8.425 -18.985 1.00 88.38 307 LEU A C 1
ATOM 2402 O O . LEU A 1 307 ? -3.598 8.667 -19.182 1.00 88.38 307 LEU A O 1
ATOM 2406 N N . CYS A 1 308 ? -5.422 7.436 -19.613 1.00 90.44 308 CYS A N 1
ATOM 2407 C CA . CYS A 1 308 ? -4.767 6.694 -20.680 1.00 90.44 308 CYS A CA 1
ATOM 2408 C C . CYS A 1 308 ? -4.532 7.601 -21.895 1.00 90.44 308 CYS A C 1
ATOM 2410 O O . CYS A 1 308 ? -5.423 8.337 -22.321 1.00 90.44 308 CYS A O 1
ATOM 2412 N N . LEU A 1 309 ? -3.361 7.478 -22.528 1.00 88.56 309 LEU A N 1
ATOM 2413 C CA . LEU A 1 309 ? -3.059 8.197 -23.774 1.00 88.56 309 LEU A CA 1
ATOM 2414 C C . LEU A 1 309 ? -3.929 7.722 -24.954 1.00 88.56 309 LEU A C 1
ATOM 2416 O O . LEU A 1 309 ? -4.182 8.490 -25.879 1.00 88.56 309 LEU A O 1
ATOM 2420 N N . ASN A 1 310 ? -4.394 6.466 -24.930 1.00 89.50 310 ASN A N 1
ATOM 2421 C CA . ASN A 1 310 ? -5.308 5.911 -25.927 1.00 89.50 310 ASN A CA 1
ATOM 2422 C C . ASN A 1 310 ? -6.370 5.008 -25.280 1.00 89.50 310 ASN A C 1
ATOM 2424 O O . ASN A 1 310 ? -6.084 3.884 -24.868 1.00 89.50 310 ASN A O 1
ATOM 2428 N N . CYS A 1 311 ? -7.618 5.477 -25.258 1.00 89.00 311 CYS A N 1
ATOM 2429 C CA . CYS A 1 311 ? -8.738 4.744 -24.666 1.00 89.00 311 CYS A CA 1
ATOM 2430 C C . CYS A 1 311 ? -9.431 3.748 -25.606 1.00 89.00 311 CYS A C 1
ATOM 2432 O O . CYS A 1 311 ? -10.141 2.868 -25.127 1.00 89.00 311 CYS A O 1
ATOM 2434 N N . HIS A 1 312 ? -9.189 3.810 -26.917 1.00 85.69 312 HIS A N 1
ATOM 2435 C CA . HIS A 1 312 ? -9.910 2.983 -27.895 1.00 85.69 312 HIS A CA 1
ATOM 2436 C C . HIS A 1 312 ? -9.234 1.640 -28.187 1.00 85.69 312 HIS A C 1
ATOM 2438 O O . HIS A 1 312 ? -9.881 0.711 -28.667 1.00 85.69 312 HIS A O 1
ATOM 2444 N N . ARG A 1 313 ? -7.929 1.525 -27.916 1.00 86.50 313 ARG A N 1
ATOM 2445 C CA . ARG A 1 313 ? -7.134 0.319 -28.183 1.00 86.50 313 ARG A CA 1
ATOM 2446 C C . ARG A 1 313 ? -6.350 -0.086 -26.939 1.00 86.50 313 ARG A C 1
ATOM 2448 O O . ARG A 1 313 ? -5.827 0.776 -26.236 1.00 86.50 313 ARG A O 1
ATOM 2455 N N . MET A 1 314 ? -6.300 -1.391 -26.675 1.00 89.81 314 MET A N 1
ATOM 2456 C CA . MET A 1 314 ? -5.525 -1.999 -25.591 1.00 89.81 314 MET A CA 1
ATOM 2457 C C . MET A 1 314 ? -4.904 -3.304 -26.098 1.00 89.81 314 MET A C 1
ATOM 2459 O O . MET A 1 314 ? -5.553 -4.350 -26.097 1.00 89.81 314 MET A O 1
ATOM 2463 N N . GLU A 1 315 ? -3.663 -3.244 -26.574 1.00 90.19 315 GLU A N 1
ATOM 2464 C CA . GLU A 1 315 ? -2.948 -4.439 -27.031 1.00 90.19 315 GLU A CA 1
ATOM 2465 C C . GLU A 1 315 ? -2.130 -5.077 -25.921 1.00 90.19 315 GLU A C 1
ATOM 2467 O O . GLU A 1 315 ? -1.556 -4.386 -25.086 1.00 90.19 315 GLU A O 1
ATOM 2472 N N . GLN A 1 316 ? -2.031 -6.407 -25.932 1.00 91.19 316 GLN A N 1
ATOM 2473 C CA . GLN A 1 316 ? -1.331 -7.158 -24.891 1.00 91.19 316 GLN A CA 1
ATOM 2474 C C . GLN A 1 316 ? 0.182 -6.867 -24.854 1.00 91.19 316 GLN A C 1
ATOM 2476 O O . GLN A 1 316 ? 0.742 -6.779 -23.765 1.00 91.19 316 GLN A O 1
ATOM 2481 N N . ASN A 1 317 ? 0.821 -6.679 -26.016 1.00 89.94 317 ASN A N 1
ATOM 2482 C CA . ASN A 1 317 ? 2.280 -6.539 -26.123 1.00 89.94 317 ASN A CA 1
ATOM 2483 C C . ASN A 1 317 ? 2.763 -5.075 -26.113 1.00 89.94 317 ASN A C 1
ATOM 2485 O O . ASN A 1 317 ? 3.951 -4.829 -25.935 1.00 89.94 317 ASN A O 1
ATOM 2489 N N . GLU A 1 318 ? 1.875 -4.099 -26.323 1.00 90.50 318 GLU A N 1
ATOM 2490 C CA . GLU A 1 318 ? 2.236 -2.675 -26.293 1.00 90.50 318 GLU A CA 1
ATOM 2491 C C . GLU A 1 318 ? 2.387 -2.211 -24.834 1.00 90.50 318 GLU A C 1
ATOM 2493 O O . GLU A 1 318 ? 1.474 -2.396 -24.034 1.00 90.50 318 GLU A O 1
ATOM 2498 N N . CYS A 1 319 ? 3.509 -1.600 -24.447 1.00 90.31 319 CYS A N 1
ATOM 2499 C CA . CYS A 1 319 ? 3.685 -1.154 -23.061 1.00 90.31 319 CYS A CA 1
ATOM 2500 C C . CYS A 1 319 ? 2.920 0.150 -22.752 1.00 90.31 319 CYS A C 1
ATOM 2502 O O . CYS A 1 319 ? 3.170 1.185 -23.370 1.00 90.31 319 CYS A O 1
ATOM 2504 N N . GLU A 1 320 ? 2.048 0.129 -21.738 1.00 91.75 320 GLU A N 1
ATOM 2505 C CA . GLU A 1 320 ? 1.323 1.303 -21.210 1.00 91.75 320 GLU A CA 1
ATOM 2506 C C . GLU A 1 320 ? 1.344 1.308 -19.671 1.00 91.75 320 GLU A C 1
ATOM 2508 O O . GLU A 1 320 ? 1.441 0.251 -19.049 1.00 91.75 320 GLU A O 1
ATOM 2513 N N . CYS A 1 321 ? 1.272 2.464 -19.015 1.00 91.31 321 CYS A N 1
ATOM 2514 C CA . CYS A 1 321 ? 1.076 2.488 -17.562 1.00 91.31 321 CYS A CA 1
ATOM 2515 C C . CYS A 1 321 ? -0.362 2.098 -17.179 1.00 91.31 321 CYS A C 1
ATOM 2517 O O . CYS A 1 321 ? -1.269 2.293 -17.988 1.00 91.31 321 CYS A O 1
ATOM 2519 N N . PRO A 1 322 ? -0.600 1.592 -15.950 1.00 92.06 322 PRO A N 1
ATOM 2520 C CA . PRO A 1 322 ? -1.947 1.554 -15.389 1.00 92.06 322 PRO A CA 1
ATOM 2521 C C . PRO A 1 322 ? -2.593 2.935 -15.496 1.00 92.06 322 PRO A C 1
ATOM 2523 O O . PRO A 1 322 ? -1.960 3.942 -15.169 1.00 92.06 322 PRO A O 1
ATOM 2526 N N . CYS A 1 323 ? -3.815 2.982 -16.008 1.00 91.88 323 CYS A N 1
ATOM 2527 C CA . CYS A 1 323 ? -4.471 4.230 -16.367 1.00 91.88 323 CYS A CA 1
ATOM 2528 C C . CYS A 1 323 ? -5.993 4.060 -16.413 1.00 91.88 323 CYS A C 1
ATOM 2530 O O . CYS A 1 323 ? -6.520 2.948 -16.383 1.00 91.88 323 CYS A O 1
ATOM 2532 N N . GLU A 1 324 ? -6.701 5.175 -16.485 1.00 91.75 324 GLU A N 1
ATOM 2533 C CA . GLU A 1 324 ? -8.149 5.278 -16.426 1.00 91.75 324 GLU A CA 1
ATOM 2534 C C . GLU A 1 324 ? -8.672 5.969 -17.692 1.00 91.75 324 GLU A C 1
ATOM 2536 O O . GLU A 1 324 ? -8.073 6.911 -18.218 1.00 91.75 324 GLU A O 1
ATOM 2541 N N . CYS A 1 325 ? -9.802 5.487 -18.195 1.00 92.12 325 CYS A N 1
ATOM 2542 C CA . CYS A 1 325 ? -10.528 6.049 -19.329 1.00 92.12 325 CYS A CA 1
ATOM 2543 C C . CYS A 1 325 ? -11.932 6.466 -18.898 1.00 92.12 325 CYS A C 1
ATOM 2545 O O . CYS A 1 325 ? -12.478 5.851 -17.990 1.00 92.12 325 CYS A O 1
ATOM 2547 N N . PRO A 1 326 ? -12.555 7.472 -19.528 1.00 91.12 326 PRO A N 1
ATOM 2548 C CA . PRO A 1 326 ? -13.954 7.788 -19.257 1.00 91.12 326 PRO A CA 1
ATOM 2549 C C . PRO A 1 326 ? -14.859 6.612 -19.651 1.00 91.12 326 PRO A C 1
ATOM 2551 O O . PRO A 1 326 ? -14.628 5.980 -20.679 1.00 91.12 326 PRO A O 1
ATOM 2554 N N . LEU A 1 327 ? -15.877 6.339 -18.834 1.00 89.00 327 LEU A N 1
ATOM 2555 C CA . LEU A 1 327 ? -16.911 5.343 -19.116 1.00 89.00 327 LEU A CA 1
ATOM 2556 C C . LEU A 1 327 ? -17.969 5.945 -20.060 1.00 89.00 327 LEU A C 1
ATOM 2558 O O . LEU A 1 327 ? -18.647 6.915 -19.710 1.00 89.00 327 LEU A O 1
ATOM 2562 N N . GLU A 1 328 ? -18.103 5.389 -21.260 1.00 84.19 328 GLU A N 1
ATOM 2563 C CA . GLU A 1 328 ? -19.061 5.789 -22.290 1.00 84.19 328 GLU A CA 1
ATOM 2564 C C . GLU A 1 328 ? -20.481 5.283 -21.979 1.00 84.19 328 GLU A C 1
ATOM 2566 O O . GLU A 1 328 ? -20.934 4.206 -22.379 1.00 84.19 328 GLU A O 1
ATOM 2571 N N . VAL A 1 329 ? -21.250 6.139 -21.310 1.00 83.75 329 VAL A N 1
ATOM 2572 C CA . VAL A 1 329 ? -22.690 5.948 -21.111 1.00 83.75 329 VAL A CA 1
ATOM 2573 C C . VAL A 1 329 ? -23.495 6.656 -22.196 1.00 83.75 329 VAL A C 1
ATOM 2575 O O . VAL A 1 329 ? -23.199 7.783 -22.593 1.00 83.75 329 VAL A O 1
ATOM 2578 N N . ASN A 1 330 ? -24.564 6.019 -22.665 1.00 81.19 330 ASN A N 1
ATOM 2579 C CA . ASN A 1 330 ? -25.533 6.680 -23.526 1.00 81.19 330 ASN A CA 1
ATOM 2580 C C . ASN A 1 330 ? -26.317 7.712 -22.700 1.00 81.19 330 ASN A C 1
ATOM 2582 O O . ASN A 1 330 ? -27.147 7.343 -21.872 1.00 81.19 330 ASN A O 1
ATOM 2586 N N . GLU A 1 331 ? -26.085 8.999 -22.958 1.00 77.81 331 GLU A N 1
ATOM 2587 C CA . GLU A 1 331 ? -26.672 10.116 -22.199 1.00 77.81 331 GLU A CA 1
ATOM 2588 C C . GLU A 1 331 ? -28.211 10.103 -22.157 1.00 77.81 331 GLU A C 1
ATOM 2590 O O . GLU A 1 331 ? -28.803 10.588 -21.197 1.00 77.81 331 GLU A O 1
ATOM 2595 N N . CYS A 1 332 ? -28.873 9.531 -23.169 1.00 80.31 332 CYS A N 1
ATOM 2596 C CA . CYS A 1 332 ? -30.336 9.502 -23.255 1.00 80.31 332 CYS A CA 1
ATOM 2597 C C . CYS A 1 332 ? -30.966 8.324 -22.499 1.00 80.31 332 CYS A C 1
ATOM 2599 O O . CYS A 1 332 ? -32.099 8.429 -22.041 1.00 80.31 332 CYS A O 1
ATOM 2601 N N . THR A 1 333 ? -30.267 7.189 -22.405 1.00 80.06 333 THR A N 1
ATOM 2602 C CA . THR A 1 333 ? -30.811 5.955 -21.799 1.00 80.06 333 THR A CA 1
ATOM 2603 C C . THR A 1 333 ? -30.150 5.589 -20.475 1.00 80.06 333 THR A C 1
ATOM 2605 O O . THR A 1 333 ? -30.661 4.731 -19.764 1.00 80.06 333 THR A O 1
ATOM 2608 N N . GLY A 1 334 ? -29.011 6.203 -20.146 1.00 75.44 334 GLY A N 1
ATOM 2609 C CA . GLY A 1 334 ? -28.179 5.840 -18.998 1.00 75.44 334 GLY A CA 1
ATOM 2610 C C . GLY A 1 334 ? -27.495 4.474 -19.128 1.00 75.44 334 GLY A C 1
ATOM 2611 O O . GLY A 1 334 ? -26.789 4.064 -18.211 1.00 75.44 334 GLY A O 1
ATOM 2612 N N . ASN A 1 335 ? -27.683 3.767 -20.247 1.00 79.62 335 ASN A N 1
ATOM 2613 C CA . ASN A 1 335 ? -27.107 2.445 -20.464 1.00 79.62 335 ASN A CA 1
ATOM 2614 C C . ASN A 1 335 ? -25.658 2.541 -20.946 1.00 79.62 335 ASN A C 1
ATOM 2616 O O . ASN A 1 335 ? -25.310 3.403 -21.756 1.00 79.62 335 ASN A O 1
ATOM 2620 N N . LEU A 1 336 ? -24.834 1.601 -20.483 1.00 80.00 336 LEU A N 1
ATOM 2621 C CA . LEU A 1 336 ? -23.481 1.396 -20.993 1.00 80.00 336 LEU A CA 1
ATOM 2622 C C . LEU A 1 336 ? -23.513 0.979 -22.463 1.00 80.00 336 LEU A C 1
ATOM 2624 O O . LEU A 1 336 ? -24.437 0.294 -22.915 1.00 80.00 336 LEU A O 1
ATOM 2628 N N . THR A 1 337 ? -22.462 1.326 -23.201 1.00 78.31 337 THR A N 1
ATOM 2629 C CA . THR A 1 337 ? -22.246 0.743 -24.527 1.00 78.31 337 THR A CA 1
ATOM 2630 C C . THR A 1 337 ? -22.053 -0.780 -24.433 1.00 78.31 337 THR A C 1
ATOM 2632 O O . THR A 1 337 ? -21.580 -1.323 -23.431 1.00 78.31 337 THR A O 1
ATOM 2635 N N . ASN A 1 338 ? -22.391 -1.509 -25.505 1.00 70.56 338 ASN A N 1
ATOM 2636 C CA . ASN A 1 338 ? -22.267 -2.977 -25.552 1.00 70.56 338 ASN A CA 1
ATOM 2637 C C . ASN A 1 338 ? -20.836 -3.486 -25.289 1.00 70.56 338 ASN A C 1
ATOM 2639 O O . ASN A 1 338 ? -20.663 -4.632 -24.869 1.00 70.56 338 ASN A O 1
ATOM 2643 N N . ALA A 1 339 ? -19.820 -2.666 -25.577 1.00 72.88 339 ALA A N 1
ATOM 2644 C CA . ALA A 1 339 ? -18.424 -2.986 -25.303 1.00 72.88 339 ALA A CA 1
ATOM 2645 C C . ALA A 1 339 ? -18.122 -2.887 -23.802 1.00 72.88 339 ALA A C 1
ATOM 2647 O O . ALA A 1 339 ? -17.559 -3.816 -23.230 1.00 72.88 339 ALA A O 1
ATOM 2648 N N . GLU A 1 340 ? -18.565 -1.811 -23.153 1.00 76.88 340 GLU A N 1
ATOM 2649 C CA . GLU A 1 340 ? -18.294 -1.555 -21.738 1.00 76.88 340 GLU A CA 1
ATOM 2650 C C . GLU A 1 340 ? -19.126 -2.413 -20.795 1.00 76.88 340 GLU A C 1
ATOM 2652 O O . GLU A 1 340 ? -18.653 -2.791 -19.726 1.00 76.88 340 GLU A O 1
ATOM 2657 N N . SER A 1 341 ? -20.339 -2.798 -21.197 1.00 77.50 341 SER A N 1
ATOM 2658 C CA . SER A 1 341 ? -21.202 -3.674 -20.397 1.00 77.50 341 SER A CA 1
ATOM 2659 C C . SER A 1 341 ? -20.595 -5.060 -20.131 1.00 77.50 341 SER A C 1
ATOM 2661 O O . SER A 1 341 ? -21.097 -5.782 -19.271 1.00 77.50 341 SER A O 1
ATOM 2663 N N . ARG A 1 342 ? -19.557 -5.469 -20.873 1.00 84.50 342 ARG A N 1
ATOM 2664 C CA . ARG A 1 342 ? -18.883 -6.766 -20.691 1.00 84.50 342 ARG A CA 1
ATOM 2665 C C . ARG A 1 342 ? -17.810 -6.741 -19.609 1.00 84.50 342 ARG A C 1
ATOM 2667 O O . ARG A 1 342 ? -17.334 -7.802 -19.208 1.00 84.50 342 ARG A O 1
ATOM 2674 N N . ASN A 1 343 ? -17.407 -5.555 -19.173 1.00 87.50 343 ASN A N 1
ATOM 2675 C CA . ASN A 1 343 ? -16.302 -5.400 -18.247 1.00 87.50 343 ASN A CA 1
ATOM 2676 C C . ASN A 1 343 ? -16.768 -5.728 -16.820 1.00 87.50 343 ASN A C 1
ATOM 2678 O O . ASN A 1 343 ? -17.871 -5.334 -16.431 1.00 87.50 343 ASN A O 1
ATOM 2682 N N . PRO A 1 344 ? -15.945 -6.422 -16.016 1.00 91.25 344 PRO A N 1
ATOM 2683 C CA . PRO A 1 344 ? -16.255 -6.633 -14.609 1.00 91.25 344 PRO A CA 1
ATOM 2684 C C . PRO A 1 344 ? -16.248 -5.299 -13.854 1.00 91.25 344 PRO A C 1
ATOM 2686 O O . PRO A 1 344 ? -15.577 -4.347 -14.253 1.00 91.25 344 PRO A O 1
ATOM 2689 N N . SER A 1 345 ? -16.968 -5.227 -12.737 1.00 89.69 345 SER A N 1
ATOM 2690 C CA . SER A 1 345 ? -16.867 -4.084 -11.824 1.00 89.69 345 SER A CA 1
ATOM 2691 C C . SER A 1 345 ? -15.487 -4.048 -11.172 1.00 89.69 345 SER A C 1
ATOM 2693 O O . SER A 1 345 ? -14.928 -5.099 -10.851 1.00 89.69 345 SER A O 1
ATOM 2695 N N . CYS A 1 346 ? -14.936 -2.850 -10.990 1.00 87.56 346 CYS A N 1
ATOM 2696 C CA . CYS A 1 346 ? -13.701 -2.689 -10.236 1.00 87.56 346 CYS A CA 1
ATOM 2697 C C . CYS A 1 346 ? -13.900 -3.076 -8.768 1.00 87.56 346 CYS A C 1
ATOM 2699 O O . CYS A 1 346 ? -15.015 -3.048 -8.238 1.00 87.56 346 CYS A O 1
ATOM 2701 N N . GLU A 1 347 ? -12.795 -3.431 -8.115 1.00 77.69 347 GLU A N 1
ATOM 2702 C CA . GLU A 1 347 ? -12.760 -3.526 -6.658 1.00 77.69 347 GLU A CA 1
ATOM 2703 C C . GLU A 1 347 ? -13.140 -2.175 -6.040 1.00 77.69 347 GLU A C 1
ATOM 2705 O O . GLU A 1 347 ? -12.964 -1.123 -6.658 1.00 77.69 347 GLU A O 1
ATOM 2710 N N . VAL A 1 348 ? -13.719 -2.225 -4.839 1.00 68.69 348 VAL A N 1
ATOM 2711 C CA . VAL A 1 348 ? -14.271 -1.051 -4.154 1.00 68.69 348 VAL A CA 1
ATOM 2712 C C . VAL A 1 348 ? -13.212 0.049 -4.074 1.00 68.69 348 VAL A C 1
ATOM 2714 O O . VAL A 1 348 ? -12.099 -0.193 -3.607 1.00 68.69 348 VAL A O 1
ATOM 2717 N N . HIS A 1 349 ? -13.576 1.247 -4.540 1.00 62.91 349 HIS A N 1
ATOM 2718 C CA . HIS A 1 349 ? -12.700 2.412 -4.517 1.00 62.91 349 HIS A CA 1
ATOM 2719 C C . HIS A 1 349 ? -12.275 2.717 -3.075 1.00 62.91 349 HIS A C 1
ATOM 2721 O O . HIS A 1 349 ? -13.093 2.662 -2.152 1.00 62.91 349 HIS A O 1
ATOM 2727 N N . GLN A 1 350 ? -10.991 3.024 -2.878 1.00 64.81 350 GLN A N 1
ATOM 2728 C CA . GLN A 1 350 ? -10.493 3.421 -1.567 1.00 64.81 350 GLN A CA 1
ATOM 2729 C C . GLN A 1 350 ? -11.074 4.782 -1.213 1.00 64.81 350 GLN A C 1
ATOM 2731 O O . GLN A 1 350 ? -10.847 5.758 -1.923 1.00 64.81 350 GLN A O 1
ATOM 2736 N N . GLU A 1 351 ? -11.811 4.857 -0.112 1.00 63.69 351 GLU A N 1
ATOM 2737 C CA . GLU A 1 351 ? -12.272 6.148 0.384 1.00 63.69 351 GLU A CA 1
ATOM 2738 C C . GLU A 1 351 ? -11.064 7.030 0.734 1.00 63.69 351 GLU A C 1
ATOM 2740 O O . GLU A 1 351 ? -10.084 6.521 1.308 1.00 63.69 351 GLU A O 1
ATOM 2745 N N . PRO A 1 352 ? -11.114 8.330 0.379 1.00 64.62 352 PRO A N 1
ATOM 2746 C CA . PRO A 1 352 ? -10.050 9.262 0.709 1.00 64.62 352 PRO A CA 1
ATOM 2747 C C . PRO A 1 352 ? -9.771 9.209 2.209 1.00 64.62 352 PRO A C 1
ATOM 2749 O O . PRO A 1 352 ? -10.682 9.146 3.034 1.00 64.62 352 PRO A O 1
ATOM 2752 N N . MET A 1 353 ? -8.487 9.166 2.556 1.00 65.75 353 MET A N 1
ATOM 2753 C CA . MET A 1 353 ? -8.068 9.086 3.946 1.00 65.75 353 MET A CA 1
ATOM 2754 C C . MET A 1 353 ? -8.369 10.417 4.625 1.00 65.75 353 MET A C 1
ATOM 2756 O O . MET A 1 353 ? -7.800 11.443 4.270 1.00 65.75 353 MET A O 1
ATOM 2760 N N . THR A 1 354 ? -9.272 10.397 5.600 1.00 66.06 354 THR A N 1
ATOM 2761 C CA . THR A 1 354 ? -9.403 11.488 6.560 1.00 66.06 354 THR A CA 1
ATOM 2762 C C . THR A 1 354 ? -8.414 11.220 7.682 1.00 66.06 354 THR A C 1
ATOM 2764 O O . THR A 1 354 ? -8.519 10.211 8.381 1.00 66.06 354 THR A O 1
ATOM 2767 N N . PHE A 1 355 ? -7.420 12.092 7.817 1.00 69.94 355 PHE A N 1
ATOM 2768 C CA . PHE A 1 355 ? -6.489 12.037 8.934 1.00 69.94 355 PHE A CA 1
ATOM 2769 C C . PHE A 1 355 ? -7.121 12.729 10.132 1.00 69.94 355 PHE A C 1
ATOM 2771 O O . PHE A 1 355 ? -7.632 13.846 10.022 1.00 69.94 355 PHE A O 1
ATOM 2778 N N . THR A 1 356 ? -7.100 12.067 11.285 1.00 63.72 356 THR A N 1
ATOM 2779 C CA . THR A 1 356 ? -7.576 12.696 12.509 1.00 63.72 356 THR A CA 1
ATOM 2780 C C . THR A 1 356 ? -6.602 13.801 12.902 1.00 63.72 356 THR A C 1
ATOM 2782 O O . THR A 1 356 ? -5.451 13.531 13.246 1.00 63.72 356 THR A O 1
ATOM 2785 N N . ALA A 1 357 ? -7.068 15.050 12.876 1.00 60.16 357 ALA A N 1
ATOM 2786 C CA . ALA A 1 357 ? -6.330 16.165 13.445 1.00 60.16 357 ALA A CA 1
ATOM 2787 C C . ALA A 1 357 ? -6.292 15.998 14.970 1.00 60.16 357 ALA A C 1
ATOM 2789 O O . ALA A 1 357 ? -7.318 16.100 15.644 1.00 60.16 357 ALA A O 1
ATOM 2790 N N . ILE A 1 358 ? -5.111 15.704 15.507 1.00 62.94 358 ILE A N 1
ATOM 2791 C CA . ILE A 1 358 ? -4.876 15.722 16.949 1.00 62.94 358 ILE A CA 1
ATOM 2792 C C . ILE A 1 358 ? -4.572 17.168 17.337 1.00 62.94 358 ILE A C 1
ATOM 2794 O O . ILE A 1 358 ? -3.769 17.829 16.677 1.00 62.94 358 ILE A O 1
ATOM 2798 N N . ASP A 1 359 ? -5.211 17.656 18.401 1.00 62.91 359 ASP A N 1
ATOM 2799 C CA . ASP A 1 359 ? -4.876 18.955 18.980 1.00 62.91 359 ASP A CA 1
ATOM 2800 C C . ASP A 1 359 ? -3.378 18.968 19.353 1.00 62.91 359 ASP A C 1
ATOM 2802 O O . ASP A 1 359 ? -2.946 18.129 20.156 1.00 62.91 359 ASP A O 1
ATOM 2806 N N . PRO A 1 360 ? -2.569 19.892 18.797 1.00 64.88 360 PRO A N 1
ATOM 2807 C CA . PRO A 1 360 ? -1.143 19.983 19.097 1.00 64.88 360 PRO A CA 1
ATOM 2808 C C . PRO A 1 360 ? -0.847 20.063 20.601 1.00 64.88 360 PRO A C 1
ATOM 2810 O O . PRO A 1 360 ? 0.138 19.493 21.064 1.00 64.88 360 PRO A O 1
ATOM 2813 N N . SER A 1 361 ? -1.731 20.701 21.377 1.00 64.88 361 SER A N 1
ATOM 2814 C CA . SER A 1 361 ? -1.580 20.825 22.829 1.00 64.88 361 SER A CA 1
ATOM 2815 C C . SER A 1 361 ? -1.714 19.486 23.563 1.00 64.88 361 SER A C 1
ATOM 2817 O O . SER A 1 361 ? -1.026 19.251 24.558 1.00 64.88 361 SER A O 1
ATOM 2819 N N . LEU A 1 362 ? -2.546 18.576 23.046 1.00 65.00 362 LEU A N 1
ATOM 2820 C CA . LEU A 1 362 ? -2.700 17.222 23.575 1.00 65.00 362 LEU A CA 1
ATOM 2821 C C . LEU A 1 362 ? -1.493 16.351 23.201 1.00 65.00 362 LEU A C 1
ATOM 2823 O O . LEU A 1 362 ? -1.052 15.523 23.994 1.00 65.00 362 LEU A O 1
ATOM 2827 N N . GLN A 1 363 ? -0.938 16.560 22.006 1.00 66.38 363 GLN A N 1
ATOM 2828 C CA . GLN A 1 363 ? 0.224 15.822 21.516 1.00 66.38 363 GLN A CA 1
ATOM 2829 C C . GLN A 1 363 ? 1.491 16.113 22.336 1.00 66.38 363 GLN A C 1
ATOM 2831 O O . GLN A 1 363 ? 2.263 15.190 22.593 1.00 66.38 363 GLN A O 1
ATOM 2836 N N . ASP A 1 364 ? 1.685 17.363 22.766 1.00 65.19 364 ASP A N 1
ATOM 2837 C CA . ASP A 1 364 ? 2.835 17.780 23.582 1.00 65.19 364 ASP A CA 1
ATOM 2838 C C . ASP A 1 364 ? 2.762 17.269 25.033 1.00 65.19 364 ASP A C 1
ATOM 2840 O O . ASP A 1 364 ? 3.789 17.137 25.702 1.00 65.19 364 ASP A O 1
ATOM 2844 N N . ALA A 1 365 ? 1.559 16.951 25.522 1.00 71.06 365 ALA A N 1
ATOM 2845 C CA . ALA A 1 365 ? 1.341 16.413 26.864 1.00 71.06 365 ALA A CA 1
ATOM 2846 C C . ALA A 1 365 ? 1.555 14.889 26.959 1.00 71.06 365 ALA A C 1
ATOM 2848 O O . ALA A 1 365 ? 1.690 14.355 28.062 1.00 71.06 365 ALA A O 1
ATOM 2849 N N . LEU A 1 366 ? 1.577 14.175 25.827 1.00 67.62 366 LEU A N 1
ATOM 2850 C CA . LEU A 1 366 ? 1.680 12.716 25.799 1.00 67.62 366 LEU A CA 1
ATOM 2851 C C . LEU A 1 366 ? 3.149 12.254 25.758 1.00 67.62 366 LEU A C 1
ATOM 2853 O O . LEU A 1 366 ? 3.912 12.691 24.893 1.00 67.62 366 LEU A O 1
ATOM 2857 N N . PRO A 1 367 ? 3.570 11.330 26.645 1.00 69.50 367 PRO A N 1
ATOM 2858 C CA . PRO A 1 367 ? 4.919 10.780 26.600 1.00 69.50 367 PRO A CA 1
ATOM 2859 C C . PRO A 1 367 ? 5.133 9.941 25.332 1.00 69.50 367 PRO A C 1
ATOM 2861 O O . PRO A 1 367 ? 4.238 9.231 24.865 1.00 69.50 367 PRO A O 1
ATOM 2864 N N . GLN A 1 368 ? 6.353 9.977 24.789 1.00 69.00 368 GLN A N 1
ATOM 2865 C CA . GLN A 1 368 ? 6.720 9.151 23.640 1.00 69.00 368 GLN A CA 1
ATOM 2866 C C . GLN A 1 368 ? 6.663 7.664 24.026 1.00 69.00 368 GLN A C 1
ATOM 2868 O O . GLN A 1 368 ? 7.366 7.225 24.935 1.00 69.00 368 GLN A O 1
ATOM 2873 N N . CYS A 1 369 ? 5.834 6.889 23.322 1.00 68.69 369 CYS A N 1
ATOM 2874 C CA . CYS A 1 369 ? 5.643 5.461 23.600 1.00 68.69 369 CYS A CA 1
ATOM 2875 C C . CYS A 1 369 ? 6.885 4.630 23.239 1.00 68.69 369 CYS A C 1
ATOM 2877 O O . CYS A 1 369 ? 7.301 3.763 24.006 1.00 68.69 369 CYS A O 1
ATOM 2879 N N . ILE A 1 370 ? 7.523 4.956 22.109 1.00 72.81 370 ILE A N 1
ATOM 2880 C CA . ILE A 1 370 ? 8.717 4.276 21.604 1.00 72.81 370 ILE A CA 1
ATOM 2881 C C . ILE A 1 370 ? 9.831 5.305 21.441 1.00 72.81 370 ILE A C 1
ATOM 2883 O O . ILE A 1 370 ? 9.768 6.159 20.562 1.00 72.81 370 ILE A O 1
ATOM 2887 N N . ASN A 1 371 ? 10.873 5.213 22.266 1.00 77.56 371 ASN A N 1
ATOM 2888 C CA . ASN A 1 371 ? 12.074 6.026 22.097 1.00 77.56 371 ASN A CA 1
ATOM 2889 C C . ASN A 1 371 ? 13.093 5.275 21.230 1.00 77.56 371 ASN A C 1
ATOM 2891 O O . ASN A 1 371 ? 13.807 4.391 21.709 1.00 77.56 371 ASN A O 1
ATOM 2895 N N . THR A 1 372 ? 13.166 5.637 19.952 1.00 81.62 372 THR A N 1
ATOM 2896 C CA . THR A 1 372 ? 14.042 4.995 18.957 1.00 81.62 372 THR A CA 1
ATOM 2897 C C . THR A 1 372 ? 15.476 5.531 18.945 1.00 81.62 372 THR A C 1
ATOM 2899 O O . THR A 1 372 ? 16.337 4.973 18.252 1.00 81.62 372 THR A O 1
ATOM 2902 N N . GLN A 1 373 ? 15.757 6.548 19.773 1.00 87.38 373 GLN A N 1
ATOM 2903 C CA . GLN A 1 373 ? 17.080 7.134 20.011 1.00 87.38 373 GLN A CA 1
ATOM 2904 C C . GLN A 1 373 ? 17.816 7.495 18.708 1.00 87.38 373 GLN A C 1
ATOM 2906 O O . GLN A 1 373 ? 19.008 7.220 18.571 1.00 87.38 373 GLN A O 1
ATOM 2911 N N . CYS A 1 374 ? 17.116 8.124 17.751 1.00 91.06 374 CYS A N 1
ATOM 2912 C CA . CYS A 1 374 ? 17.655 8.456 16.423 1.00 91.06 374 CYS A CA 1
ATOM 2913 C C . CYS A 1 374 ? 19.007 9.183 16.502 1.00 91.06 374 CYS A C 1
ATOM 2915 O O . CYS A 1 374 ? 19.965 8.779 15.854 1.00 91.06 374 CYS A O 1
ATOM 2917 N N . ASN A 1 375 ? 19.125 10.169 17.396 1.00 90.31 375 ASN A N 1
ATOM 2918 C CA . ASN A 1 375 ? 20.331 10.994 17.549 1.00 90.31 375 ASN A CA 1
ATOM 2919 C C . ASN A 1 375 ? 21.577 10.217 18.016 1.00 90.31 375 ASN A C 1
ATOM 2921 O O . ASN A 1 375 ? 22.689 10.728 17.913 1.00 90.31 375 ASN A O 1
ATOM 2925 N N . GLN A 1 376 ? 21.418 9.004 18.556 1.00 91.06 376 GLN A N 1
ATOM 2926 C CA . GLN A 1 376 ? 22.547 8.155 18.953 1.00 91.06 376 GLN A CA 1
ATOM 2927 C C . GLN A 1 376 ? 23.075 7.297 17.795 1.00 91.06 376 GLN A C 1
ATOM 2929 O O . GLN A 1 376 ? 24.157 6.722 17.899 1.00 91.06 376 GLN A O 1
ATOM 2934 N N . ARG A 1 377 ? 22.327 7.203 16.691 1.00 91.81 377 ARG A N 1
ATOM 2935 C CA . ARG A 1 377 ? 22.671 6.388 15.524 1.00 91.81 377 ARG A CA 1
ATOM 2936 C C . ARG A 1 377 ? 23.525 7.211 14.570 1.00 91.81 377 ARG A C 1
ATOM 2938 O O . ARG A 1 377 ? 23.034 8.075 13.849 1.00 91.81 377 ARG A O 1
ATOM 2945 N N . THR A 1 378 ? 24.824 6.943 14.572 1.00 89.62 378 THR A N 1
ATOM 2946 C CA . THR A 1 378 ? 25.796 7.678 13.751 1.00 89.62 378 THR A CA 1
ATOM 2947 C C . THR A 1 378 ? 25.966 7.106 12.349 1.00 89.62 378 THR A C 1
ATOM 2949 O O . THR A 1 378 ? 26.489 7.792 11.475 1.00 89.62 378 THR A O 1
ATOM 2952 N N . GLU A 1 379 ? 25.554 5.858 12.124 1.00 91.19 379 GLU A N 1
ATOM 2953 C CA . GLU A 1 379 ? 25.720 5.166 10.848 1.00 91.19 379 GLU A CA 1
ATOM 2954 C C . GLU A 1 379 ? 24.404 5.086 10.071 1.00 91.19 379 GLU A C 1
ATOM 2956 O O . GLU A 1 379 ? 23.339 4.817 10.633 1.00 91.19 379 GLU A O 1
ATOM 2961 N N . SER A 1 380 ? 24.487 5.262 8.748 1.00 87.62 380 SER A N 1
ATOM 2962 C CA . SER A 1 380 ? 23.319 5.186 7.865 1.00 87.62 380 SER A CA 1
ATOM 2963 C C . SER A 1 380 ? 22.630 3.826 7.968 1.00 87.62 380 SER A C 1
ATOM 2965 O O . SER A 1 380 ? 21.415 3.771 8.120 1.00 87.62 380 SER A O 1
ATOM 2967 N N . GLY A 1 381 ? 23.398 2.730 7.994 1.00 86.62 381 GLY A N 1
ATOM 2968 C CA . GLY A 1 381 ? 22.857 1.373 8.101 1.00 86.62 381 GLY A CA 1
ATOM 2969 C C . GLY A 1 381 ? 22.022 1.132 9.362 1.00 86.62 381 GLY A C 1
ATOM 2970 O O . GLY A 1 381 ? 21.041 0.391 9.290 1.00 86.62 381 GLY A O 1
ATOM 2971 N N . ASP A 1 382 ? 22.362 1.783 10.475 1.00 89.69 382 ASP A N 1
ATOM 2972 C CA . ASP A 1 382 ? 21.681 1.624 11.765 1.00 89.69 382 ASP A CA 1
ATOM 2973 C C . ASP A 1 382 ? 20.460 2.531 11.921 1.00 89.69 382 ASP A C 1
ATOM 2975 O O . ASP A 1 382 ? 19.564 2.221 12.706 1.00 89.69 382 ASP A O 1
ATOM 2979 N N . CYS A 1 383 ? 20.433 3.661 11.213 1.00 92.56 383 CYS A N 1
ATOM 2980 C CA . CYS A 1 383 ? 19.298 4.584 11.176 1.00 92.56 383 CYS A CA 1
ATOM 2981 C C . CYS A 1 383 ? 18.236 4.148 10.156 1.00 92.56 383 CYS A C 1
ATOM 2983 O O . CYS A 1 383 ? 17.037 4.338 10.352 1.00 92.56 383 CYS A O 1
ATOM 2985 N N . PHE A 1 384 ? 18.675 3.565 9.042 1.00 89.94 384 PHE A N 1
ATOM 2986 C CA . PHE A 1 384 ? 17.841 3.354 7.871 1.00 89.94 384 PHE A CA 1
ATOM 2987 C C . PHE A 1 384 ? 16.699 2.360 8.132 1.00 89.94 384 PHE A C 1
ATOM 2989 O O . PHE A 1 384 ? 16.922 1.181 8.403 1.00 89.94 384 PHE A O 1
ATOM 2996 N N . GLY A 1 385 ? 15.458 2.841 8.013 1.00 88.56 385 GLY A N 1
ATOM 2997 C CA . GLY A 1 385 ? 14.249 2.047 8.246 1.00 88.56 385 GLY A CA 1
ATOM 2998 C C . GLY A 1 385 ? 13.764 2.021 9.689 1.00 88.56 385 GLY A C 1
ATOM 2999 O O . GLY A 1 385 ? 12.683 1.488 9.929 1.00 88.56 385 GLY A O 1
ATOM 3000 N N . VAL A 1 386 ? 14.499 2.595 10.638 1.00 92.44 386 VAL A N 1
ATOM 3001 C CA . VAL A 1 386 ? 14.049 2.646 12.030 1.00 92.44 386 VAL A CA 1
ATOM 3002 C C . VAL A 1 386 ? 12.811 3.540 12.152 1.00 92.44 386 VAL A C 1
ATOM 3004 O O . VAL A 1 386 ? 12.738 4.608 11.552 1.00 92.44 386 VAL A O 1
ATOM 3007 N N . LEU A 1 387 ? 11.831 3.086 12.927 1.00 90.19 387 LEU A N 1
ATOM 3008 C CA . LEU A 1 387 ? 10.593 3.795 13.223 1.00 90.19 387 LEU A CA 1
ATOM 3009 C C . LEU A 1 387 ? 10.894 5.201 13.767 1.00 90.19 387 LEU A C 1
ATOM 3011 O O . LEU A 1 387 ? 11.753 5.362 14.634 1.00 90.19 387 LEU A O 1
ATOM 3015 N N . ASP A 1 388 ? 10.193 6.212 13.253 1.00 88.88 388 ASP A N 1
ATOM 3016 C CA . ASP A 1 388 ? 10.365 7.630 13.618 1.00 88.88 388 ASP A CA 1
ATOM 3017 C C . ASP A 1 388 ? 11.772 8.212 13.346 1.00 88.88 388 ASP A C 1
ATOM 3019 O O . ASP A 1 388 ? 12.017 9.368 13.667 1.00 88.88 388 ASP A O 1
ATOM 3023 N N . CYS A 1 389 ? 12.692 7.466 12.719 1.00 91.88 389 CYS A N 1
ATOM 3024 C CA . CYS A 1 389 ? 14.023 7.953 12.354 1.00 91.88 389 CYS A CA 1
ATOM 3025 C C . CYS A 1 389 ? 14.202 8.055 10.837 1.00 91.88 389 CYS A C 1
ATOM 3027 O O . CYS A 1 389 ? 13.821 7.170 10.073 1.00 91.88 389 CYS A O 1
ATOM 3029 N N . GLU A 1 390 ? 14.882 9.109 10.404 1.00 91.25 390 GLU A N 1
ATOM 3030 C CA . GLU A 1 390 ? 15.224 9.366 9.011 1.00 91.25 390 GLU A CA 1
ATOM 3031 C C . GLU A 1 390 ? 16.706 9.716 8.877 1.00 91.25 390 GLU A C 1
ATOM 3033 O O . GLU A 1 390 ? 17.303 10.371 9.735 1.00 91.25 390 GLU A O 1
ATOM 3038 N N . TRP A 1 391 ? 17.315 9.263 7.779 1.00 92.75 391 TRP A N 1
ATOM 3039 C CA . TRP A 1 391 ? 18.701 9.586 7.456 1.00 92.75 391 TRP A CA 1
ATOM 3040 C C . TRP A 1 391 ? 18.756 10.836 6.579 1.00 92.75 391 TRP A C 1
ATOM 3042 O O . TRP A 1 391 ? 18.416 10.792 5.395 1.00 92.75 391 TRP A O 1
ATOM 3052 N N . CYS A 1 392 ? 19.192 11.947 7.161 1.00 92.69 392 CYS A N 1
ATOM 3053 C CA . CYS A 1 392 ? 19.196 13.259 6.530 1.00 92.69 392 CYS A CA 1
ATOM 3054 C C . CYS A 1 392 ? 20.458 13.454 5.712 1.00 92.69 392 CYS A C 1
ATOM 3056 O O . CYS A 1 392 ? 21.575 13.373 6.227 1.00 92.69 392 CYS A O 1
ATOM 3058 N N . MET A 1 393 ? 20.278 13.725 4.425 1.00 91.94 393 MET A N 1
ATOM 3059 C CA . MET A 1 393 ? 21.383 13.882 3.480 1.00 91.94 393 MET A CA 1
ATOM 3060 C C . MET A 1 393 ? 21.221 15.082 2.547 1.00 91.94 393 MET A C 1
ATOM 3062 O O . MET A 1 393 ? 22.188 15.448 1.876 1.00 91.94 393 MET A O 1
ATOM 3066 N N . VAL A 1 394 ? 20.032 15.688 2.514 1.00 91.38 394 VAL A N 1
ATOM 3067 C CA . VAL A 1 394 ? 19.702 16.864 1.706 1.00 91.38 394 VAL A CA 1
ATOM 3068 C C . VAL A 1 394 ? 19.260 18.001 2.627 1.00 91.38 394 VAL A C 1
ATOM 3070 O O . VAL A 1 394 ? 18.545 17.767 3.603 1.00 91.38 394 VAL A O 1
ATOM 3073 N N . ASP A 1 395 ? 19.708 19.215 2.328 1.00 89.81 395 ASP A N 1
ATOM 3074 C CA . ASP A 1 395 ? 19.316 20.433 3.038 1.00 89.81 395 ASP A CA 1
ATOM 3075 C C . ASP A 1 395 ? 17.849 20.806 2.736 1.00 89.81 395 ASP A C 1
ATOM 3077 O O . ASP A 1 395 ? 17.189 20.237 1.866 1.00 89.81 395 ASP A O 1
ATOM 3081 N N . SER A 1 396 ? 17.347 21.807 3.447 1.00 87.88 396 SER A N 1
ATOM 3082 C CA . SER A 1 396 ? 16.008 22.393 3.334 1.00 87.88 396 SER A CA 1
ATOM 3083 C C . SER A 1 396 ? 15.618 22.897 1.942 1.00 87.88 396 SER A C 1
ATOM 3085 O O . SER A 1 396 ? 14.435 23.084 1.661 1.00 87.88 396 SER A O 1
ATOM 3087 N N . ASP A 1 397 ? 16.581 23.090 1.042 1.00 83.94 397 ASP A N 1
ATOM 3088 C CA . ASP A 1 397 ? 16.329 23.466 -0.348 1.00 83.94 397 ASP A CA 1
ATOM 3089 C C . ASP A 1 397 ? 15.911 22.275 -1.239 1.00 83.94 397 ASP A C 1
ATOM 3091 O O . ASP A 1 397 ? 15.565 22.465 -2.411 1.00 83.94 397 ASP A O 1
ATOM 3095 N N . GLY A 1 398 ? 15.967 21.047 -0.706 1.00 82.31 398 GLY A N 1
ATOM 3096 C CA . GLY A 1 398 ? 15.671 19.807 -1.421 1.00 82.31 398 GLY A CA 1
ATOM 3097 C C . GLY A 1 398 ? 16.687 19.455 -2.514 1.00 82.31 398 GLY A C 1
ATOM 3098 O O . GLY A 1 398 ? 16.416 18.576 -3.336 1.00 82.31 398 GLY A O 1
ATOM 3099 N N . LYS A 1 399 ? 17.846 20.129 -2.574 1.00 85.06 399 LYS A N 1
ATOM 3100 C CA . LYS A 1 399 ? 18.832 19.973 -3.658 1.00 85.06 399 LYS A CA 1
ATOM 3101 C C . LYS A 1 399 ? 20.271 19.866 -3.174 1.00 85.06 399 LYS A C 1
ATOM 3103 O O . LYS A 1 399 ? 21.004 19.030 -3.714 1.00 85.06 399 LYS A O 1
ATOM 3108 N N . THR A 1 400 ? 20.708 20.695 -2.228 1.00 88.31 400 THR A N 1
ATOM 3109 C CA . THR A 1 400 ? 22.086 20.663 -1.732 1.00 88.31 400 THR A CA 1
ATOM 3110 C C . THR A 1 400 ? 22.286 19.473 -0.807 1.00 88.31 400 THR A C 1
ATOM 3112 O O . THR A 1 400 ? 21.459 19.148 0.040 1.00 88.31 400 T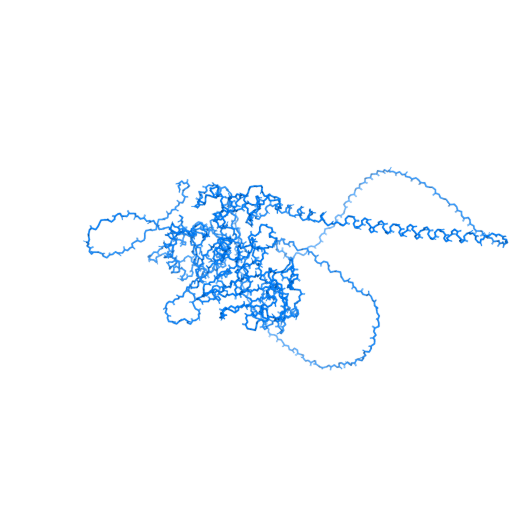HR A O 1
ATOM 3115 N N . HIS A 1 401 ? 23.407 18.779 -0.992 1.00 89.81 401 HIS A N 1
ATOM 3116 C CA . HIS A 1 401 ? 23.807 17.717 -0.080 1.00 89.81 401 HIS A CA 1
ATOM 3117 C C . HIS A 1 401 ? 24.411 18.326 1.184 1.00 89.81 401 HIS A C 1
ATOM 3119 O O . HIS A 1 401 ? 25.209 19.258 1.099 1.00 89.81 401 HIS A O 1
ATOM 3125 N N . LEU A 1 402 ? 24.051 17.773 2.341 1.00 89.81 402 LEU A N 1
ATOM 3126 C CA . LEU A 1 402 ? 24.633 18.173 3.619 1.00 89.81 402 LEU A CA 1
ATOM 3127 C C . LEU A 1 402 ? 26.105 17.756 3.699 1.00 89.81 402 LEU A C 1
ATOM 3129 O O . LEU A 1 402 ? 26.454 16.628 3.350 1.00 89.81 402 LEU A O 1
ATOM 3133 N N . ASP A 1 403 ? 26.945 18.626 4.263 1.00 88.50 403 ASP A N 1
ATOM 3134 C CA . ASP A 1 403 ? 28.360 18.325 4.525 1.00 88.50 403 ASP A CA 1
ATOM 3135 C C . ASP A 1 403 ? 28.536 17.133 5.482 1.00 88.50 403 ASP A C 1
ATOM 3137 O O . ASP A 1 403 ? 29.511 16.383 5.399 1.00 88.50 403 ASP A O 1
ATOM 3141 N N . LYS A 1 404 ? 27.588 16.958 6.412 1.00 90.38 404 LYS A N 1
ATOM 3142 C CA . LYS A 1 404 ? 27.515 15.821 7.333 1.00 90.38 404 LYS A CA 1
ATOM 3143 C C . LYS A 1 404 ? 26.089 15.296 7.380 1.00 90.38 404 LYS A C 1
ATOM 3145 O O . LYS A 1 404 ? 25.210 15.948 7.934 1.00 90.38 404 LYS A O 1
ATOM 3150 N N . SER A 1 405 ? 25.879 14.111 6.816 1.00 93.25 405 SER A N 1
ATOM 3151 C CA . SER A 1 405 ? 24.624 13.380 6.977 1.00 93.25 405 SER A CA 1
ATOM 3152 C C . SER A 1 405 ? 24.483 12.853 8.405 1.00 93.25 405 SER A C 1
ATOM 3154 O O . SER A 1 405 ? 25.481 12.485 9.029 1.00 93.25 405 SER A O 1
ATOM 3156 N N . TYR A 1 406 ? 23.257 12.823 8.921 1.00 94.56 406 TYR A N 1
ATOM 3157 C CA . TYR A 1 406 ? 22.967 12.412 10.295 1.00 94.56 406 TYR A CA 1
ATOM 3158 C C . TYR A 1 406 ? 21.590 11.752 10.407 1.00 94.56 406 TYR A C 1
ATOM 3160 O O . TYR A 1 406 ? 20.750 11.890 9.520 1.00 94.56 406 TYR A O 1
ATOM 3168 N N . CYS A 1 407 ? 21.372 11.013 11.494 1.00 94.94 407 CYS A N 1
ATOM 3169 C CA . CYS A 1 407 ? 20.079 10.419 11.815 1.00 94.94 407 CYS A CA 1
ATOM 3170 C C . CYS A 1 407 ? 19.265 11.383 12.682 1.00 94.94 407 CYS A C 1
ATOM 3172 O O . CYS A 1 407 ? 19.766 11.838 13.713 1.00 94.94 407 CYS A O 1
ATOM 3174 N N . ALA A 1 408 ? 18.028 11.666 12.285 1.00 93.31 408 ALA A N 1
ATOM 3175 C CA . ALA A 1 408 ? 17.138 12.591 12.983 1.00 93.31 408 ALA A CA 1
ATOM 3176 C C . ALA A 1 408 ? 15.708 12.038 13.063 1.00 93.31 408 ALA A C 1
ATOM 3178 O O . ALA A 1 408 ? 15.370 11.120 12.312 1.00 93.31 408 ALA A O 1
ATOM 3179 N N . PRO A 1 409 ? 14.851 12.578 13.944 1.00 90.56 409 PRO A N 1
ATOM 3180 C CA . PRO A 1 409 ? 13.433 12.237 13.962 1.00 90.56 409 PRO A CA 1
ATOM 3181 C C . PRO A 1 409 ? 12.700 12.654 12.676 1.00 90.56 409 PRO A C 1
ATOM 3183 O O . PRO A 1 409 ? 13.032 13.685 12.084 1.00 90.56 409 PRO A O 1
ATOM 3186 N N . GLN A 1 410 ? 11.631 11.938 12.305 1.00 87.31 410 GLN A N 1
ATOM 3187 C CA . GLN A 1 410 ? 10.811 12.242 11.114 1.00 87.31 410 GLN A CA 1
ATOM 3188 C C . GLN A 1 410 ? 10.258 13.678 11.093 1.00 87.31 410 GLN A C 1
ATOM 3190 O O . GLN A 1 410 ? 10.079 14.266 10.028 1.00 87.31 410 GLN A O 1
ATOM 3195 N N . LYS A 1 411 ? 9.996 14.258 12.271 1.00 84.38 411 LYS A N 1
ATOM 3196 C CA . LYS A 1 411 ? 9.514 15.643 12.416 1.00 84.38 411 LYS A CA 1
ATOM 3197 C C . LYS A 1 411 ? 10.548 16.696 12.005 1.00 84.38 411 LYS A C 1
ATOM 3199 O O . LYS A 1 411 ? 10.168 17.779 11.577 1.00 84.38 411 LYS A O 1
ATOM 3204 N N . GLU A 1 412 ? 11.836 16.402 12.176 1.00 89.25 412 GLU A N 1
ATOM 3205 C CA . GLU A 1 412 ? 12.931 17.299 11.784 1.00 89.25 412 GLU A CA 1
ATOM 3206 C C . GLU A 1 412 ? 13.313 17.090 10.318 1.00 89.25 412 GLU A C 1
ATOM 3208 O O . GLU A 1 412 ? 13.715 18.022 9.623 1.00 89.25 412 GLU A O 1
ATOM 3213 N N . CYS A 1 413 ? 13.195 15.855 9.845 1.00 89.81 413 CYS A N 1
ATOM 3214 C CA . CYS A 1 413 ? 13.711 15.438 8.561 1.00 89.81 413 CYS A CA 1
ATOM 3215 C C . CYS A 1 413 ? 12.820 14.353 7.990 1.00 89.81 413 CYS A C 1
ATOM 3217 O O . CYS A 1 413 ? 12.695 13.277 8.565 1.00 89.81 413 CYS A O 1
ATOM 3219 N N . PHE A 1 414 ? 12.218 14.630 6.840 1.00 88.50 414 PHE A N 1
ATOM 3220 C CA . PHE A 1 414 ? 11.280 13.720 6.203 1.00 88.50 414 PHE A CA 1
ATOM 3221 C C . PHE A 1 414 ? 11.799 13.331 4.823 1.00 88.50 414 PHE A C 1
ATOM 3223 O O . PHE A 1 414 ? 12.286 14.168 4.063 1.00 88.50 414 PHE A O 1
ATOM 3230 N N . GLY A 1 415 ? 11.766 12.036 4.501 1.00 86.00 415 GLY A N 1
ATOM 3231 C CA . GLY A 1 415 ? 12.254 11.538 3.211 1.00 86.00 415 GLY A CA 1
ATOM 3232 C C . GLY A 1 415 ? 13.761 11.724 2.977 1.00 86.00 415 GLY A C 1
ATOM 3233 O O . GLY A 1 415 ? 14.239 11.452 1.881 1.00 86.00 415 GLY A O 1
ATOM 3234 N N . GLY A 1 416 ? 14.534 12.111 3.998 1.00 88.50 416 GLY A N 1
ATOM 3235 C CA . GLY A 1 416 ? 15.969 12.411 3.899 1.00 88.50 416 GLY A CA 1
ATOM 3236 C C . GLY A 1 416 ? 16.299 13.875 3.579 1.00 88.50 416 GLY A C 1
ATOM 3237 O O . GLY A 1 416 ? 17.468 14.188 3.327 1.00 88.50 416 GLY A O 1
ATOM 3238 N N . ILE A 1 417 ? 15.287 14.751 3.611 1.00 90.06 417 ILE A N 1
ATOM 3239 C CA . ILE A 1 417 ? 15.384 16.202 3.424 1.00 90.06 417 ILE A CA 1
ATOM 3240 C C . ILE A 1 417 ? 15.081 16.900 4.757 1.00 90.06 417 ILE A C 1
ATOM 3242 O O . ILE A 1 417 ? 14.051 16.643 5.386 1.00 90.06 417 ILE A O 1
ATOM 3246 N N . VAL A 1 418 ? 15.969 17.798 5.185 1.00 90.69 418 VAL A N 1
ATOM 3247 C CA . VAL A 1 418 ? 15.805 18.571 6.427 1.00 90.69 418 VAL A CA 1
ATOM 3248 C C . VAL A 1 418 ? 14.640 19.555 6.299 1.00 90.69 418 VAL A C 1
ATOM 3250 O O . VAL A 1 418 ? 14.553 20.298 5.330 1.00 90.69 418 VAL A O 1
ATOM 3253 N N . GLY A 1 419 ? 13.739 19.580 7.280 1.00 86.38 419 GLY A N 1
ATOM 3254 C CA . GLY A 1 419 ? 12.608 20.511 7.323 1.00 86.38 419 GLY A CA 1
ATOM 3255 C C . GLY A 1 419 ? 11.530 20.273 6.260 1.00 86.38 419 GLY A C 1
ATOM 3256 O O . GLY A 1 419 ? 10.649 21.118 6.095 1.00 86.38 419 GLY A O 1
ATOM 3257 N N . ALA A 1 420 ? 11.578 19.152 5.532 1.00 85.19 420 ALA A N 1
ATOM 3258 C CA . ALA A 1 420 ? 10.522 18.796 4.593 1.00 85.19 420 ALA A CA 1
ATOM 3259 C C . ALA A 1 420 ? 9.182 18.613 5.322 1.00 85.19 420 ALA A C 1
ATOM 3261 O O . ALA A 1 420 ? 9.113 17.988 6.382 1.00 85.19 420 ALA A O 1
ATOM 3262 N N . LYS A 1 421 ? 8.106 19.164 4.742 1.00 82.25 421 LYS A N 1
ATOM 3263 C CA . LYS A 1 421 ? 6.756 19.027 5.298 1.00 82.25 421 LYS A CA 1
ATOM 3264 C C . LYS A 1 421 ? 6.347 17.553 5.305 1.00 82.25 421 LYS A C 1
ATOM 3266 O O . LYS A 1 421 ? 6.507 16.845 4.310 1.00 82.25 421 LYS A O 1
ATOM 3271 N N . SER A 1 422 ? 5.783 17.119 6.426 1.00 80.38 422 SER A N 1
ATOM 3272 C CA . SER A 1 422 ? 5.162 15.804 6.531 1.00 80.38 422 SER A CA 1
ATOM 3273 C C . SER A 1 422 ? 3.885 15.755 5.681 1.00 80.38 422 SER A C 1
ATOM 3275 O O . SER A 1 422 ? 3.128 16.727 5.687 1.00 80.38 422 SER A O 1
ATOM 3277 N N . PRO A 1 423 ? 3.600 14.634 4.997 1.00 79.56 423 PRO A N 1
ATOM 3278 C CA . PRO A 1 423 ? 2.390 14.466 4.188 1.00 79.56 423 PRO A CA 1
ATOM 3279 C C . PRO A 1 423 ? 1.089 14.472 5.010 1.00 79.56 423 PRO A C 1
ATOM 3281 O O . PRO A 1 423 ? 0.015 14.497 4.425 1.00 79.56 423 PRO A O 1
ATOM 3284 N N . TYR A 1 424 ? 1.172 14.444 6.345 1.00 76.06 424 TYR A N 1
ATOM 3285 C CA . TYR A 1 424 ? 0.014 14.530 7.244 1.00 76.06 424 TYR A CA 1
ATOM 3286 C C . TYR A 1 424 ? -0.425 15.964 7.557 1.00 76.06 424 TYR A C 1
ATOM 3288 O O . TYR A 1 424 ? -1.478 16.164 8.158 1.00 76.06 424 TYR A O 1
ATOM 3296 N N . VAL A 1 425 ? 0.391 16.965 7.220 1.00 65.25 425 VAL A N 1
ATOM 3297 C CA . VAL A 1 425 ? 0.063 18.367 7.482 1.00 65.25 425 VAL A CA 1
ATOM 3298 C C . VAL A 1 425 ? -0.631 18.923 6.247 1.00 65.25 425 VAL A C 1
ATOM 3300 O O . VAL A 1 425 ? 0.025 19.437 5.341 1.00 65.25 425 VAL A O 1
ATOM 3303 N N . ASP A 1 426 ? -1.959 18.814 6.221 1.00 50.44 426 ASP A N 1
ATOM 3304 C CA . ASP A 1 426 ? -2.767 19.570 5.271 1.00 50.44 426 ASP A CA 1
ATOM 3305 C C . ASP A 1 426 ? -2.591 21.065 5.556 1.00 50.44 426 ASP A C 1
ATOM 3307 O O . ASP A 1 426 ? -2.754 21.553 6.678 1.00 50.44 426 ASP A O 1
ATOM 3311 N N . ASP A 1 427 ? -2.194 21.788 4.515 1.00 42.47 427 ASP A N 1
ATOM 3312 C CA . ASP A 1 427 ? -1.912 23.211 4.539 1.00 42.47 427 ASP A CA 1
ATOM 3313 C C . ASP A 1 427 ? -3.150 23.987 5.032 1.00 42.47 427 ASP A C 1
ATOM 3315 O O . ASP A 1 427 ? -4.054 24.325 4.266 1.00 42.47 427 ASP A O 1
ATOM 3319 N N . LEU A 1 428 ? -3.110 24.455 6.282 1.00 39.09 428 LEU A N 1
ATOM 3320 C CA . LEU A 1 428 ? -3.781 25.694 6.698 1.00 39.09 428 LEU A CA 1
ATOM 3321 C C . LEU A 1 428 ? -3.076 26.924 6.066 1.00 39.09 428 LEU A C 1
ATOM 3323 O O . LEU A 1 428 ? -2.875 27.957 6.702 1.00 39.09 428 LEU A O 1
ATOM 3327 N N . GLY A 1 429 ? -2.619 26.783 4.819 1.00 38.66 429 GLY A N 1
ATOM 3328 C CA . GLY A 1 429 ? -1.555 27.578 4.218 1.00 38.66 429 GLY A CA 1
ATOM 3329 C C . GLY A 1 429 ? -1.386 27.364 2.714 1.00 38.66 429 GLY A C 1
ATOM 3330 O O . GLY A 1 429 ? -0.284 27.558 2.206 1.00 38.66 429 GLY A O 1
ATOM 3331 N N . ALA A 1 430 ? -2.461 27.036 1.987 1.00 36.59 430 ALA A N 1
ATOM 3332 C CA . ALA A 1 430 ? -2.507 26.902 0.521 1.00 36.59 430 ALA A CA 1
ATOM 3333 C C . ALA A 1 430 ? -2.258 28.225 -0.256 1.00 36.59 430 ALA A C 1
ATOM 3335 O O . ALA A 1 430 ? -2.817 28.456 -1.323 1.00 36.59 430 ALA A O 1
ATOM 3336 N N . ILE A 1 431 ? -1.426 29.119 0.283 1.00 42.62 431 ILE A N 1
ATOM 3337 C CA . ILE A 1 431 ? -0.914 30.332 -0.370 1.00 42.62 431 ILE A CA 1
ATOM 3338 C C . ILE A 1 431 ? 0.577 30.144 -0.744 1.00 42.62 431 ILE A C 1
ATOM 3340 O O . ILE A 1 431 ? 1.129 30.922 -1.518 1.00 42.62 431 ILE A O 1
ATOM 3344 N N . GLY A 1 432 ? 1.250 29.093 -0.248 1.00 37.69 432 GLY A N 1
ATOM 3345 C CA . GLY A 1 432 ? 2.670 28.828 -0.532 1.00 37.69 432 GLY A CA 1
ATOM 3346 C C . GLY A 1 432 ? 2.953 28.115 -1.862 1.00 37.69 432 GLY A C 1
ATOM 3347 O O . GLY A 1 432 ? 3.949 28.422 -2.521 1.00 37.69 432 GLY A O 1
ATOM 3348 N N . ASP A 1 433 ? 2.076 27.205 -2.292 1.00 41.62 433 ASP A N 1
ATOM 3349 C CA . ASP A 1 433 ? 2.307 26.361 -3.478 1.00 41.62 433 ASP A CA 1
ATOM 3350 C C . ASP A 1 433 ? 2.158 27.112 -4.813 1.00 41.62 433 ASP A C 1
ATOM 3352 O O . ASP A 1 433 ? 2.835 26.787 -5.798 1.00 41.62 433 ASP A O 1
ATOM 3356 N N . GLU A 1 434 ? 1.384 28.203 -4.847 1.00 40.97 434 GLU A N 1
ATOM 3357 C CA . GLU A 1 434 ? 1.390 29.124 -5.994 1.00 40.97 434 GLU A CA 1
ATOM 3358 C C . GLU A 1 434 ? 2.743 29.837 -6.146 1.00 40.97 434 GLU A C 1
ATOM 3360 O O . GLU A 1 434 ? 3.157 30.144 -7.262 1.00 40.97 434 GLU A O 1
ATOM 3365 N N . VAL A 1 435 ? 3.494 30.052 -5.059 1.00 44.34 435 VAL A N 1
ATOM 3366 C CA . VAL A 1 435 ? 4.784 30.762 -5.104 1.00 44.34 435 VAL A CA 1
ATOM 3367 C C . VAL A 1 435 ? 5.917 29.843 -5.579 1.00 44.34 435 VAL A C 1
ATOM 3369 O O . VAL A 1 435 ? 6.820 30.292 -6.290 1.00 44.34 435 VAL A O 1
ATOM 3372 N N . ILE A 1 436 ? 5.866 28.546 -5.259 1.00 45.59 436 ILE A N 1
ATOM 3373 C CA . ILE A 1 436 ? 6.871 27.565 -5.709 1.00 45.59 436 ILE A CA 1
ATOM 3374 C C . ILE A 1 436 ? 6.664 27.224 -7.192 1.00 45.59 436 ILE A C 1
ATOM 3376 O O . ILE A 1 436 ? 7.630 27.210 -7.964 1.00 45.59 436 ILE A O 1
ATOM 3380 N N . THR A 1 437 ? 5.412 27.055 -7.626 1.00 44.44 437 THR A N 1
ATOM 3381 C CA . THR A 1 437 ? 5.084 26.848 -9.046 1.00 44.44 437 THR A CA 1
ATOM 3382 C C . THR A 1 437 ? 5.387 28.091 -9.896 1.00 44.44 437 THR A C 1
ATOM 3384 O O . THR A 1 437 ? 5.970 27.950 -10.976 1.00 44.44 437 THR A O 1
ATOM 3387 N N . LEU A 1 438 ? 5.153 29.316 -9.396 1.00 43.94 438 LEU A N 1
ATOM 3388 C CA . LEU A 1 438 ? 5.604 30.541 -10.081 1.00 43.94 438 LEU A CA 1
ATOM 3389 C C . LEU A 1 438 ? 7.133 30.648 -10.184 1.00 43.94 438 LEU A C 1
ATOM 3391 O O . LEU A 1 438 ? 7.651 31.151 -11.186 1.00 43.94 438 LEU A O 1
ATOM 3395 N N . ASN A 1 439 ? 7.872 30.171 -9.179 1.00 38.78 439 ASN A N 1
ATOM 3396 C CA . ASN A 1 439 ? 9.334 30.184 -9.205 1.00 38.78 439 ASN A CA 1
ATOM 3397 C C . ASN A 1 439 ? 9.917 29.137 -10.173 1.00 38.78 439 ASN A C 1
ATOM 3399 O O . ASN A 1 439 ? 10.957 29.401 -10.781 1.00 38.78 439 ASN A O 1
ATOM 3403 N N . MET A 1 440 ? 9.236 28.006 -10.406 1.00 40.62 440 MET A N 1
ATOM 3404 C CA . MET A 1 440 ? 9.621 27.024 -11.436 1.00 40.62 440 MET A CA 1
ATOM 3405 C C . MET A 1 440 ? 9.303 27.474 -12.869 1.00 40.62 440 MET A C 1
ATOM 3407 O O . MET A 1 440 ? 10.007 27.081 -13.796 1.00 40.62 440 MET A O 1
ATOM 3411 N N . ILE A 1 441 ? 8.317 28.351 -13.084 1.00 42.16 441 ILE A N 1
ATOM 3412 C CA . ILE A 1 441 ? 8.044 28.922 -14.420 1.00 42.16 441 ILE A CA 1
ATOM 3413 C C . ILE A 1 441 ? 9.112 29.963 -14.818 1.00 42.16 441 ILE A C 1
ATOM 3415 O O . ILE A 1 441 ? 9.303 30.258 -15.999 1.00 42.16 441 ILE A O 1
ATOM 3419 N N . LYS A 1 442 ? 9.890 30.478 -13.857 1.00 37.59 442 LYS A N 1
ATOM 3420 C CA . LYS A 1 442 ? 10.936 31.485 -14.097 1.00 37.59 442 LYS A CA 1
ATOM 3421 C C . LYS A 1 442 ? 12.246 30.926 -14.675 1.00 37.59 442 LYS A C 1
ATOM 3423 O O . LYS A 1 442 ? 13.108 31.715 -15.058 1.00 37.59 442 LYS A O 1
ATOM 3428 N N . SER A 1 443 ? 12.409 29.603 -14.753 1.00 45.72 443 SER A N 1
ATOM 3429 C CA . SER A 1 443 ? 13.640 28.947 -15.227 1.00 45.72 443 SER A CA 1
ATOM 3430 C C . SER A 1 443 ? 13.560 28.378 -16.648 1.00 45.72 443 SER A C 1
ATOM 3432 O O . SER A 1 443 ? 14.580 27.938 -17.180 1.00 45.72 443 SER A O 1
ATOM 3434 N N . ALA A 1 444 ? 12.411 28.455 -17.325 1.00 48.56 444 ALA A N 1
ATOM 3435 C CA . ALA A 1 444 ? 12.393 28.280 -18.773 1.00 48.56 444 ALA A CA 1
ATOM 3436 C C . ALA A 1 444 ? 13.057 29.519 -19.415 1.00 48.56 444 ALA A C 1
ATOM 3438 O O . ALA A 1 444 ? 12.633 30.644 -19.135 1.00 48.56 444 ALA A O 1
ATOM 3439 N N . PRO A 1 445 ? 14.075 29.377 -20.288 1.00 49.03 445 PRO A N 1
ATOM 3440 C CA . PRO A 1 445 ? 14.777 30.500 -20.908 1.00 49.03 445 PRO A CA 1
ATOM 3441 C C . PRO A 1 445 ? 13.928 31.097 -22.042 1.00 49.03 445 PRO A C 1
ATOM 3443 O O . PRO A 1 445 ? 14.382 31.279 -23.168 1.00 49.03 445 PRO A O 1
ATOM 3446 N N . VAL A 1 446 ? 12.662 31.401 -21.759 1.00 55.84 446 VAL A N 1
ATOM 3447 C CA . VAL A 1 446 ? 11.740 32.037 -22.700 1.00 55.84 446 VAL A CA 1
ATOM 3448 C C . VAL A 1 446 ? 12.175 33.483 -22.945 1.00 55.84 446 VAL A C 1
ATOM 3450 O O . VAL A 1 446 ? 12.005 33.983 -24.048 1.00 55.84 446 VAL A O 1
ATOM 3453 N N . GLY A 1 447 ? 12.829 34.134 -21.974 1.00 58.06 447 GLY A N 1
ATOM 3454 C CA . GLY A 1 447 ? 13.325 35.510 -22.094 1.00 58.06 447 GLY A CA 1
ATOM 3455 C C . GLY A 1 447 ? 14.341 35.721 -23.231 1.00 58.06 447 GLY A C 1
ATOM 3456 O O . GLY A 1 447 ? 14.073 36.522 -24.128 1.00 58.06 447 GLY A O 1
ATOM 3457 N N . PRO A 1 448 ? 15.483 35.004 -23.259 1.00 70.38 448 PRO A N 1
ATOM 3458 C CA . PRO A 1 448 ? 16.480 35.163 -24.322 1.00 70.38 448 PRO A CA 1
ATOM 3459 C C . PRO A 1 448 ? 15.971 34.728 -25.703 1.00 70.38 448 PRO A C 1
ATOM 3461 O O . PRO A 1 448 ? 16.283 35.370 -26.704 1.00 70.38 448 PRO A O 1
ATOM 3464 N N . VAL A 1 449 ? 15.155 33.670 -25.765 1.00 70.31 449 VAL A N 1
ATOM 3465 C CA . VAL A 1 449 ? 14.628 33.134 -27.030 1.00 70.31 449 VAL A CA 1
ATOM 3466 C C . VAL A 1 449 ? 13.533 34.040 -27.601 1.00 70.31 449 VAL A C 1
ATOM 3468 O O . VAL A 1 449 ? 13.582 34.383 -28.781 1.00 70.31 449 VAL A O 1
ATOM 3471 N N . ALA A 1 450 ? 12.595 34.515 -26.776 1.00 74.06 450 ALA A N 1
ATOM 3472 C CA . ALA A 1 450 ? 11.583 35.480 -27.204 1.00 74.06 450 ALA A CA 1
ATOM 3473 C C . ALA A 1 450 ? 12.208 36.836 -27.568 1.00 74.06 450 ALA A C 1
ATOM 3475 O O . ALA A 1 450 ? 11.807 37.440 -28.561 1.00 74.06 450 ALA A O 1
ATOM 3476 N N . GLY A 1 451 ? 13.236 37.282 -26.835 1.00 76.19 451 GLY A N 1
ATOM 3477 C CA . GLY A 1 451 ? 14.017 38.472 -27.182 1.00 76.19 451 GLY A CA 1
ATOM 3478 C C . GLY A 1 451 ? 14.740 38.332 -28.525 1.00 76.19 451 GLY A C 1
ATOM 3479 O O . GLY A 1 451 ? 14.705 39.253 -29.342 1.00 76.19 451 GLY A O 1
ATOM 3480 N N . GLY A 1 452 ? 15.319 37.159 -28.801 1.00 80.00 452 GLY A N 1
ATOM 3481 C CA . GLY A 1 452 ? 15.941 36.846 -30.088 1.00 80.00 452 GLY A CA 1
ATOM 3482 C C . GLY A 1 452 ? 14.944 36.849 -31.250 1.00 80.00 452 GLY A C 1
ATOM 3483 O O . GLY A 1 452 ? 15.208 37.459 -32.287 1.00 80.00 452 GLY A O 1
ATOM 3484 N N . ILE A 1 453 ? 13.769 36.239 -31.065 1.00 86.50 453 ILE A N 1
ATOM 3485 C CA . ILE A 1 453 ? 12.709 36.193 -32.085 1.00 86.50 453 ILE A CA 1
ATOM 3486 C C . ILE A 1 453 ? 12.149 37.598 -32.348 1.00 86.50 453 ILE A C 1
ATOM 3488 O O . ILE A 1 453 ? 12.048 38.011 -33.502 1.00 86.50 453 ILE A O 1
ATOM 3492 N N . MET A 1 454 ? 11.862 38.371 -31.297 1.00 85.44 454 MET A N 1
ATOM 3493 C CA . MET A 1 454 ? 11.390 39.755 -31.422 1.00 85.44 454 MET A CA 1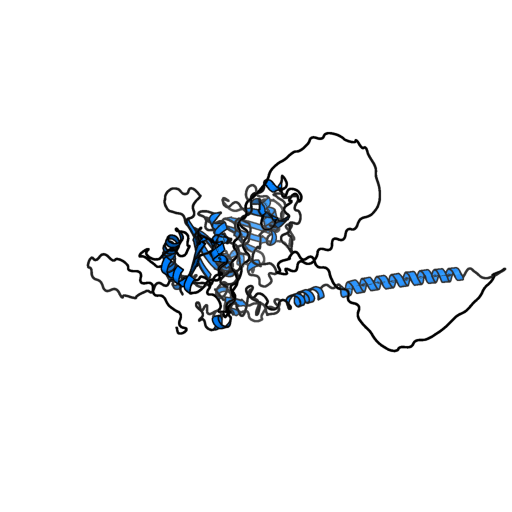
ATOM 3494 C C . MET A 1 454 ? 12.430 40.663 -32.090 1.00 85.44 454 MET A C 1
ATOM 3496 O O . MET A 1 454 ? 12.074 41.486 -32.935 1.00 85.44 454 MET A O 1
ATOM 3500 N N . GLY A 1 455 ? 13.717 40.477 -31.781 1.00 88.06 455 GLY A N 1
ATOM 3501 C CA . GLY A 1 455 ? 14.817 41.174 -32.448 1.00 88.06 455 GLY A CA 1
ATOM 3502 C C . GLY A 1 455 ? 14.900 40.845 -33.940 1.00 88.06 455 GLY A C 1
ATOM 3503 O O . GLY A 1 455 ? 14.992 41.753 -34.767 1.00 88.06 455 GLY A O 1
ATOM 3504 N N . CYS A 1 456 ? 14.782 39.566 -34.308 1.00 88.44 456 CYS A N 1
ATOM 3505 C CA . CYS A 1 456 ? 14.772 39.141 -35.711 1.00 88.44 456 CYS A CA 1
ATOM 3506 C C . CYS A 1 456 ? 13.572 39.716 -36.479 1.00 88.44 456 CYS A C 1
ATOM 3508 O O . CYS A 1 456 ? 13.729 40.174 -37.611 1.00 88.44 456 CYS A O 1
ATOM 3510 N N . ILE A 1 457 ? 12.389 39.753 -35.856 1.00 91.06 457 ILE A N 1
ATOM 3511 C CA . ILE A 1 457 ? 11.184 40.345 -36.452 1.00 91.06 457 ILE A CA 1
ATOM 3512 C C . ILE A 1 457 ? 11.366 41.855 -36.658 1.00 91.06 457 ILE A C 1
ATOM 3514 O O . ILE A 1 457 ? 11.073 42.354 -37.742 1.00 91.06 457 ILE A O 1
ATOM 3518 N N . MET A 1 458 ? 11.912 42.583 -35.679 1.00 90.69 458 MET A N 1
ATOM 3519 C CA . MET A 1 458 ? 12.209 44.018 -35.810 1.00 90.69 458 MET A CA 1
ATOM 3520 C C . MET A 1 458 ? 13.189 44.311 -36.952 1.00 90.69 458 MET A C 1
ATOM 3522 O O . MET A 1 458 ? 12.957 45.226 -37.742 1.00 90.69 458 MET A O 1
ATOM 3526 N N . VAL A 1 459 ? 14.254 43.515 -37.093 1.00 92.19 459 VAL A N 1
ATOM 3527 C CA . VAL A 1 459 ? 15.220 43.672 -38.193 1.00 92.19 459 VAL A CA 1
ATOM 3528 C C . VAL A 1 459 ? 14.569 43.388 -39.547 1.00 92.19 459 VAL A C 1
ATOM 3530 O O . VAL A 1 459 ? 14.792 44.142 -40.493 1.00 92.19 459 VAL A O 1
ATOM 3533 N N . LEU A 1 460 ? 13.722 42.359 -39.650 1.00 91.50 460 LEU A N 1
ATOM 3534 C CA . LEU A 1 460 ? 12.975 42.067 -40.878 1.00 91.50 460 LEU A CA 1
ATOM 3535 C C . LEU A 1 460 ? 12.000 43.193 -41.238 1.00 91.50 460 LEU A C 1
ATOM 3537 O O . LEU A 1 460 ? 11.938 43.594 -42.399 1.00 91.50 460 LEU A O 1
ATOM 3541 N N . VAL A 1 461 ? 11.284 43.752 -40.260 1.00 92.19 461 VAL A N 1
ATOM 3542 C CA . VAL A 1 461 ? 10.384 44.895 -40.477 1.00 92.19 461 VAL A CA 1
ATOM 3543 C C . VAL A 1 461 ? 11.166 46.122 -40.948 1.00 92.19 461 VAL A C 1
ATOM 3545 O O . VAL A 1 461 ? 10.761 46.762 -41.917 1.00 92.19 461 VAL A O 1
ATOM 3548 N N . LEU A 1 462 ? 12.317 46.421 -40.336 1.00 90.56 462 LEU A N 1
ATOM 3549 C CA . LEU A 1 462 ? 13.183 47.527 -40.755 1.00 90.56 462 LEU A CA 1
ATOM 3550 C C . LEU A 1 462 ? 13.787 47.301 -42.145 1.00 90.56 462 LEU A C 1
ATOM 3552 O O . LEU A 1 462 ? 13.854 48.241 -42.933 1.00 90.56 462 LEU A O 1
ATOM 3556 N N . ALA A 1 463 ? 14.172 46.070 -42.482 1.00 88.75 463 ALA A N 1
ATOM 3557 C CA . ALA A 1 463 ? 14.676 45.721 -43.806 1.00 88.75 463 ALA A CA 1
ATOM 3558 C C . ALA A 1 463 ? 13.587 45.866 -44.880 1.00 88.75 463 ALA A C 1
ATOM 3560 O O . ALA A 1 463 ? 13.842 46.447 -45.933 1.00 88.75 463 ALA A O 1
ATOM 3561 N N . VAL A 1 464 ? 12.357 45.416 -44.606 1.00 90.69 464 VAL A N 1
ATOM 3562 C CA . VAL A 1 464 ? 11.209 45.592 -45.512 1.00 90.69 464 VAL A CA 1
ATOM 3563 C C . VAL A 1 464 ? 10.827 47.067 -45.633 1.00 90.69 464 VAL A C 1
ATOM 3565 O O . VAL A 1 464 ? 10.543 47.529 -46.738 1.00 90.69 464 VAL A O 1
ATOM 3568 N N . TYR A 1 465 ? 10.860 47.827 -44.537 1.00 88.75 465 TYR A N 1
ATOM 3569 C CA . TYR A 1 465 ? 10.620 49.268 -44.552 1.00 88.75 465 TYR A CA 1
ATOM 3570 C C . TYR A 1 465 ? 11.680 50.001 -45.377 1.00 88.75 465 TYR A C 1
ATOM 3572 O O . TYR A 1 465 ? 11.331 50.777 -46.262 1.00 88.75 465 TYR A O 1
ATOM 3580 N N . ALA A 1 466 ? 12.966 49.709 -45.164 1.00 86.31 466 ALA A N 1
ATOM 3581 C CA . ALA A 1 466 ? 14.062 50.281 -45.937 1.00 86.31 466 ALA A CA 1
ATOM 3582 C C . ALA A 1 466 ? 13.974 49.884 -47.416 1.00 86.31 466 ALA A C 1
ATOM 3584 O O . ALA A 1 466 ? 14.139 50.738 -48.280 1.00 86.31 466 ALA A O 1
ATOM 3585 N N . TYR A 1 467 ? 13.631 48.631 -47.718 1.00 86.56 467 TYR A N 1
ATOM 3586 C CA . TYR A 1 467 ? 13.428 48.150 -49.083 1.00 86.56 467 TYR A CA 1
ATOM 3587 C C . TYR A 1 467 ? 12.264 48.869 -49.774 1.00 86.56 467 TYR A C 1
ATOM 3589 O O . TYR A 1 467 ? 12.424 49.390 -50.880 1.00 86.56 467 TYR A O 1
ATOM 3597 N N . ARG A 1 468 ? 11.106 48.988 -49.109 1.00 84.06 468 ARG A N 1
ATOM 3598 C CA . ARG A 1 468 ? 9.961 49.748 -49.634 1.00 84.06 468 ARG A CA 1
ATOM 3599 C C . ARG A 1 468 ? 10.279 51.229 -49.773 1.00 84.06 468 ARG A C 1
ATOM 3601 O O . ARG A 1 468 ? 9.918 51.827 -50.782 1.00 84.06 468 ARG A O 1
ATOM 3608 N N . HIS A 1 469 ? 10.996 51.810 -48.819 1.00 79.56 469 HIS A N 1
ATOM 3609 C CA . HIS A 1 469 ? 11.408 53.204 -48.880 1.00 79.56 469 HIS A CA 1
ATOM 3610 C C . HIS A 1 469 ? 12.419 53.445 -50.009 1.00 79.56 469 HIS A C 1
ATOM 3612 O O . HIS A 1 469 ? 12.326 54.449 -50.708 1.00 79.56 469 HIS A O 1
ATOM 3618 N N . GLN A 1 470 ? 13.328 52.506 -50.270 1.00 75.62 470 GLN A N 1
ATOM 3619 C CA . GLN A 1 470 ? 14.308 52.583 -51.352 1.00 75.62 470 GLN A CA 1
ATOM 3620 C C . GLN A 1 470 ? 13.666 52.374 -52.731 1.00 75.62 470 GLN A C 1
ATOM 3622 O O . GLN A 1 470 ? 14.059 53.045 -53.685 1.00 75.62 470 GLN A O 1
ATOM 3627 N N . ILE A 1 471 ? 12.637 51.526 -52.837 1.00 76.38 471 ILE A N 1
ATOM 3628 C CA . ILE A 1 471 ? 11.796 51.416 -54.039 1.00 76.38 471 ILE A CA 1
ATOM 3629 C C . ILE A 1 471 ? 10.992 52.696 -54.253 1.00 76.38 471 ILE A C 1
ATOM 3631 O O . ILE A 1 471 ? 10.976 53.208 -55.367 1.00 76.38 471 ILE A O 1
ATOM 3635 N N . HIS A 1 472 ? 10.395 53.264 -53.203 1.00 65.50 472 HIS A N 1
ATOM 3636 C CA . HIS A 1 472 ? 9.689 54.543 -53.294 1.00 65.50 472 HIS A CA 1
ATOM 3637 C C . HIS A 1 472 ? 10.642 55.672 -53.726 1.00 65.50 472 HIS A C 1
ATOM 3639 O O . HIS A 1 472 ? 10.303 56.510 -54.558 1.00 65.50 472 HIS A O 1
ATOM 3645 N N . ARG A 1 473 ? 11.891 55.653 -53.245 1.00 63.94 473 ARG A N 1
ATOM 3646 C CA . ARG A 1 473 ? 12.933 56.613 -53.638 1.00 63.94 473 ARG A CA 1
ATOM 3647 C C . ARG A 1 473 ? 13.430 56.398 -55.073 1.00 63.94 473 ARG A C 1
ATOM 3649 O O . ARG A 1 473 ? 13.687 57.379 -55.761 1.00 63.94 473 ARG A O 1
ATOM 3656 N N . ARG A 1 474 ? 13.519 55.149 -55.550 1.00 59.25 474 ARG A N 1
ATOM 3657 C CA . ARG A 1 474 ? 13.836 54.821 -56.956 1.00 59.25 474 ARG A CA 1
ATOM 3658 C C . ARG A 1 474 ? 12.689 55.164 -57.910 1.00 59.25 474 ARG A C 1
ATOM 3660 O O . ARG A 1 474 ? 12.955 55.672 -58.994 1.00 59.25 474 ARG A O 1
ATOM 3667 N N . SER A 1 475 ? 11.440 54.977 -57.482 1.00 56.47 475 SER A N 1
ATOM 3668 C CA . SER A 1 475 ? 10.231 55.402 -58.204 1.00 56.47 475 SER A CA 1
ATOM 3669 C C . SER A 1 475 ? 10.217 56.917 -58.438 1.00 56.47 475 SER A C 1
ATOM 3671 O O . SER A 1 475 ? 9.854 57.371 -59.516 1.00 56.47 475 SER A O 1
ATOM 3673 N N . HIS A 1 476 ? 10.688 57.708 -57.468 1.00 50.91 476 HIS A N 1
ATOM 3674 C CA . HIS A 1 476 ? 10.795 59.166 -57.599 1.00 50.91 476 HIS A CA 1
ATOM 3675 C C . HIS A 1 476 ? 12.040 59.668 -58.355 1.00 50.91 476 HIS A C 1
ATOM 3677 O O . HIS A 1 476 ? 12.161 60.869 -58.576 1.00 50.91 476 HIS A O 1
ATOM 3683 N N . GLN A 1 477 ? 12.955 58.791 -58.784 1.00 49.69 477 GLN A N 1
ATOM 3684 C CA . GLN A 1 477 ? 14.143 59.173 -59.568 1.00 49.69 477 GLN A CA 1
ATOM 3685 C C . GLN A 1 477 ? 13.981 58.963 -61.084 1.00 49.69 477 GLN A C 1
ATOM 3687 O O . GLN A 1 477 ? 14.917 59.232 -61.829 1.00 49.69 477 GLN A O 1
ATOM 3692 N N . HIS A 1 478 ? 12.812 58.515 -61.559 1.00 47.38 478 HIS A N 1
ATOM 3693 C CA . HIS A 1 478 ? 12.480 58.401 -62.992 1.00 47.38 478 HIS A CA 1
ATOM 3694 C C . HIS A 1 478 ? 11.343 59.338 -63.420 1.00 47.38 478 HIS A C 1
ATOM 3696 O O . HIS A 1 478 ? 10.592 59.028 -64.341 1.00 47.38 478 HIS A O 1
ATOM 3702 N N . MET A 1 479 ? 11.200 60.503 -62.782 1.00 43.94 479 MET A N 1
ATOM 3703 C CA . MET A 1 479 ? 10.237 61.487 -63.271 1.00 43.94 479 MET A CA 1
ATOM 3704 C C . MET A 1 479 ? 10.720 62.915 -63.063 1.00 43.94 479 MET A C 1
ATOM 3706 O O . MET A 1 479 ? 10.661 63.467 -61.969 1.00 43.94 479 MET A O 1
ATOM 3710 N N . SER A 1 480 ? 11.218 63.511 -64.143 1.00 34.75 480 SER A N 1
ATOM 3711 C CA . SER A 1 480 ? 11.308 64.955 -64.375 1.00 34.75 480 SER A CA 1
ATOM 3712 C C . SER A 1 480 ? 11.558 65.180 -65.875 1.00 34.75 480 SER A C 1
ATOM 3714 O O . SER A 1 480 ? 12.272 64.385 -66.481 1.00 34.75 480 SER A O 1
ATOM 3716 N N . PRO A 1 481 ? 11.172 66.322 -66.455 1.00 45.00 481 PRO A N 1
ATOM 3717 C CA . PRO A 1 481 ? 9.848 66.947 -66.417 1.00 45.00 481 PRO A CA 1
ATOM 3718 C C . PRO A 1 481 ? 9.421 67.356 -67.847 1.00 45.00 481 PRO A C 1
ATOM 3720 O O . PRO A 1 481 ? 10.270 67.801 -68.606 1.00 45.00 481 PRO A O 1
ATOM 3723 N N . LEU A 1 482 ? 8.140 67.274 -68.231 1.00 34.41 482 LEU A N 1
ATOM 3724 C CA . LEU A 1 482 ? 7.536 68.187 -69.225 1.00 34.41 482 LEU A CA 1
ATOM 3725 C C . LEU A 1 482 ? 6.040 67.902 -69.413 1.00 34.41 482 LEU A C 1
ATOM 3727 O O . LEU A 1 482 ? 5.640 66.797 -69.753 1.00 34.41 482 LEU A O 1
ATOM 3731 N N . ALA A 1 483 ? 5.270 68.979 -69.260 1.00 35.19 483 ALA A N 1
ATOM 3732 C CA . ALA A 1 483 ? 3.920 69.199 -69.766 1.00 35.19 483 ALA A CA 1
ATOM 3733 C C . ALA A 1 483 ? 2.756 68.402 -69.137 1.00 35.19 483 ALA A C 1
ATOM 3735 O O . ALA A 1 483 ? 2.352 67.346 -69.605 1.00 35.19 483 ALA A O 1
ATOM 3736 N N . ALA A 1 484 ? 2.116 69.087 -68.185 1.00 35.06 484 ALA A N 1
ATOM 3737 C CA . ALA A 1 484 ? 0.744 69.595 -68.319 1.00 35.06 484 ALA A CA 1
ATOM 3738 C C . ALA A 1 484 ? -0.300 69.022 -67.342 1.00 35.06 484 ALA A C 1
ATOM 3740 O O . ALA A 1 484 ? -0.798 67.914 -67.492 1.00 35.06 484 ALA A O 1
ATOM 3741 N N . GLN A 1 485 ? -0.733 69.941 -66.467 1.00 37.09 485 GLN A N 1
ATOM 3742 C CA . GLN A 1 485 ? -2.131 70.172 -66.087 1.00 37.09 485 GLN A CA 1
ATOM 3743 C C . GLN A 1 485 ? -2.678 69.386 -64.887 1.00 37.09 485 GLN A C 1
ATOM 3745 O O . GLN A 1 485 ? -3.480 68.474 -65.042 1.00 37.09 485 GLN A O 1
ATOM 3750 N N . GLU A 1 486 ? -2.345 69.838 -63.671 1.00 34.84 486 GLU A N 1
ATOM 3751 C CA . GLU A 1 486 ? -3.086 69.453 -62.462 1.00 34.84 486 GLU A CA 1
ATOM 3752 C C . GLU A 1 486 ? -4.005 70.577 -61.958 1.00 34.84 486 GLU A C 1
ATOM 3754 O O . GLU A 1 486 ? -3.589 71.629 -61.470 1.00 34.84 486 GLU A O 1
ATOM 3759 N N . MET A 1 487 ? -5.295 70.286 -62.118 1.00 33.31 487 MET A N 1
ATOM 3760 C CA . MET A 1 487 ? -6.455 70.753 -61.357 1.00 33.31 487 MET A CA 1
ATOM 3761 C C . MET A 1 487 ? -6.230 70.509 -59.846 1.00 33.31 487 MET A C 1
ATOM 3763 O O . MET A 1 487 ? -5.849 69.412 -59.467 1.00 33.31 487 MET A O 1
ATOM 3767 N N . SER A 1 488 ? -6.336 71.534 -58.982 1.00 34.34 488 SER A N 1
ATOM 3768 C CA . SER A 1 488 ? -7.534 71.868 -58.164 1.00 34.34 488 SER A CA 1
ATOM 3769 C C . SER A 1 488 ? -7.749 70.872 -56.992 1.00 34.34 488 SER A C 1
ATOM 3771 O O . SER A 1 488 ? -7.835 69.687 -57.264 1.00 34.34 488 SER A O 1
ATOM 3773 N N . VAL A 1 489 ? -7.881 71.160 -55.685 1.00 33.88 489 VAL A N 1
ATOM 3774 C CA . VAL A 1 489 ? -8.469 72.239 -54.849 1.00 33.88 489 VAL A CA 1
ATOM 3775 C C . VAL A 1 489 ? -8.110 71.857 -53.374 1.00 33.88 489 VAL A C 1
ATOM 3777 O O . VAL A 1 489 ? -8.177 70.677 -53.059 1.00 33.88 489 VAL A O 1
ATOM 3780 N N . ARG A 1 490 ? -7.532 72.751 -52.532 1.00 33.84 490 ARG A N 1
ATOM 3781 C CA . ARG A 1 490 ? -8.118 73.424 -51.315 1.00 33.84 490 ARG A CA 1
ATOM 3782 C C . ARG A 1 490 ? -8.702 72.470 -50.224 1.00 33.84 490 ARG A C 1
ATOM 3784 O O . ARG A 1 490 ? -9.423 71.561 -50.584 1.00 33.84 490 ARG A O 1
ATOM 3791 N N . MET A 1 491 ? -8.599 72.637 -48.892 1.00 31.30 491 MET A N 1
ATOM 3792 C CA . MET A 1 491 ? -8.080 73.663 -47.963 1.00 31.30 491 MET A CA 1
ATOM 3793 C C . MET A 1 491 ? -8.172 73.137 -46.495 1.00 31.30 491 MET A C 1
ATOM 3795 O O . MET A 1 491 ? -9.111 72.412 -46.185 1.00 31.30 491 MET A O 1
ATOM 3799 N N . SER A 1 492 ? -7.274 73.629 -45.622 1.00 33.91 492 SER A N 1
ATOM 3800 C CA . SER A 1 492 ? -7.417 73.994 -44.179 1.00 33.91 492 SER A CA 1
ATOM 3801 C C . SER A 1 492 ? -7.720 72.972 -43.059 1.00 33.91 492 SER A C 1
ATOM 3803 O O . SER A 1 492 ? -8.859 72.562 -42.877 1.00 33.91 492 SER A O 1
ATOM 3805 N N . ASN A 1 493 ? -6.686 72.720 -42.234 1.00 31.19 493 ASN A N 1
ATOM 3806 C CA . ASN A 1 493 ? -6.481 73.112 -40.815 1.00 31.19 493 ASN A CA 1
ATOM 3807 C C . ASN A 1 493 ? -7.671 73.283 -39.848 1.00 31.19 493 ASN A C 1
ATOM 3809 O O . ASN A 1 493 ? -8.564 74.079 -40.128 1.00 31.19 493 ASN A O 1
ATOM 3813 N N . LEU A 1 494 ? -7.509 72.749 -38.621 1.00 33.88 494 LEU A N 1
ATOM 3814 C CA . LEU A 1 494 ? -7.583 73.532 -37.368 1.00 33.88 494 LEU A CA 1
ATOM 3815 C C . LEU A 1 494 ? -7.019 72.776 -36.140 1.00 33.88 494 LEU A C 1
ATOM 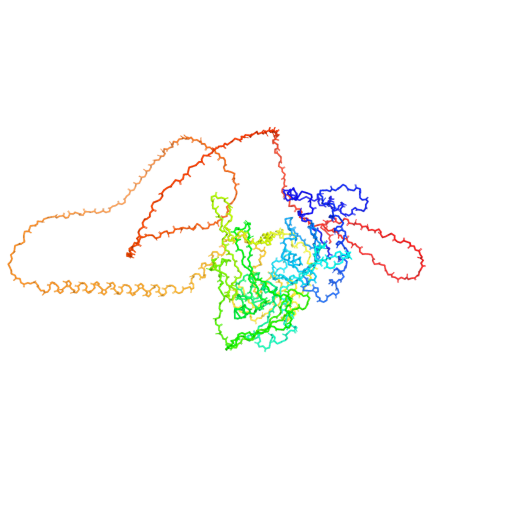3817 O O . LEU A 1 494 ? -7.354 71.618 -35.896 1.00 33.88 494 LEU A O 1
ATOM 3821 N N . GLU A 1 495 ? -6.156 73.484 -35.403 1.00 32.19 495 GLU A N 1
ATOM 3822 C CA . GLU A 1 495 ? -5.738 73.297 -34.002 1.00 32.19 495 GLU A CA 1
ATOM 3823 C C . GLU A 1 495 ? -6.950 73.231 -33.042 1.00 32.19 495 GLU A C 1
ATOM 3825 O O . GLU A 1 495 ? -7.970 73.858 -33.313 1.00 32.19 495 GLU A O 1
ATOM 3830 N N . ASN A 1 496 ? -6.873 72.575 -31.876 1.00 30.92 496 ASN A N 1
ATOM 3831 C CA . ASN A 1 496 ? -6.220 73.097 -30.666 1.00 30.92 496 ASN A CA 1
ATOM 3832 C C . ASN A 1 496 ? -6.590 72.304 -29.386 1.00 30.92 496 ASN A C 1
ATOM 3834 O O . ASN A 1 496 ? -7.721 71.861 -29.227 1.00 30.92 496 ASN A O 1
ATOM 3838 N N . ASP A 1 497 ? -5.597 72.223 -28.499 1.00 32.59 497 ASP A N 1
ATOM 3839 C CA . ASP A 1 497 ? -5.591 72.233 -27.027 1.00 32.59 497 ASP A CA 1
ATOM 3840 C C . ASP A 1 497 ? -6.339 71.249 -26.099 1.00 32.59 497 ASP A C 1
ATOM 3842 O O . ASP A 1 497 ? -7.492 70.855 -26.251 1.00 32.59 497 ASP A O 1
ATOM 3846 N N . ARG A 1 498 ? -5.560 70.926 -25.054 1.00 37.06 498 ARG A N 1
ATOM 3847 C CA . ARG A 1 498 ? -5.861 70.299 -23.764 1.00 37.06 498 ARG A CA 1
ATOM 3848 C C . ARG A 1 498 ? -6.624 71.271 -22.854 1.00 37.06 498 ARG A C 1
ATOM 3850 O O . ARG A 1 498 ? -6.330 72.457 -22.893 1.00 37.06 498 ARG A O 1
ATOM 3857 N N . ASP A 1 499 ? -7.461 70.749 -21.957 1.00 35.50 499 ASP A N 1
ATOM 3858 C CA . ASP A 1 499 ? -7.298 70.967 -20.509 1.00 35.50 499 ASP A CA 1
ATOM 3859 C C . ASP A 1 499 ? -8.271 70.117 -19.676 1.00 35.50 499 ASP A C 1
ATOM 3861 O O . ASP A 1 499 ? -9.385 69.796 -20.089 1.00 35.50 499 ASP A O 1
ATOM 3865 N N . GLU A 1 500 ? -7.781 69.725 -18.501 1.00 37.28 500 GLU A N 1
ATOM 3866 C CA . GLU A 1 500 ? -8.498 69.078 -17.402 1.00 37.28 500 GLU A CA 1
ATOM 3867 C C . GLU A 1 500 ? -9.483 70.055 -16.738 1.00 37.28 500 GLU A C 1
ATOM 3869 O O . GLU A 1 500 ? -9.117 71.216 -16.546 1.00 37.28 500 GLU A O 1
ATOM 3874 N N . ARG A 1 501 ? -10.656 69.571 -16.288 1.00 32.97 501 ARG A N 1
ATOM 3875 C CA . ARG A 1 501 ? -11.133 69.676 -14.887 1.00 32.97 501 ARG A CA 1
ATOM 3876 C C . ARG A 1 501 ? -12.616 69.335 -14.677 1.00 32.97 501 ARG A C 1
ATOM 3878 O O . ARG A 1 501 ? -13.465 69.670 -15.492 1.00 32.97 501 ARG A O 1
ATOM 3885 N N . ASP A 1 502 ? -12.816 68.761 -13.492 1.00 32.44 502 ASP A N 1
ATOM 3886 C CA . ASP A 1 502 ? -13.916 68.902 -12.533 1.00 32.44 502 ASP A CA 1
ATOM 3887 C C . ASP A 1 502 ? -15.305 68.268 -12.776 1.00 32.44 502 ASP A C 1
ATOM 3889 O O . ASP A 1 502 ? -16.020 68.536 -13.737 1.00 32.44 502 ASP A O 1
ATOM 3893 N N . ASP A 1 503 ? -15.650 67.490 -11.744 1.00 31.41 503 ASP A N 1
ATOM 3894 C CA . ASP A 1 503 ? -16.877 67.518 -10.941 1.00 31.41 503 ASP A CA 1
ATOM 3895 C C . ASP A 1 503 ? -18.137 66.712 -11.307 1.00 31.41 503 ASP A C 1
ATOM 3897 O O . ASP A 1 503 ? -18.815 66.907 -12.311 1.00 31.41 503 ASP A O 1
ATOM 3901 N N . ASP A 1 504 ? -18.462 65.875 -10.315 1.00 30.41 504 ASP A N 1
ATOM 3902 C CA . ASP A 1 504 ? -19.748 65.740 -9.638 1.00 30.41 504 ASP A CA 1
ATOM 3903 C C . ASP A 1 504 ? -20.961 65.073 -10.318 1.00 30.41 504 ASP A C 1
ATOM 3905 O O . ASP A 1 504 ? -21.691 65.638 -11.126 1.00 30.41 504 ASP A O 1
ATOM 3909 N N . SER A 1 505 ? -21.322 63.942 -9.692 1.00 30.83 505 SER A N 1
ATOM 3910 C CA . SER A 1 505 ? -22.581 63.770 -8.942 1.00 30.83 505 SER A CA 1
ATOM 3911 C C . SER A 1 505 ? -23.779 63.023 -9.562 1.00 30.83 505 SER A C 1
ATOM 3913 O O . SER A 1 505 ? -24.132 63.146 -10.730 1.00 30.83 505 SER A O 1
ATOM 3915 N N . HIS A 1 506 ? -24.435 62.310 -8.634 1.00 35.53 506 HIS A N 1
ATOM 3916 C CA . HIS A 1 506 ? -25.843 61.903 -8.550 1.00 35.53 506 HIS A CA 1
ATOM 3917 C C . HIS A 1 506 ? -26.361 60.606 -9.216 1.00 35.53 506 HIS A C 1
ATOM 3919 O O . HIS A 1 506 ? -26.639 60.520 -10.406 1.00 35.53 506 HIS A O 1
ATOM 3925 N N . GLU A 1 507 ? -26.587 59.643 -8.309 1.00 31.41 507 GLU A N 1
ATOM 3926 C CA . GLU A 1 507 ? -27.887 59.051 -7.929 1.00 31.41 507 GLU A CA 1
ATOM 3927 C C . GLU A 1 507 ? -28.645 58.088 -8.861 1.00 31.41 507 GLU A C 1
ATOM 3929 O O . GLU A 1 507 ? -29.151 58.424 -9.928 1.00 31.41 507 GLU A O 1
ATOM 3934 N N . ASP A 1 508 ? -28.815 56.883 -8.302 1.00 30.81 508 ASP A N 1
ATOM 3935 C CA . ASP A 1 508 ? -30.070 56.163 -8.070 1.00 30.81 508 ASP A CA 1
ATOM 3936 C C . ASP A 1 508 ? -31.137 56.114 -9.168 1.00 30.81 508 ASP A C 1
ATOM 3938 O O . ASP A 1 508 ? -31.871 57.062 -9.450 1.00 30.81 508 ASP A O 1
ATOM 3942 N N . ARG A 1 509 ? -31.407 54.876 -9.596 1.00 33.06 509 ARG A N 1
ATOM 3943 C CA . ARG A 1 509 ? -32.778 54.418 -9.840 1.00 33.06 509 ARG A CA 1
ATOM 3944 C C . ARG A 1 509 ? -32.906 52.919 -9.588 1.00 33.06 509 ARG A C 1
ATOM 3946 O O . ARG A 1 509 ? -32.492 52.095 -10.398 1.00 33.06 509 ARG A O 1
ATOM 3953 N N . GLY A 1 510 ? -33.532 52.580 -8.463 1.00 27.53 510 GLY A N 1
ATOM 3954 C CA . GLY A 1 510 ? -34.079 51.251 -8.216 1.00 27.53 510 GLY A CA 1
ATOM 3955 C C . GLY A 1 510 ? -35.367 51.010 -9.005 1.00 27.53 510 GLY A C 1
ATOM 3956 O O . GLY A 1 510 ? -36.140 51.940 -9.229 1.00 27.53 510 GLY A O 1
ATOM 3957 N N . ILE A 1 511 ? -35.621 49.747 -9.364 1.00 30.88 511 ILE A N 1
ATOM 3958 C CA . ILE A 1 511 ? -36.972 49.199 -9.535 1.00 30.88 511 ILE A CA 1
ATOM 3959 C C . ILE A 1 511 ? -37.015 47.795 -8.921 1.00 30.88 511 ILE A C 1
ATOM 3961 O O . ILE A 1 511 ? -36.131 46.963 -9.112 1.00 30.88 511 ILE A O 1
ATOM 3965 N N . ILE A 1 512 ? -38.081 47.610 -8.152 1.00 28.78 512 ILE A N 1
ATOM 3966 C CA . ILE A 1 512 ? -38.455 46.508 -7.275 1.00 28.78 512 ILE A CA 1
ATOM 3967 C C . ILE A 1 512 ? -39.232 45.415 -8.042 1.00 28.78 512 ILE A C 1
ATOM 3969 O O . ILE A 1 512 ? -40.036 45.719 -8.915 1.00 28.78 512 ILE A O 1
ATOM 3973 N N . SER A 1 513 ? -38.984 44.171 -7.611 1.00 27.42 513 SER A N 1
ATOM 3974 C CA . SER A 1 513 ? -39.807 42.942 -7.594 1.00 27.42 513 SER A CA 1
ATOM 3975 C C . SER A 1 513 ? -40.390 42.328 -8.883 1.00 27.42 513 SER A C 1
ATOM 3977 O O . SER A 1 513 ? -41.242 42.877 -9.568 1.00 27.42 513 SER A O 1
ATOM 3979 N N . ASN A 1 514 ? -40.092 41.041 -9.099 1.00 32.75 514 ASN A N 1
ATOM 3980 C CA . ASN A 1 514 ? -40.935 39.972 -8.550 1.00 32.75 514 ASN A CA 1
ATOM 3981 C C . ASN A 1 514 ? -40.207 38.622 -8.541 1.00 32.75 514 ASN A C 1
ATOM 3983 O O . ASN A 1 514 ? -39.599 38.185 -9.512 1.00 32.75 514 ASN A O 1
ATOM 3987 N N . THR A 1 515 ? -40.302 37.988 -7.382 1.00 30.69 515 THR A N 1
ATOM 3988 C CA . THR A 1 515 ? -39.760 36.702 -6.971 1.00 30.69 515 THR A CA 1
ATOM 3989 C C . THR A 1 515 ? -40.538 35.525 -7.562 1.00 30.69 515 THR A C 1
ATOM 3991 O O . THR A 1 515 ? -41.766 35.496 -7.524 1.00 30.69 515 THR A O 1
ATOM 3994 N N . ARG A 1 516 ? -39.810 34.483 -7.979 1.00 30.45 516 ARG A N 1
ATOM 3995 C CA . ARG A 1 516 ? -40.176 33.083 -7.714 1.00 30.45 516 ARG A CA 1
ATOM 3996 C C . ARG A 1 516 ? -38.911 32.316 -7.339 1.00 30.45 516 ARG A C 1
ATOM 3998 O O . ARG A 1 516 ? -38.065 32.048 -8.182 1.00 30.45 516 ARG A O 1
ATOM 4005 N N . PHE A 1 517 ? -38.807 32.016 -6.050 1.00 27.42 517 PHE A N 1
ATOM 4006 C CA . PHE A 1 517 ? -37.871 31.062 -5.469 1.00 27.42 517 PHE A CA 1
ATOM 4007 C C . PHE A 1 517 ? -38.424 29.640 -5.654 1.00 27.42 517 PHE A C 1
ATOM 4009 O O . PHE A 1 517 ? -39.570 29.384 -5.290 1.00 27.42 517 PHE A O 1
ATOM 4016 N N . ILE A 1 518 ? -37.594 28.717 -6.146 1.00 32.62 518 ILE A N 1
ATOM 4017 C CA . ILE A 1 518 ? -37.515 27.347 -5.621 1.00 32.62 518 ILE A CA 1
ATOM 4018 C C . ILE A 1 518 ? -36.049 27.131 -5.241 1.00 32.62 518 ILE A C 1
ATOM 4020 O O . ILE A 1 518 ? -35.142 27.514 -5.977 1.00 32.62 518 ILE A O 1
ATOM 4024 N N . ALA A 1 519 ? -35.870 26.617 -4.030 1.00 29.61 519 ALA A N 1
ATOM 4025 C CA . ALA A 1 519 ? -34.643 26.576 -3.260 1.00 29.61 519 ALA A CA 1
ATOM 4026 C C . ALA A 1 519 ? -33.526 25.749 -3.916 1.00 29.61 519 ALA A C 1
ATOM 4028 O O . ALA A 1 519 ? -33.699 24.566 -4.203 1.00 29.61 519 ALA A O 1
ATOM 4029 N N . ALA A 1 520 ? -32.355 26.370 -4.052 1.00 28.53 520 ALA A N 1
ATOM 4030 C CA . ALA A 1 520 ? -31.082 25.676 -3.969 1.00 28.53 520 ALA A CA 1
ATOM 4031 C C . ALA A 1 520 ? -30.703 25.609 -2.482 1.00 28.53 520 ALA A C 1
ATOM 4033 O O . ALA A 1 520 ? -30.570 26.647 -1.830 1.00 28.53 520 ALA A O 1
ATOM 4034 N N . VAL A 1 521 ? -30.577 24.395 -1.947 1.00 28.92 521 VAL A N 1
ATOM 4035 C CA . VAL A 1 521 ? -29.854 24.158 -0.695 1.00 28.92 521 VAL A CA 1
ATOM 4036 C C . VAL A 1 521 ? -28.360 24.266 -0.993 1.00 28.92 521 VAL A C 1
ATOM 4038 O O . VAL A 1 521 ? -27.879 23.867 -2.052 1.00 28.92 521 VAL A O 1
ATOM 4041 N N . ILE A 1 522 ? -27.691 24.916 -0.052 1.00 29.41 522 ILE A N 1
ATOM 4042 C CA . ILE A 1 522 ? -26.330 25.435 -0.060 1.00 29.41 522 ILE A CA 1
ATOM 4043 C C . ILE A 1 522 ? -25.321 24.329 0.312 1.00 29.41 522 ILE A C 1
ATOM 4045 O O . ILE A 1 522 ? -25.682 23.374 0.991 1.00 29.41 522 ILE A O 1
ATOM 4049 N N . GLU A 1 523 ? -24.062 24.566 -0.087 1.00 26.80 523 GLU A N 1
ATOM 4050 C CA . GLU A 1 523 ? -22.787 23.907 0.280 1.00 26.80 523 GLU A CA 1
ATOM 4051 C C . GLU A 1 523 ? -22.257 22.847 -0.703 1.00 26.80 523 GLU A C 1
ATOM 4053 O O . GLU A 1 523 ? -22.968 21.939 -1.100 1.00 26.80 523 GLU A O 1
ATOM 4058 N N . ARG A 1 524 ? -20.997 22.871 -1.156 1.00 27.02 524 ARG A N 1
ATOM 4059 C CA . ARG A 1 524 ? -19.840 23.753 -0.914 1.00 27.02 524 ARG A CA 1
ATOM 4060 C C . ARG A 1 524 ? -18.903 23.653 -2.126 1.00 27.02 524 ARG A C 1
ATOM 4062 O O . ARG A 1 524 ? -18.914 22.678 -2.870 1.00 27.02 524 ARG A O 1
ATOM 4069 N N . HIS A 1 525 ? -18.124 24.708 -2.319 1.00 26.36 525 HIS A N 1
ATOM 4070 C CA . HIS A 1 525 ? -17.226 24.921 -3.445 1.00 26.36 525 HIS A CA 1
ATOM 4071 C C . HIS A 1 525 ? -16.121 23.856 -3.514 1.00 26.36 525 HIS A C 1
ATOM 4073 O O . HIS A 1 525 ? -15.310 23.754 -2.600 1.00 26.36 525 HIS A O 1
ATOM 4079 N N . ALA A 1 526 ? -16.034 23.151 -4.642 1.00 27.02 526 ALA A N 1
ATOM 4080 C CA . ALA A 1 526 ? -14.790 22.565 -5.125 1.00 27.02 526 ALA A CA 1
ATOM 4081 C C . ALA A 1 526 ? -14.444 23.267 -6.442 1.00 27.02 526 ALA A C 1
ATOM 4083 O O . ALA A 1 526 ? -15.190 23.196 -7.421 1.00 27.02 526 ALA A O 1
ATOM 4084 N N . HIS A 1 527 ? -13.343 24.015 -6.439 1.00 28.08 527 HIS A N 1
ATOM 4085 C CA . HIS A 1 527 ? -12.824 24.693 -7.616 1.00 28.08 527 HIS A CA 1
ATOM 4086 C C . HIS A 1 527 ? -12.405 23.665 -8.675 1.00 28.08 527 HIS A C 1
ATOM 4088 O O . HIS A 1 527 ? -11.391 22.989 -8.543 1.00 28.08 527 HIS A O 1
ATOM 4094 N N . SER A 1 528 ? -13.186 23.575 -9.749 1.00 25.59 528 SER A N 1
ATOM 4095 C CA . SER A 1 528 ? -12.765 23.001 -11.025 1.00 25.59 528 SER A CA 1
ATOM 4096 C C . SER A 1 528 ? -12.439 24.166 -11.963 1.00 25.59 528 SER A C 1
ATOM 4098 O O . SER A 1 528 ? -13.303 25.027 -12.147 1.00 25.59 528 SER A O 1
ATOM 4100 N N . PRO A 1 529 ? -11.237 24.256 -12.560 1.00 32.69 529 PRO A N 1
ATOM 4101 C CA . PRO A 1 529 ? -10.983 25.278 -13.555 1.00 32.69 529 PRO A CA 1
ATOM 4102 C C . PRO A 1 529 ? -11.720 24.927 -14.851 1.00 32.69 529 PRO A C 1
ATOM 4104 O O . PRO A 1 529 ? -11.549 23.859 -15.443 1.00 32.69 529 PRO A O 1
ATOM 4107 N N . GLU A 1 530 ? -12.541 25.871 -15.293 1.00 29.20 530 GLU A N 1
ATOM 4108 C CA . GLU A 1 530 ? -13.382 25.801 -16.478 1.00 29.20 530 GLU A CA 1
ATOM 4109 C C . GLU A 1 530 ? -12.581 25.506 -17.753 1.00 29.20 530 GLU A C 1
ATOM 4111 O O . GLU A 1 530 ? -11.777 26.302 -18.251 1.00 29.20 530 GLU A O 1
ATOM 4116 N N . ARG A 1 531 ? -12.875 24.353 -18.357 1.00 29.80 531 ARG A N 1
ATOM 4117 C CA . ARG A 1 531 ? -12.399 23.965 -19.684 1.00 29.80 531 ARG A CA 1
ATOM 4118 C C . ARG A 1 531 ? -13.142 24.787 -20.748 1.00 29.80 531 ARG A C 1
ATOM 4120 O O . ARG A 1 531 ? -14.174 24.375 -21.276 1.00 29.80 531 ARG A O 1
ATOM 4127 N N . ARG A 1 532 ? -12.595 25.954 -21.113 1.00 28.44 532 ARG A N 1
ATOM 4128 C CA . ARG A 1 532 ? -12.994 26.699 -22.323 1.00 28.44 532 ARG A CA 1
ATOM 4129 C C . ARG A 1 532 ? -12.742 25.841 -23.572 1.00 28.44 532 ARG A C 1
ATOM 4131 O O . ARG A 1 532 ? -11.621 25.759 -24.069 1.00 28.44 532 ARG A O 1
ATOM 4138 N N . ARG A 1 533 ? -13.807 25.251 -24.126 1.00 30.77 533 ARG A N 1
ATOM 4139 C CA . ARG A 1 533 ? -13.849 24.767 -25.516 1.00 30.77 533 ARG A CA 1
ATOM 4140 C C . ARG A 1 533 ? -13.601 25.950 -26.462 1.00 30.77 533 ARG A C 1
ATOM 4142 O O . ARG A 1 533 ? -14.437 26.845 -26.550 1.00 30.77 533 ARG A O 1
ATOM 4149 N N . ARG A 1 534 ? -12.498 25.943 -27.217 1.00 29.14 534 ARG A N 1
ATOM 4150 C CA . ARG A 1 534 ? -12.410 26.684 -28.486 1.00 29.14 534 ARG A CA 1
ATOM 4151 C C . ARG A 1 534 ? -12.626 25.706 -29.630 1.00 29.14 534 ARG A C 1
ATOM 4153 O O . ARG A 1 534 ? -11.740 24.930 -29.967 1.00 29.14 534 ARG A O 1
ATOM 4160 N N . TYR A 1 535 ? -13.814 25.779 -30.216 1.00 26.34 535 TYR A N 1
ATOM 4161 C CA . TYR A 1 535 ? -14.050 25.353 -31.586 1.00 26.34 535 TYR A CA 1
ATOM 4162 C C . TYR A 1 535 ? -13.232 26.254 -32.518 1.00 26.34 535 TYR A C 1
ATOM 4164 O O . TYR A 1 535 ? -13.417 27.470 -32.512 1.00 26.34 535 TYR A O 1
ATOM 4172 N N . TRP A 1 536 ? -12.367 25.664 -33.339 1.00 28.02 536 TRP A N 1
ATOM 4173 C CA . TRP A 1 536 ? -11.997 26.246 -34.625 1.00 28.02 536 TRP A CA 1
ATOM 4174 C C . TRP A 1 536 ? -12.631 25.380 -35.706 1.00 28.02 536 TRP A C 1
ATOM 4176 O O . TRP A 1 536 ? -12.282 24.216 -35.872 1.00 28.02 536 TRP A O 1
ATOM 4186 N N . GLY A 1 537 ? -13.610 25.955 -36.398 1.00 26.33 537 GLY A N 1
ATOM 4187 C CA . GLY A 1 537 ? -14.185 25.415 -37.619 1.00 26.33 537 GLY A CA 1
ATOM 4188 C C . GLY A 1 537 ? -14.019 26.418 -38.761 1.00 26.33 537 GLY A C 1
ATOM 4189 O O . GLY A 1 537 ? -14.079 27.623 -38.515 1.00 26.33 537 GLY A O 1
ATOM 4190 N N . ARG A 1 538 ? -13.909 25.857 -39.980 1.00 29.02 538 ARG A N 1
ATOM 4191 C CA . ARG A 1 538 ? -13.827 26.442 -41.345 1.00 29.02 538 ARG A CA 1
ATOM 4192 C C . ARG A 1 538 ? -12.417 26.779 -41.867 1.00 29.02 538 ARG A C 1
ATOM 4194 O O . ARG A 1 538 ? -11.640 27.386 -41.150 1.00 29.02 538 ARG A O 1
ATOM 4201 N N . SER A 1 539 ? -12.030 26.466 -43.115 1.00 28.30 539 SER A N 1
ATOM 4202 C CA . SER A 1 539 ? -12.746 25.954 -44.309 1.00 28.30 539 SER A CA 1
ATOM 4203 C C . SER A 1 539 ? -11.770 25.509 -45.423 1.00 28.30 539 SER A C 1
ATOM 4205 O 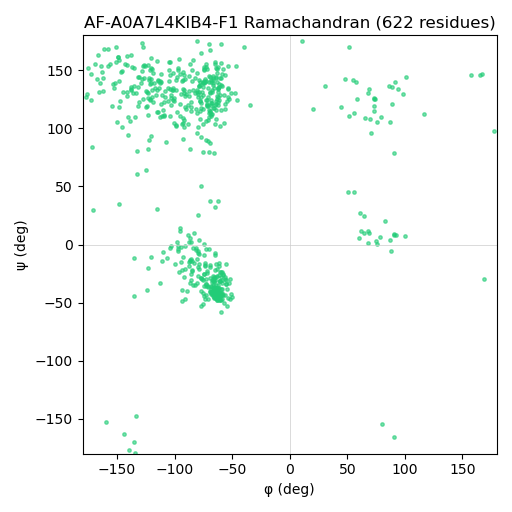O . SER A 1 539 ? -10.726 26.136 -45.568 1.00 28.30 539 SER A O 1
ATOM 4207 N N . GLY A 1 540 ? -12.228 24.586 -46.292 1.00 27.31 540 GLY A N 1
ATOM 4208 C CA . GLY A 1 540 ? -11.825 24.413 -47.711 1.00 27.31 540 GLY A CA 1
ATOM 4209 C C . GLY A 1 540 ? -10.701 23.394 -47.963 1.00 27.31 540 GLY A C 1
ATOM 4210 O O . GLY A 1 540 ? -9.717 23.428 -47.245 1.00 27.31 540 GLY A O 1
ATOM 4211 N N . THR A 1 541 ? -10.734 22.465 -48.926 1.00 29.11 541 THR A N 1
ATOM 4212 C CA . THR A 1 541 ? -11.501 22.275 -50.178 1.00 29.11 541 THR A CA 1
ATOM 4213 C C . THR A 1 541 ? -11.309 20.824 -50.679 1.00 29.11 541 THR A C 1
ATOM 4215 O O . THR A 1 541 ? -10.329 20.199 -50.291 1.00 29.11 541 THR A O 1
ATOM 4218 N N . GLU A 1 542 ? -12.186 20.368 -51.595 1.00 28.48 542 GLU A N 1
ATOM 4219 C CA . GLU A 1 542 ? -12.058 19.187 -52.496 1.00 28.48 542 GLU A CA 1
ATOM 4220 C C . GLU A 1 542 ? -12.103 17.791 -51.818 1.00 28.48 542 GLU A C 1
ATOM 4222 O O . GLU A 1 542 ? -11.463 17.554 -50.811 1.00 28.48 542 GLU A O 1
ATOM 4227 N N . SER A 1 543 ? -12.829 16.765 -52.269 1.00 36.44 543 SER A N 1
ATOM 4228 C CA . SER A 1 543 ? -13.450 16.451 -53.558 1.00 36.44 543 SER A CA 1
ATOM 4229 C C . SER A 1 543 ? -14.470 15.304 -53.385 1.00 36.44 543 SER A C 1
ATOM 4231 O O . SER A 1 543 ? -14.247 14.371 -52.625 1.00 36.44 543 SER A O 1
ATOM 4233 N N . ASP A 1 544 ? -15.596 15.470 -54.074 1.00 34.62 544 ASP A N 1
ATOM 4234 C CA . ASP A 1 544 ? -16.400 14.526 -54.863 1.00 34.62 544 ASP A CA 1
ATOM 4235 C C . ASP A 1 544 ? -16.865 13.112 -54.424 1.00 34.62 544 ASP A C 1
ATOM 4237 O O . ASP A 1 544 ? -16.129 12.275 -53.914 1.00 34.62 544 ASP A O 1
ATOM 4241 N N . HIS A 1 545 ? -18.110 12.866 -54.872 1.00 40.22 545 HIS A N 1
ATOM 4242 C CA . HIS A 1 545 ? -18.890 11.623 -55.024 1.00 40.22 545 HIS A CA 1
ATOM 4243 C C . HIS A 1 545 ? -19.430 10.957 -53.737 1.00 40.22 545 HIS A C 1
ATOM 4245 O O . HIS A 1 545 ? -18.690 10.589 -52.841 1.00 40.22 545 HIS A O 1
ATOM 4251 N N . GLY A 1 546 ? -20.724 10.678 -53.571 1.00 30.81 546 GLY A N 1
ATOM 4252 C CA . GLY A 1 546 ? -21.863 10.726 -54.480 1.00 30.81 546 GLY A CA 1
ATOM 4253 C C . GLY A 1 546 ? -22.977 9.796 -53.962 1.00 30.81 546 GLY A C 1
ATOM 4254 O O . GLY A 1 546 ? -22.695 8.734 -53.421 1.00 30.81 546 GLY A O 1
ATOM 4255 N N . TYR A 1 547 ? -24.223 10.213 -54.203 1.00 32.59 547 TYR A N 1
ATOM 4256 C CA . TYR A 1 547 ? -25.494 9.468 -54.171 1.00 32.59 547 TYR A CA 1
ATOM 4257 C C . TYR A 1 547 ? -26.225 9.139 -52.851 1.00 32.59 547 TYR A C 1
ATOM 4259 O O . TYR A 1 547 ? -25.898 8.239 -52.087 1.00 32.59 547 TYR A O 1
ATOM 4267 N N . SER A 1 548 ? -27.351 9.850 -52.734 1.00 34.19 548 SER A N 1
ATOM 4268 C CA . SER A 1 548 ? -28.610 9.587 -52.036 1.00 34.19 548 SER A CA 1
ATOM 4269 C C . SER A 1 548 ? -29.214 8.191 -52.249 1.00 34.19 548 SER A C 1
ATOM 4271 O O . SER A 1 548 ? -29.151 7.656 -53.351 1.00 34.19 548 SER A O 1
ATOM 4273 N N . THR A 1 549 ? -29.998 7.719 -51.273 1.00 33.34 549 THR A N 1
ATOM 4274 C CA . THR A 1 549 ? -31.428 7.387 -51.471 1.00 33.34 549 THR A CA 1
ATOM 4275 C C . THR A 1 549 ? -32.205 7.516 -50.153 1.00 33.34 549 THR A C 1
ATOM 4277 O O . THR A 1 549 ? -31.720 7.172 -49.080 1.00 33.34 549 THR A O 1
ATOM 4280 N N . MET A 1 550 ? -33.399 8.100 -50.274 1.00 28.22 550 MET A N 1
ATOM 4281 C CA . MET A 1 550 ? -34.420 8.354 -49.253 1.00 28.22 550 MET A CA 1
ATOM 4282 C C . MET A 1 550 ? -35.171 7.070 -48.837 1.00 28.22 550 MET A C 1
ATOM 4284 O O . MET A 1 550 ? -35.413 6.227 -49.695 1.00 28.22 550 MET A O 1
ATOM 4288 N N . SER A 1 551 ? -35.474 6.982 -47.528 1.00 33.34 551 SER A N 1
ATOM 4289 C CA . SER A 1 551 ? -36.732 6.661 -46.780 1.00 33.34 551 SER A CA 1
ATOM 4290 C C . SER A 1 551 ? -37.988 6.106 -47.522 1.00 33.34 551 SER A C 1
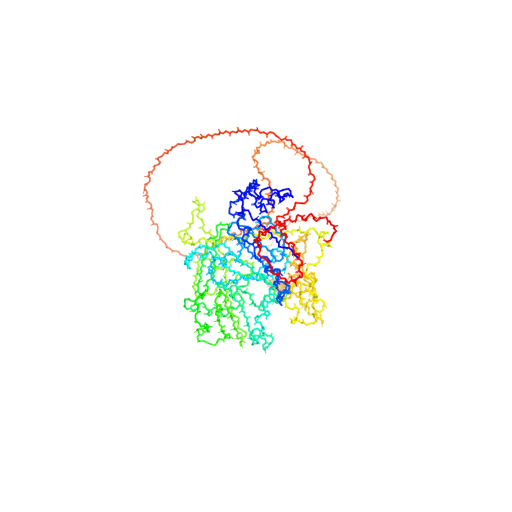ATOM 4292 O O . SER A 1 551 ? -37.979 6.116 -48.749 1.00 33.34 551 SER A O 1
ATOM 4294 N N . PRO A 1 552 ? -39.126 5.717 -46.863 1.00 45.06 552 PRO A N 1
ATOM 4295 C CA . PRO A 1 552 ? -39.563 5.875 -45.449 1.00 45.06 552 PRO A CA 1
ATOM 4296 C C . PRO A 1 552 ? -40.380 4.669 -44.868 1.00 45.06 552 PRO A C 1
ATOM 4298 O O . PRO A 1 552 ? -40.416 3.608 -45.480 1.00 45.06 552 PRO A O 1
ATOM 4301 N N . GLN A 1 553 ? -41.091 4.905 -43.741 1.00 27.53 553 GLN A N 1
ATOM 4302 C CA . GLN A 1 553 ? -42.323 4.219 -43.258 1.00 27.53 553 GLN A CA 1
ATOM 4303 C C . GLN A 1 553 ? -42.127 2.937 -42.418 1.00 27.53 553 GLN A C 1
ATOM 4305 O O . GLN A 1 553 ? -41.252 2.140 -42.719 1.00 27.53 553 GLN A O 1
ATOM 4310 N N . GLU A 1 554 ? -42.821 2.665 -41.303 1.00 25.94 554 GLU A N 1
ATOM 4311 C CA . GLU A 1 554 ? -44.097 3.094 -40.674 1.00 25.94 554 GLU A CA 1
ATOM 4312 C C . GLU A 1 554 ? -43.948 2.916 -39.136 1.00 25.94 554 GLU A C 1
ATOM 4314 O O . GLU A 1 554 ? -43.241 2.013 -38.691 1.00 25.94 554 GLU A O 1
ATOM 4319 N N . ASP A 1 555 ? -44.348 3.859 -38.277 1.00 25.11 555 ASP A N 1
ATOM 4320 C CA . ASP A 1 555 ? -45.686 4.058 -37.674 1.00 25.11 555 ASP A CA 1
ATOM 4321 C C . ASP A 1 555 ? -46.324 2.824 -37.001 1.00 25.11 555 ASP A C 1
ATOM 4323 O O . ASP A 1 555 ? -46.754 1.893 -37.674 1.00 25.11 555 ASP A O 1
ATOM 4327 N N . SER A 1 556 ? -46.434 2.869 -35.661 1.00 30.91 556 SER A N 1
ATOM 4328 C CA . SER A 1 556 ? -47.545 2.370 -34.808 1.00 30.91 556 SER A CA 1
ATOM 4329 C C . SER A 1 556 ? -47.157 2.593 -33.333 1.00 30.91 556 SER A C 1
ATOM 4331 O O . SER A 1 556 ? -46.218 1.986 -32.829 1.00 30.91 556 SER A O 1
ATOM 4333 N N . GLU A 1 557 ? -47.631 3.667 -32.701 1.00 27.83 557 GLU A N 1
ATOM 4334 C CA . GLU A 1 557 ? -48.837 3.708 -31.850 1.00 27.83 557 GLU A CA 1
ATOM 4335 C C . GLU A 1 557 ? -48.668 3.076 -30.444 1.00 27.83 557 GLU A C 1
ATOM 4337 O O . GLU A 1 557 ? -48.645 1.866 -30.250 1.00 27.83 557 GLU A O 1
ATOM 4342 N N . ASN A 1 558 ? -48.583 3.989 -29.464 1.00 29.42 558 ASN A N 1
ATOM 4343 C CA . ASN A 1 558 ? -48.960 3.918 -28.034 1.00 29.42 558 ASN A CA 1
ATOM 4344 C C . ASN A 1 558 ? -50.301 3.150 -27.796 1.00 29.42 558 ASN A C 1
ATOM 4346 O O . ASN A 1 558 ? -51.044 3.024 -28.768 1.00 29.42 558 ASN A O 1
ATOM 4350 N N . PRO A 1 559 ? -50.760 2.783 -26.556 1.00 37.34 559 PRO A N 1
ATOM 4351 C CA . PRO A 1 559 ? -50.755 3.673 -25.378 1.00 37.34 559 PRO A CA 1
ATOM 4352 C C . PRO A 1 559 ? -50.831 2.930 -23.985 1.00 37.34 559 PRO A C 1
ATOM 4354 O O . PRO A 1 559 ? -50.288 1.832 -23.887 1.00 37.34 559 PRO A O 1
ATOM 4357 N N . PRO A 1 560 ? -51.370 3.503 -22.873 1.00 38.38 560 PRO A N 1
ATOM 4358 C CA . PRO A 1 560 ? -50.626 3.724 -21.621 1.00 38.38 560 PRO A CA 1
ATOM 4359 C C . PRO A 1 560 ? -51.442 3.263 -20.371 1.00 38.38 560 PRO A C 1
ATOM 4361 O O . PRO A 1 560 ? -52.283 2.378 -20.495 1.00 38.38 560 PRO A O 1
ATOM 4364 N N . CYS A 1 561 ? -51.264 3.942 -19.221 1.00 23.38 561 CYS A N 1
ATOM 4365 C CA . CYS A 1 561 ? -52.078 3.933 -17.979 1.00 23.38 561 CYS A CA 1
ATOM 4366 C C . CYS A 1 561 ? -51.652 2.910 -16.898 1.00 23.38 561 CYS A C 1
ATOM 4368 O O . CYS A 1 561 ? -51.353 1.768 -17.211 1.00 23.38 561 CYS A O 1
ATOM 4370 N N . ASN A 1 562 ? -51.644 3.205 -15.588 1.00 25.23 562 ASN A N 1
ATOM 4371 C CA . ASN A 1 562 ? -52.098 4.371 -14.815 1.00 25.23 562 ASN A CA 1
ATOM 4372 C C . ASN A 1 562 ? -51.552 4.302 -13.361 1.00 25.23 562 ASN A C 1
ATOM 4374 O O . ASN A 1 562 ? -51.565 3.228 -12.769 1.00 25.23 562 ASN A O 1
ATOM 4378 N N . ASN A 1 563 ? -51.189 5.475 -12.825 1.00 25.64 563 ASN A N 1
ATO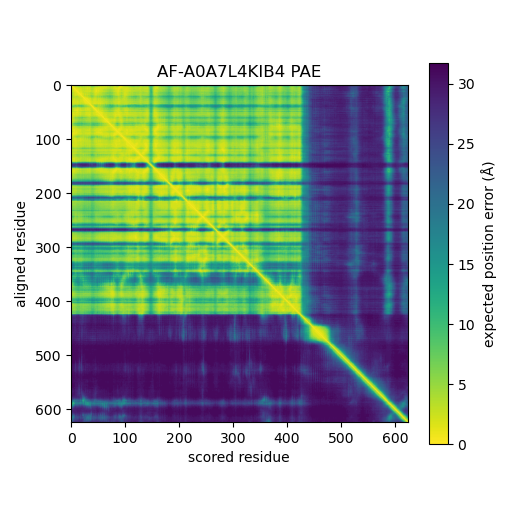M 4379 C CA . ASN A 1 563 ? -51.554 6.097 -11.531 1.00 25.64 563 ASN A CA 1
ATOM 4380 C C . ASN A 1 563 ? -51.322 5.395 -10.165 1.00 25.64 563 ASN A C 1
ATOM 4382 O O . ASN A 1 563 ? -52.041 4.461 -9.828 1.00 25.64 563 ASN A O 1
ATOM 4386 N N . ASP A 1 564 ? -50.403 5.988 -9.371 1.00 26.14 564 ASP A N 1
ATOM 4387 C CA . ASP A 1 564 ? -50.601 6.761 -8.107 1.00 26.14 564 ASP A CA 1
ATOM 4388 C C . ASP A 1 564 ? -51.436 6.188 -6.923 1.00 26.14 564 ASP A C 1
ATOM 4390 O O . ASP A 1 564 ? -52.295 5.334 -7.107 1.00 26.14 564 ASP A O 1
ATOM 4394 N N . PRO A 1 565 ? -51.420 6.824 -5.725 1.00 42.59 565 PRO A N 1
ATOM 4395 C CA . PRO A 1 565 ? -50.314 7.198 -4.821 1.00 42.59 565 PRO A CA 1
ATOM 4396 C C . PRO A 1 565 ? -50.694 6.846 -3.348 1.00 42.59 565 PRO A C 1
ATOM 4398 O O . PRO A 1 565 ? -51.726 6.221 -3.128 1.00 42.59 565 PRO A O 1
ATOM 4401 N N . LEU A 1 566 ? -49.936 7.275 -2.322 1.00 27.16 566 LEU A N 1
ATOM 4402 C CA . LEU A 1 566 ? -50.493 7.712 -1.016 1.00 27.16 566 LEU A CA 1
ATOM 4403 C C . LEU A 1 566 ? -49.420 8.320 -0.091 1.00 27.16 566 LEU A C 1
ATOM 4405 O O . LEU A 1 566 ? -48.414 7.693 0.233 1.00 27.16 566 LEU A O 1
ATOM 4409 N N . SER A 1 567 ? -49.687 9.553 0.339 1.00 24.95 567 SER A N 1
ATOM 4410 C CA . SER A 1 567 ? -48.965 10.335 1.348 1.00 24.95 567 SER A CA 1
ATOM 4411 C C . SER A 1 567 ? -49.459 10.045 2.769 1.00 24.95 567 SER A C 1
ATOM 4413 O O . SER A 1 567 ? -50.641 9.771 2.963 1.00 24.95 567 SER A O 1
ATOM 4415 N N . ALA A 1 568 ? -48.599 10.269 3.766 1.00 27.36 568 ALA A N 1
ATOM 4416 C CA . ALA A 1 568 ? -49.000 10.753 5.090 1.00 27.36 568 ALA A CA 1
ATOM 4417 C C . ALA A 1 568 ? -47.815 11.489 5.741 1.00 27.36 568 ALA A C 1
ATOM 4419 O O . ALA A 1 568 ? -46.749 10.905 5.924 1.00 27.36 568 ALA A O 1
ATOM 4420 N N . GLY A 1 569 ? -47.999 12.777 6.038 1.00 22.66 569 GLY A N 1
ATOM 4421 C CA . GLY A 1 569 ? -47.058 13.608 6.790 1.00 22.66 569 GLY A CA 1
ATOM 4422 C C . GLY A 1 569 ? -47.428 13.690 8.271 1.00 22.66 569 GLY A C 1
ATOM 4423 O O . GLY A 1 569 ? -48.585 13.461 8.623 1.00 22.66 569 GLY A O 1
ATOM 4424 N N . VAL A 1 570 ? -46.454 14.050 9.112 1.00 27.00 570 VAL A N 1
ATOM 4425 C CA . VAL A 1 570 ? -46.649 14.542 10.485 1.00 27.00 570 VAL A CA 1
ATOM 4426 C C . VAL A 1 570 ? -45.543 15.558 10.805 1.00 27.00 570 VAL A C 1
ATOM 4428 O O . VAL A 1 570 ? -44.363 15.234 10.700 1.00 27.00 570 VAL A O 1
ATOM 4431 N N . ASP A 1 571 ? -45.956 16.768 11.192 1.00 24.27 571 ASP A N 1
ATOM 4432 C CA . ASP A 1 571 ? -45.138 17.869 11.722 1.00 24.27 571 ASP A CA 1
ATOM 4433 C C . ASP A 1 571 ? -44.780 17.657 13.204 1.00 24.27 571 ASP A C 1
ATOM 4435 O O . ASP A 1 571 ? -45.657 17.281 13.986 1.00 24.27 571 ASP A O 1
ATOM 4439 N N . VAL A 1 572 ? -43.555 18.012 13.626 1.00 29.23 572 VAL A N 1
ATOM 4440 C CA . VAL A 1 572 ? -43.231 18.382 15.023 1.00 29.23 572 VAL A CA 1
ATOM 4441 C C . VAL A 1 572 ? -42.164 19.487 15.030 1.00 29.23 572 VAL A C 1
ATOM 4443 O O . VAL A 1 572 ? -41.166 19.399 14.322 1.00 29.23 572 VAL A O 1
ATOM 4446 N N . GLY A 1 573 ? -42.427 20.539 15.813 1.00 25.36 573 GLY A N 1
ATOM 4447 C CA . GLY A 1 573 ? -41.696 21.804 15.839 1.00 25.36 573 GLY A CA 1
ATOM 4448 C C . GLY A 1 573 ? -40.351 21.816 16.573 1.00 25.36 573 GLY A C 1
ATOM 4449 O O . GLY A 1 573 ? -40.013 20.934 17.358 1.00 25.36 573 GLY A O 1
ATOM 4450 N N . THR A 1 574 ? -39.613 22.883 16.282 1.00 24.89 574 THR A N 1
ATOM 4451 C CA . THR A 1 574 ? -38.250 23.213 16.706 1.00 24.89 574 THR A CA 1
ATOM 4452 C C . THR A 1 574 ? -38.228 24.046 17.990 1.00 24.89 574 THR A C 1
ATOM 4454 O O . THR A 1 574 ? -38.894 25.080 18.070 1.00 24.89 574 THR A O 1
ATOM 4457 N N . HIS A 1 575 ? -37.415 23.622 18.956 1.00 27.36 575 HIS A N 1
ATOM 4458 C CA . HIS A 1 575 ? -36.920 24.429 20.071 1.00 27.36 575 HIS A CA 1
ATOM 4459 C C . HIS A 1 575 ? -35.388 24.340 20.054 1.00 27.36 575 HIS A C 1
ATOM 4461 O O . HIS A 1 575 ? -34.849 23.240 20.164 1.00 27.36 575 HIS A O 1
ATOM 4467 N N . ASP A 1 576 ? -34.729 25.486 19.882 1.00 26.66 576 ASP A N 1
ATOM 4468 C CA . ASP A 1 576 ? -33.276 25.658 19.949 1.00 26.66 576 ASP A CA 1
ATOM 4469 C C . ASP A 1 576 ? -32.850 25.920 21.404 1.00 26.66 576 ASP A C 1
ATOM 4471 O O . ASP A 1 576 ? -33.382 26.831 22.042 1.00 26.66 576 ASP A O 1
ATOM 4475 N N . GLU A 1 577 ? -31.881 25.155 21.910 1.00 26.84 577 GLU A N 1
ATOM 4476 C CA . GLU A 1 577 ? -31.023 25.553 23.033 1.00 26.84 577 GLU A CA 1
ATOM 4477 C C . GLU A 1 577 ? -29.560 25.236 22.688 1.00 26.84 577 GLU A C 1
ATOM 4479 O O . GLU A 1 577 ? -29.228 24.142 22.227 1.00 26.84 577 GLU A O 1
ATOM 4484 N N . ASP A 1 578 ? -28.714 26.245 22.900 1.00 27.70 578 ASP A N 1
ATOM 4485 C CA . ASP A 1 578 ? -27.270 26.280 22.681 1.00 27.70 578 ASP A CA 1
ATOM 4486 C C . ASP A 1 578 ? -26.515 25.265 23.563 1.00 27.70 578 ASP A C 1
ATOM 4488 O O . ASP A 1 578 ? -26.732 25.211 24.776 1.00 27.70 578 ASP A O 1
ATOM 4492 N N . LEU A 1 579 ? -25.565 24.510 22.991 1.00 25.97 579 LEU A N 1
ATOM 4493 C CA . LEU A 1 579 ? -24.584 23.735 23.762 1.00 25.97 579 LEU A CA 1
ATOM 4494 C C . LEU A 1 579 ? -23.172 23.824 23.162 1.00 25.97 579 LEU A C 1
ATOM 4496 O O . LEU A 1 579 ? -22.972 23.691 21.955 1.00 25.97 579 LEU A O 1
ATOM 4500 N N . GLU A 1 580 ? -22.220 24.056 24.066 1.00 26.47 580 GLU A N 1
ATOM 4501 C CA . GLU A 1 580 ? -20.781 24.230 23.868 1.00 26.47 580 GLU A CA 1
ATOM 4502 C C . GLU A 1 580 ? -20.101 23.058 23.137 1.00 26.47 580 GLU A C 1
ATOM 4504 O O . GLU A 1 580 ? -20.461 21.888 23.282 1.00 26.47 580 GLU A O 1
ATOM 4509 N N . LEU A 1 581 ? -19.085 23.407 22.345 1.00 25.06 581 LEU A N 1
ATOM 4510 C CA . LEU A 1 581 ? -18.341 22.525 21.451 1.00 25.06 581 LEU A CA 1
ATOM 4511 C C . LEU A 1 581 ? -17.182 21.836 22.196 1.00 25.06 581 LEU A C 1
ATOM 4513 O O . LEU A 1 581 ? -16.038 22.274 22.099 1.00 25.06 581 LEU A O 1
ATOM 4517 N N . ASP A 1 582 ? -17.472 20.753 22.915 1.00 29.25 582 ASP A N 1
ATOM 4518 C CA . ASP A 1 582 ? -16.443 19.806 23.364 1.00 29.25 582 ASP A CA 1
ATOM 4519 C C . ASP A 1 582 ? -16.075 18.849 22.217 1.00 29.25 582 ASP A C 1
ATOM 4521 O O . ASP A 1 582 ? -16.936 18.290 21.530 1.00 29.25 582 ASP A O 1
ATOM 4525 N N . THR A 1 583 ? -14.775 18.662 21.995 1.00 30.20 583 THR A N 1
ATOM 4526 C CA . THR A 1 583 ? -14.230 17.770 20.965 1.00 30.20 583 THR A CA 1
ATOM 4527 C C . THR A 1 583 ? -14.648 16.311 21.226 1.00 30.20 583 THR A C 1
ATOM 4529 O O . THR A 1 583 ? -14.459 15.795 22.332 1.00 30.20 583 THR A O 1
ATOM 4532 N N . PRO A 1 584 ? -15.241 15.605 20.240 1.00 28.78 584 PRO A N 1
ATOM 4533 C CA . PRO A 1 584 ? -15.768 14.262 20.459 1.00 28.78 584 PRO A CA 1
ATOM 4534 C C . PRO A 1 584 ? -14.639 13.217 20.535 1.00 28.78 584 PRO A C 1
ATOM 4536 O O . PRO A 1 584 ? -13.713 13.253 19.720 1.00 28.78 584 PRO A O 1
ATOM 4539 N N . PRO A 1 585 ? -14.711 12.237 21.457 1.00 37.06 585 PRO A N 1
ATOM 4540 C CA . PRO A 1 585 ? -13.830 11.075 21.422 1.00 37.06 585 PRO A CA 1
ATOM 4541 C C . PRO A 1 585 ? -14.165 10.215 20.193 1.00 37.06 585 PRO A C 1
ATOM 4543 O O . PRO A 1 585 ? -15.335 9.952 19.933 1.00 37.06 585 PRO A O 1
ATOM 4546 N N . GLN A 1 586 ? -13.144 9.798 19.437 1.00 39.97 586 GLN A N 1
ATOM 4547 C CA . GLN A 1 586 ? -13.273 8.832 18.336 1.00 39.97 586 GLN A CA 1
ATOM 4548 C C . GLN A 1 586 ? -13.015 7.405 18.847 1.00 39.97 586 GLN A C 1
ATOM 4550 O O . GLN A 1 586 ? -12.211 7.220 19.766 1.00 39.97 586 GLN A O 1
ATOM 4555 N N . THR A 1 587 ? -13.671 6.400 18.252 1.00 33.69 587 THR A N 1
ATOM 4556 C CA . THR A 1 587 ? -13.798 5.050 18.831 1.00 33.69 587 THR A CA 1
ATOM 4557 C C . THR A 1 587 ? -12.472 4.309 18.850 1.00 33.69 587 THR A C 1
ATOM 4559 O O . THR A 1 587 ? -12.139 3.524 17.965 1.00 33.69 587 THR A O 1
ATOM 4562 N N . ALA A 1 588 ? -11.732 4.520 19.926 1.00 30.27 588 ALA A N 1
ATOM 4563 C CA . ALA A 1 588 ? -10.637 3.692 20.371 1.00 30.27 588 ALA A CA 1
ATOM 4564 C C . ALA A 1 588 ? -10.996 3.192 21.773 1.00 30.27 588 ALA A C 1
ATOM 4566 O O . ALA A 1 588 ? -10.749 3.863 22.773 1.00 30.27 588 ALA A O 1
ATOM 4567 N N . ALA A 1 589 ? -11.608 2.009 21.871 1.00 34.78 589 ALA A N 1
ATOM 4568 C CA . ALA A 1 589 ? -11.813 1.388 23.175 1.00 34.78 589 ALA A CA 1
ATOM 4569 C C . ALA A 1 589 ? -10.488 0.760 23.637 1.00 34.78 589 ALA A C 1
ATOM 4571 O O . ALA A 1 589 ? -9.987 -0.186 23.019 1.00 34.78 589 ALA A O 1
ATOM 4572 N N . LEU A 1 590 ? -9.918 1.290 24.723 1.00 32.69 590 LEU A N 1
ATOM 4573 C CA . LEU A 1 590 ? -8.766 0.704 25.407 1.00 32.69 590 LEU A CA 1
ATOM 4574 C C . LEU A 1 590 ? -9.239 -0.445 26.303 1.00 32.69 590 LEU A C 1
ATOM 4576 O O . LEU A 1 590 ? -9.739 -0.234 27.405 1.00 32.69 590 LEU A O 1
ATOM 4580 N N . LEU A 1 591 ? -9.065 -1.679 25.835 1.00 33.78 591 LEU A N 1
ATOM 4581 C CA . LEU A 1 591 ? -9.248 -2.879 26.653 1.00 33.78 591 LEU A CA 1
ATOM 4582 C C . LEU A 1 591 ? -7.864 -3.337 27.133 1.00 33.78 591 LEU A C 1
ATOM 4584 O O . LEU A 1 591 ? -7.097 -3.905 26.360 1.00 33.78 591 LEU A O 1
ATOM 4588 N N . SER A 1 592 ? -7.529 -3.049 28.394 1.00 31.45 592 SER A N 1
ATOM 4589 C CA . SER A 1 592 ? -6.242 -3.411 29.008 1.00 31.45 592 SER A CA 1
ATOM 4590 C C . SER A 1 592 ? -6.369 -4.649 29.903 1.00 31.45 592 SER A C 1
ATOM 4592 O O . SER A 1 592 ? -7.283 -4.735 30.724 1.00 31.45 592 SER A O 1
ATOM 4594 N N . HIS A 1 593 ? -5.422 -5.585 29.776 1.00 33.00 593 HIS A N 1
ATOM 4595 C CA . HIS A 1 593 ? -5.200 -6.693 30.707 1.00 33.00 593 HIS A CA 1
ATOM 4596 C C . HIS A 1 593 ? -3.978 -6.372 31.588 1.00 33.00 593 HIS A C 1
ATOM 4598 O O . HIS A 1 593 ? -2.875 -6.206 31.076 1.00 33.00 593 HIS A O 1
ATOM 4604 N N . LYS A 1 594 ? -4.140 -6.295 32.920 1.00 27.56 594 LYS A N 1
ATOM 4605 C CA . LYS A 1 594 ? -3.007 -6.147 33.857 1.00 27.56 594 LYS A CA 1
ATOM 4606 C C . LYS A 1 594 ? -2.424 -7.506 34.254 1.00 27.56 594 LYS A C 1
ATOM 4608 O O . LYS A 1 594 ? -3.154 -8.392 34.692 1.00 27.56 594 LYS A O 1
ATOM 4613 N N . PHE A 1 595 ? -1.098 -7.628 34.185 1.00 27.94 595 PHE A N 1
ATOM 4614 C CA . PHE A 1 595 ? -0.329 -8.771 34.688 1.00 27.94 595 PHE A CA 1
ATOM 4615 C C . PHE A 1 595 ? -0.032 -8.608 36.194 1.00 27.94 595 PHE A C 1
ATOM 4617 O O . PHE A 1 595 ? 0.281 -7.512 36.663 1.00 27.94 595 PHE A O 1
ATOM 4624 N N . HIS A 1 596 ? -0.101 -9.692 36.970 1.00 25.92 596 HIS A N 1
ATOM 4625 C CA . HIS A 1 596 ? 0.454 -9.762 38.329 1.00 25.92 596 HIS A CA 1
ATOM 4626 C C . HIS A 1 596 ? 1.638 -10.731 38.331 1.00 25.92 596 HIS A C 1
ATOM 4628 O O . HIS A 1 596 ? 1.489 -11.909 38.010 1.00 25.92 596 HIS A O 1
ATOM 4634 N N . HIS A 1 597 ? 2.823 -10.246 38.707 1.00 24.00 597 HIS A N 1
ATOM 4635 C CA . HIS A 1 597 ? 3.990 -11.093 38.934 1.00 24.00 597 HIS A CA 1
ATOM 4636 C C . HIS A 1 597 ? 3.780 -11.967 40.177 1.00 24.00 597 HIS A C 1
ATOM 4638 O O . HIS A 1 597 ? 3.820 -11.468 41.300 1.00 24.00 597 HIS A O 1
ATOM 4644 N N . TYR A 1 598 ? 3.656 -13.281 39.995 1.00 25.75 598 TYR A N 1
ATOM 4645 C CA . TYR A 1 598 ? 3.899 -14.247 41.066 1.00 25.75 598 TYR A CA 1
ATOM 4646 C C . TYR A 1 598 ? 5.177 -15.039 40.771 1.00 25.75 598 TYR A C 1
ATOM 4648 O O . TYR A 1 598 ? 5.263 -15.785 39.799 1.00 25.75 598 TYR A O 1
ATOM 4656 N N . ARG A 1 599 ? 6.184 -14.866 41.638 1.00 26.17 599 ARG A N 1
ATOM 4657 C CA . ARG A 1 599 ? 7.364 -15.738 41.724 1.00 26.17 599 ARG A CA 1
ATOM 4658 C C . ARG A 1 599 ? 6.909 -17.154 42.096 1.00 26.17 599 ARG A C 1
ATOM 4660 O O . ARG A 1 599 ? 6.273 -17.339 43.131 1.00 26.17 599 ARG A O 1
ATOM 4667 N N . LEU A 1 600 ? 7.267 -18.141 41.276 1.00 26.94 600 LEU A N 1
ATOM 4668 C CA . LEU A 1 600 ? 7.025 -19.561 41.535 1.00 26.94 600 LEU A CA 1
ATOM 4669 C C . LEU A 1 600 ? 7.918 -20.093 42.669 1.00 26.94 600 LEU A C 1
ATOM 4671 O O . LEU A 1 600 ? 9.135 -20.178 42.524 1.00 26.94 600 LEU A O 1
ATOM 4675 N N . HIS A 1 601 ? 7.283 -20.569 43.738 1.00 25.14 601 HIS A N 1
ATOM 4676 C CA . HIS A 1 601 ? 7.728 -21.738 44.496 1.00 25.14 601 HIS A CA 1
ATOM 4677 C C . HIS A 1 601 ? 6.608 -22.790 44.421 1.00 25.14 601 HIS A C 1
ATOM 4679 O O . HIS A 1 601 ? 5.467 -22.516 44.779 1.00 25.14 601 HIS A O 1
ATOM 4685 N N . HIS A 1 602 ? 6.927 -23.988 43.927 1.00 25.81 602 HIS A N 1
ATOM 4686 C CA . HIS A 1 602 ? 6.077 -25.186 44.021 1.00 25.81 602 HIS A CA 1
ATOM 4687 C C . HIS A 1 602 ? 6.106 -25.745 45.463 1.00 25.81 602 HIS A C 1
ATOM 4689 O O . HIS A 1 602 ? 7.139 -25.574 46.115 1.00 25.81 602 HIS A O 1
ATOM 4695 N N . PRO A 1 603 ? 5.039 -26.417 45.973 1.00 31.09 603 PRO A N 1
ATOM 4696 C CA . PRO A 1 603 ? 4.453 -27.599 45.320 1.00 31.09 603 PRO A CA 1
ATOM 4697 C C . PRO A 1 603 ? 2.911 -27.786 45.370 1.00 31.09 603 PRO A C 1
ATOM 4699 O O . PRO A 1 603 ? 2.210 -27.310 46.252 1.00 31.09 603 PRO A O 1
ATOM 4702 N N . THR A 1 604 ? 2.436 -28.532 44.364 1.00 30.44 604 THR A N 1
ATOM 4703 C CA . THR A 1 604 ? 1.244 -29.407 44.253 1.00 30.44 604 THR A CA 1
ATOM 4704 C C . THR A 1 604 ? 0.051 -29.257 45.220 1.00 30.44 604 THR A C 1
ATOM 4706 O O . THR A 1 604 ? 0.139 -29.685 46.368 1.00 30.44 604 THR A O 1
ATOM 4709 N N . LEU A 1 605 ? -1.126 -28.898 44.681 1.00 24.02 605 LEU A N 1
ATOM 4710 C CA . LEU A 1 605 ? -2.410 -29.574 44.953 1.00 24.02 605 LEU A CA 1
ATOM 4711 C C . LEU A 1 605 ? -3.463 -29.216 43.880 1.00 24.02 605 LEU A C 1
ATOM 4713 O O . LEU A 1 605 ? -3.508 -28.088 43.398 1.00 24.02 605 LEU A O 1
ATOM 4717 N N . HIS A 1 606 ? -4.308 -30.182 43.515 1.00 30.67 606 HIS A N 1
ATOM 4718 C CA . HIS A 1 606 ? -5.445 -30.040 42.598 1.00 30.67 606 HIS A CA 1
ATOM 4719 C C . HIS A 1 606 ? -6.419 -28.924 43.015 1.00 30.67 606 HIS A C 1
ATOM 4721 O O . HIS A 1 606 ? -7.031 -29.042 44.073 1.00 30.67 606 HIS A O 1
ATOM 4727 N N . HIS A 1 607 ? -6.676 -27.946 42.138 1.00 25.12 607 HIS A N 1
ATOM 4728 C CA . HIS A 1 607 ? -7.939 -27.196 42.091 1.00 25.12 607 HIS A CA 1
ATOM 4729 C C . HIS A 1 607 ? -8.232 -26.679 40.673 1.00 25.12 607 HIS A C 1
ATOM 4731 O O . HIS A 1 607 ? -7.346 -26.245 39.942 1.00 25.12 607 HIS A O 1
ATOM 4737 N N . SER A 1 608 ? -9.500 -26.781 40.279 1.00 26.89 608 SER A N 1
ATOM 4738 C CA . SER A 1 608 ? -10.070 -26.248 39.043 1.00 26.89 608 SER A CA 1
ATOM 4739 C C . SER A 1 608 ? -9.993 -24.719 39.037 1.00 26.89 608 SER A C 1
ATOM 4741 O O . SER A 1 608 ? -10.647 -24.073 39.856 1.00 26.89 608 SER A O 1
ATOM 4743 N N . HIS A 1 609 ? -9.234 -24.132 38.113 1.00 24.81 609 HIS A N 1
ATOM 4744 C CA . HIS A 1 609 ? -9.170 -22.680 37.957 1.00 24.81 609 HIS A CA 1
ATOM 4745 C C . HIS A 1 609 ? -10.194 -22.199 36.922 1.00 24.81 609 HIS A C 1
ATOM 4747 O O . HIS A 1 609 ? -9.992 -22.321 35.717 1.00 24.81 609 HIS A O 1
ATOM 4753 N N . HIS A 1 610 ? -11.286 -21.611 37.413 1.00 25.05 610 HIS A N 1
ATOM 4754 C CA . HIS A 1 610 ? -11.996 -20.565 36.686 1.00 25.05 610 HIS A CA 1
ATOM 4755 C C . HIS A 1 610 ? -11.077 -19.335 36.631 1.00 25.05 610 HIS A C 1
ATOM 4757 O O . HIS A 1 610 ? -10.796 -18.730 37.663 1.00 25.05 610 HIS A O 1
ATOM 4763 N N . LEU A 1 611 ? -10.587 -18.975 35.444 1.00 23.14 611 LEU A N 1
ATOM 4764 C CA . LEU A 1 611 ? -9.912 -17.696 35.218 1.00 23.14 611 LEU A CA 1
ATOM 4765 C C . LEU A 1 611 ? -10.976 -16.591 35.156 1.00 23.14 611 LEU A C 1
ATOM 4767 O O . LEU A 1 611 ? -11.706 -16.464 34.176 1.00 23.14 611 LEU A O 1
ATOM 4771 N N . GLN A 1 612 ? -11.093 -15.824 36.239 1.00 23.25 612 GLN A N 1
ATOM 4772 C CA . GLN A 1 612 ? -11.837 -14.567 36.273 1.00 23.25 612 GLN A CA 1
ATOM 4773 C C . GLN A 1 612 ? -11.015 -13.483 35.565 1.00 23.25 612 GLN A C 1
ATOM 4775 O O . GLN A 1 612 ? -9.930 -13.129 36.020 1.00 23.25 612 GLN A O 1
ATOM 4780 N N . ALA A 1 613 ? -11.539 -12.943 34.464 1.00 22.52 613 ALA A N 1
ATOM 4781 C CA . ALA A 1 613 ? -11.042 -11.708 33.870 1.00 22.52 613 ALA A CA 1
ATOM 4782 C C . ALA A 1 613 ? -11.621 -10.519 34.655 1.00 22.52 613 ALA A C 1
ATOM 4784 O O . ALA A 1 613 ? -12.832 -10.299 34.643 1.00 22.52 613 ALA A O 1
ATOM 4785 N N . ALA A 1 614 ? -10.767 -9.776 35.360 1.00 21.38 614 ALA A N 1
ATOM 4786 C CA . ALA A 1 614 ? -11.113 -8.479 35.931 1.00 21.38 614 ALA A CA 1
ATOM 4787 C C . ALA A 1 614 ? -10.764 -7.391 34.908 1.00 21.38 614 ALA A C 1
ATOM 4789 O O . ALA A 1 614 ? -9.605 -7.252 34.521 1.00 21.38 614 ALA A O 1
ATOM 4790 N N . VAL A 1 615 ? -11.772 -6.642 34.460 1.00 25.23 615 VAL A N 1
ATOM 4791 C CA . VAL A 1 615 ? -11.615 -5.490 33.566 1.00 25.23 615 VAL A CA 1
ATOM 4792 C C . VAL A 1 615 ? -11.571 -4.239 34.435 1.00 25.23 615 VAL A C 1
ATOM 4794 O O . VAL A 1 615 ? -12.564 -3.879 35.065 1.00 25.23 615 VAL A O 1
ATOM 4797 N N . THR A 1 616 ? -10.410 -3.593 34.512 1.00 21.56 616 THR A N 1
ATOM 4798 C CA . THR A 1 616 ? -10.264 -2.278 35.149 1.00 21.56 616 THR A CA 1
ATOM 4799 C C . THR A 1 616 ? -10.476 -1.186 34.111 1.00 21.56 616 THR A C 1
ATOM 4801 O O . THR A 1 616 ? -9.693 -1.068 33.170 1.00 21.56 616 THR A O 1
ATOM 4804 N N . VAL A 1 617 ? -11.517 -0.378 34.308 1.00 23.73 617 VAL A N 1
ATOM 4805 C CA . VAL A 1 617 ? -11.708 0.899 33.615 1.00 23.73 617 VAL A CA 1
ATOM 4806 C C . VAL A 1 617 ? -10.656 1.865 34.155 1.00 23.73 617 VAL A C 1
ATOM 4808 O O . VAL A 1 617 ? -10.688 2.210 35.334 1.00 23.73 617 VAL A O 1
ATOM 4811 N N . HIS A 1 618 ? -9.707 2.275 33.317 1.00 23.48 618 HIS A N 1
ATOM 4812 C CA . HIS A 1 618 ? -8.866 3.427 33.618 1.00 23.48 618 HIS A CA 1
ATOM 4813 C C . HIS A 1 618 ? -9.508 4.654 32.976 1.00 23.48 618 HIS A C 1
ATOM 4815 O O . HIS A 1 618 ? -9.450 4.836 31.763 1.00 23.48 618 HIS A O 1
ATOM 4821 N N . THR A 1 619 ? -10.146 5.484 33.799 1.00 23.06 619 THR A N 1
ATOM 4822 C CA . THR A 1 619 ? -10.258 6.909 33.504 1.00 23.06 619 THR A CA 1
ATOM 4823 C C . THR A 1 619 ? -8.842 7.466 33.539 1.00 23.06 619 THR A C 1
ATOM 4825 O O . THR A 1 619 ? -8.155 7.332 34.551 1.00 23.06 619 THR A O 1
ATOM 4828 N N . VAL A 1 620 ? -8.380 8.026 32.424 1.00 25.53 620 VAL A N 1
ATOM 4829 C CA . VAL A 1 620 ? -7.178 8.859 32.422 1.00 25.53 620 VAL A CA 1
ATOM 4830 C C . VAL A 1 620 ? -7.574 10.151 33.130 1.00 25.53 620 VAL A C 1
ATOM 4832 O O . VAL A 1 620 ? -8.088 11.072 32.505 1.00 25.53 620 VAL A O 1
ATOM 4835 N N . ASP A 1 621 ? -7.422 10.174 34.453 1.00 22.92 621 ASP A N 1
ATOM 4836 C CA . ASP A 1 621 ? -7.043 11.420 35.102 1.00 22.92 621 ASP A CA 1
ATOM 4837 C C . ASP A 1 621 ? -5.602 11.680 34.674 1.00 22.92 621 ASP A C 1
ATOM 4839 O O . ASP A 1 621 ? -4.767 10.772 34.685 1.00 22.92 621 ASP A O 1
ATOM 4843 N N . ALA A 1 622 ? -5.345 12.896 34.209 1.00 25.81 622 ALA A N 1
ATOM 4844 C CA . ALA A 1 622 ? -4.037 13.350 33.775 1.00 25.81 622 ALA A CA 1
ATOM 4845 C C . ALA A 1 622 ? -3.075 13.397 34.971 1.00 25.81 622 ALA A C 1
ATOM 4847 O O . ALA A 1 622 ? -2.860 14.456 35.539 1.00 25.81 622 ALA A O 1
ATOM 4848 N N . GLU A 1 623 ? -2.551 12.241 35.377 1.00 22.53 623 GLU A N 1
ATOM 4849 C CA . GLU A 1 623 ? -1.385 12.054 36.243 1.00 22.53 623 GLU A CA 1
ATOM 4850 C C . GLU A 1 623 ? -1.022 10.552 36.268 1.00 22.53 623 GLU A C 1
ATOM 4852 O O . GLU A 1 623 ? -1.455 9.812 37.153 1.00 22.53 623 GLU A O 1
ATOM 4857 N N . CYS A 1 624 ? -0.248 10.117 35.260 1.00 24.20 624 CYS A N 1
ATOM 4858 C CA . CYS A 1 624 ? 0.712 8.987 35.205 1.00 24.20 624 CYS A CA 1
ATOM 4859 C C . CYS A 1 624 ? 0.710 8.274 33.849 1.00 24.20 624 CYS A C 1
ATOM 4861 O O . CYS A 1 624 ? -0.278 7.568 33.538 1.00 24.20 624 CYS A O 1
#

InterPro domains:
  IPR029151 Periplasmic sensor-like domain superfamily [SSF103190] (66-172)
  IPR051173 Voltage-dependent calcium channel subunit alpha-2/delta [PTHR10166] (7-507)
  IPR060632 CACHD1, C-terminal domain [PF27776] (373-423)

Radius of gyration: 35.71 Å; Cα contacts (8 Å, |Δi|>4): 844; chains: 1; bounding box: 81×104×115 Å